Protein AF-0000000082576424 (afdb_homodimer)

Radius of gyration: 30.12 Å; Cα contacts (8 Å, |Δi|>4): 1681; chains: 2; bounding box: 62×88×66 Å

Nearest PDB structures (foldseek):
  1ozm-assembly1_A  TM=9.966E-01  e=3.136E-62  Zymomonas mobilis
  1efz-assembly1_A-2  TM=9.969E-01  e=8.098E-62  Zymomonas mobilis
  7apm-assembly1_A-2  TM=9.963E-01  e=1.582E-61  Zymomonas mobilis subsp. mobilis ZM4 = ATCC 31821
  4hqv-assembly1_A-2  TM=9.968E-01  e=1.673E-61  Zymomonas mobilis subsp. mobilis ZM4 = ATCC 31821
  6ygk-assembly1_A-2  TM=9.967E-01  e=3.268E-61  Zymomonas mobilis subsp. mobilis ZM4 = ATCC 31821

Structure (mmCIF, N/CA/C/O backbone):
data_AF-0000000082576424-model_v1
#
loop_
_entity.id
_entity.type
_entity.pdbx_description
1 polymer 'Queuine tRNA-ribosyltransferase'
#
loop_
_atom_site.group_PDB
_atom_site.id
_atom_site.type_symbol
_atom_site.label_atom_id
_atom_site.label_alt_id
_atom_site.label_comp_id
_atom_site.label_asym_id
_atom_site.label_entity_id
_atom_site.label_seq_id
_atom_site.pdbx_PDB_ins_code
_atom_site.Cartn_x
_atom_site.Cartn_y
_atom_site.Cartn_z
_atom_site.occupancy
_atom_site.B_iso_or_equiv
_atom_site.auth_seq_id
_atom_site.auth_comp_id
_atom_site.auth_asym_id
_atom_site.auth_atom_id
_atom_site.pdbx_PDB_model_num
ATOM 1 N N . MET A 1 1 ? -6.367 -14.148 -32.062 1 85.19 1 MET A N 1
ATOM 2 C CA . MET A 1 1 ? -5.406 -14.914 -31.281 1 85.19 1 MET A CA 1
ATOM 3 C C . MET A 1 1 ? -5.867 -16.359 -31.109 1 85.19 1 MET A C 1
ATOM 5 O O . MET A 1 1 ? -7.066 -16.625 -31.047 1 85.19 1 MET A O 1
ATOM 9 N N . PRO A 1 2 ? -4.887 -17.25 -31.188 1 92.94 2 PRO A N 1
ATOM 10 C CA . PRO A 1 2 ? -5.285 -18.656 -30.984 1 92.94 2 PRO A CA 1
ATOM 11 C C . PRO A 1 2 ? -5.879 -18.906 -29.609 1 92.94 2 PRO A C 1
ATOM 13 O O . PRO A 1 2 ? -5.707 -18.078 -28.703 1 92.94 2 PRO A O 1
ATOM 16 N N . ARG A 1 3 ? -6.562 -20 -29.516 1 97.06 3 ARG A N 1
ATOM 17 C CA . ARG A 1 3 ? -7.047 -20.438 -28.219 1 97.06 3 ARG A CA 1
ATOM 18 C C . ARG A 1 3 ? -5.891 -20.594 -27.234 1 97.06 3 ARG A C 1
ATOM 20 O O . ARG A 1 3 ? -5.938 -20.047 -26.125 1 97.06 3 ARG A O 1
ATOM 27 N N . PHE A 1 4 ? -4.91 -21.328 -27.672 1 98.12 4 PHE A N 1
ATOM 28 C CA . PHE A 1 4 ? -3.721 -21.625 -26.891 1 98.12 4 PHE A CA 1
ATOM 29 C C . PHE A 1 4 ? -2.625 -22.219 -27.766 1 98.12 4 PHE A C 1
ATOM 31 O O . PHE A 1 4 ? -2.801 -23.297 -28.328 1 98.12 4 PHE A O 1
ATOM 38 N N . GLU A 1 5 ? -1.524 -21.516 -27.859 1 98.5 5 GLU A N 1
ATOM 39 C CA . GLU A 1 5 ? -0.424 -21.969 -28.703 1 98.5 5 GLU A CA 1
ATOM 40 C C . GLU A 1 5 ? 0.926 -21.688 -28.047 1 98.5 5 GLU A C 1
ATOM 42 O O . GLU A 1 5 ? 1.225 -20.547 -27.688 1 98.5 5 GLU A O 1
ATOM 47 N N . PHE A 1 6 ? 1.691 -22.719 -27.875 1 98.69 6 PHE A N 1
ATOM 48 C CA . PHE A 1 6 ? 3.049 -22.578 -27.359 1 98.69 6 PHE A CA 1
ATOM 49 C C . PHE A 1 6 ? 4.07 -22.703 -28.484 1 98.69 6 PHE A C 1
ATOM 51 O O . PHE A 1 6 ? 4.117 -23.719 -29.172 1 98.69 6 PHE A O 1
ATOM 58 N N . THR A 1 7 ? 4.836 -21.641 -28.688 1 98.75 7 THR A N 1
ATOM 59 C CA . THR A 1 7 ? 5.891 -21.625 -29.688 1 98.75 7 THR A CA 1
ATOM 60 C C . THR A 1 7 ? 7.27 -21.594 -29.031 1 98.75 7 THR A C 1
ATOM 62 O O . THR A 1 7 ? 7.539 -20.734 -28.188 1 98.75 7 THR A O 1
ATOM 65 N N . ILE A 1 8 ? 8.086 -22.562 -29.391 1 98.75 8 ILE A N 1
ATOM 66 C CA . ILE A 1 8 ? 9.469 -22.578 -28.922 1 98.75 8 ILE A CA 1
ATOM 67 C C . ILE A 1 8 ? 10.359 -21.875 -29.953 1 98.75 8 ILE A C 1
ATOM 69 O O . ILE A 1 8 ? 10.484 -22.328 -31.094 1 98.75 8 ILE A O 1
ATOM 73 N N . HIS A 1 9 ? 10.969 -20.781 -29.594 1 98.81 9 HIS A N 1
ATOM 74 C CA . HIS A 1 9 ? 11.766 -19.969 -30.484 1 98.81 9 HIS A CA 1
ATOM 75 C C . HIS A 1 9 ? 13.219 -20.406 -30.5 1 98.81 9 HIS A C 1
ATOM 77 O O . HIS A 1 9 ? 13.906 -20.266 -31.516 1 98.81 9 HIS A O 1
ATOM 83 N N . ALA A 1 10 ? 13.711 -20.859 -29.375 1 98.75 10 ALA A N 1
ATOM 84 C CA . ALA A 1 10 ? 15.094 -21.297 -29.219 1 98.75 10 ALA A CA 1
ATOM 85 C C . ALA A 1 10 ? 15.25 -22.219 -28.016 1 98.75 10 ALA A C 1
ATOM 87 O O . ALA A 1 10 ? 14.383 -22.25 -27.125 1 98.75 10 ALA A O 1
ATOM 88 N N . THR A 1 11 ? 16.25 -23 -28.062 1 98.62 11 THR A N 1
ATOM 89 C CA . THR A 1 11 ? 16.641 -23.812 -26.922 1 98.62 11 THR A CA 1
ATOM 90 C C . THR A 1 11 ? 18.125 -23.641 -26.609 1 98.62 11 THR A C 1
ATOM 92 O O . THR A 1 11 ? 18.906 -23.266 -27.484 1 98.62 11 THR A O 1
ATOM 95 N N . ASP A 1 12 ? 18.484 -23.812 -25.484 1 98.69 12 ASP A N 1
ATOM 96 C CA . ASP A 1 12 ? 19.844 -23.938 -24.984 1 98.69 12 ASP A CA 1
ATOM 97 C C . ASP A 1 12 ? 19.938 -25.047 -23.938 1 98.69 12 ASP A C 1
ATOM 99 O O . ASP A 1 12 ? 19.641 -24.828 -22.766 1 98.69 12 ASP A O 1
ATOM 103 N N . GLY A 1 13 ? 20.453 -26.219 -24.391 1 97.94 13 GLY A N 1
ATOM 104 C CA . GLY A 1 13 ? 20.25 -27.406 -23.578 1 97.94 13 GLY A CA 1
ATOM 105 C C . GLY A 1 13 ? 18.781 -27.781 -23.422 1 97.94 13 GLY A C 1
ATOM 106 O O . GLY A 1 13 ? 18.062 -27.891 -24.422 1 97.94 13 GLY A O 1
ATOM 107 N N . LYS A 1 14 ? 18.328 -27.953 -22.156 1 98.44 14 LYS A N 1
ATOM 108 C CA . LYS A 1 14 ? 16.938 -28.312 -21.891 1 98.44 14 LYS A CA 1
ATOM 109 C C . LYS A 1 14 ? 16.062 -27.062 -21.766 1 98.44 14 LYS A C 1
ATOM 111 O O . LYS A 1 14 ? 14.836 -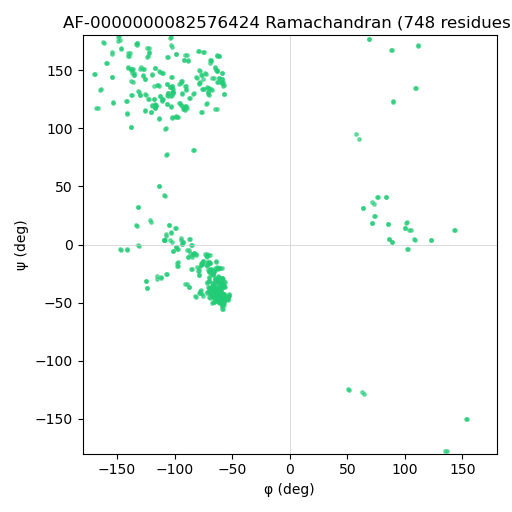27.172 -21.781 1 98.44 14 LYS A O 1
ATOM 116 N N . ALA A 1 15 ? 16.688 -25.906 -21.688 1 98.81 15 ALA A N 1
ATOM 117 C CA . ALA A 1 15 ? 15.945 -24.656 -21.5 1 98.81 15 ALA A CA 1
ATOM 118 C C . ALA A 1 15 ? 15.289 -24.203 -22.797 1 98.81 15 ALA A C 1
ATOM 120 O O . ALA A 1 15 ? 15.844 -24.391 -23.875 1 98.81 15 ALA A O 1
ATOM 121 N N . ARG A 1 16 ? 14.156 -23.609 -22.688 1 98.88 16 ARG A N 1
ATOM 122 C CA . ARG A 1 16 ? 13.383 -23.234 -23.875 1 98.88 16 ARG A CA 1
ATOM 123 C C . ARG A 1 16 ? 12.953 -21.766 -23.797 1 98.88 16 ARG A C 1
ATOM 125 O O . ARG A 1 16 ? 12.453 -21.312 -22.766 1 98.88 16 ARG A O 1
ATOM 132 N N . LEU A 1 17 ? 13.242 -21.016 -24.859 1 98.88 17 LEU A N 1
ATOM 133 C CA . LEU A 1 17 ? 12.68 -19.688 -25.109 1 98.88 17 LEU A CA 1
ATOM 134 C C . LEU A 1 17 ? 11.383 -19.797 -25.906 1 98.88 17 LEU A C 1
ATOM 136 O O . LEU A 1 17 ? 11.375 -20.359 -27 1 98.88 17 LEU A O 1
ATOM 140 N N . GLY A 1 18 ? 10.297 -19.344 -25.297 1 98.81 18 GLY A N 1
ATOM 141 C CA . GLY A 1 18 ? 9.047 -19.531 -26.016 1 98.81 18 GLY A CA 1
ATOM 142 C C . GLY A 1 18 ? 8.023 -18.453 -25.75 1 98.81 18 GLY A C 1
ATOM 143 O O . GLY A 1 18 ? 8.328 -17.469 -25.078 1 98.81 18 GLY A O 1
ATOM 144 N N . THR A 1 19 ? 6.898 -18.562 -26.391 1 98.81 19 THR A N 1
ATOM 145 C CA . THR A 1 19 ? 5.738 -17.703 -26.203 1 98.81 19 THR A CA 1
ATOM 146 C C . THR A 1 19 ? 4.453 -18.516 -26.172 1 98.81 19 THR A C 1
ATOM 148 O O . THR A 1 19 ? 4.258 -19.406 -27.016 1 98.81 19 THR A O 1
ATOM 151 N N . ILE A 1 20 ? 3.67 -18.281 -25.141 1 98.81 20 ILE A N 1
ATOM 152 C CA . ILE A 1 20 ? 2.301 -18.797 -25.141 1 98.81 20 ILE A CA 1
ATOM 153 C C . ILE A 1 20 ? 1.352 -17.719 -25.672 1 98.81 20 ILE A C 1
ATOM 155 O O . ILE A 1 20 ? 1.292 -16.609 -25.125 1 98.81 20 ILE A O 1
ATOM 159 N N . ALA A 1 21 ? 0.655 -18 -26.734 1 98.62 21 ALA A N 1
ATOM 160 C CA . ALA A 1 21 ? -0.315 -17.062 -27.312 1 98.62 21 ALA A CA 1
ATOM 161 C C . ALA A 1 21 ? -1.741 -17.469 -26.953 1 98.62 21 ALA A C 1
ATOM 163 O O . ALA A 1 21 ? -2.117 -18.641 -27.109 1 98.62 21 ALA A O 1
ATOM 164 N N . MET A 1 22 ? -2.502 -16.547 -26.422 1 97.5 22 MET A N 1
ATOM 165 C CA . MET A 1 22 ? -3.91 -16.75 -26.094 1 97.5 22 MET A CA 1
ATOM 166 C C . MET A 1 22 ? -4.703 -15.453 -26.281 1 97.5 22 MET A C 1
ATOM 168 O O . MET A 1 22 ? -4.121 -14.391 -26.484 1 97.5 22 MET A O 1
ATOM 172 N N . PRO A 1 23 ? -6.016 -15.406 -26.266 1 95.25 23 PRO A N 1
ATOM 173 C CA . PRO A 1 23 ? -6.855 -14.242 -26.547 1 95.25 23 PRO A CA 1
ATOM 174 C C . PRO A 1 23 ? -6.535 -13.047 -25.656 1 95.25 23 PRO A C 1
ATOM 176 O O . PRO A 1 23 ? -6.645 -11.898 -26.094 1 95.25 23 PRO A O 1
ATOM 179 N N . ARG A 1 24 ? -6.129 -13.148 -24.453 1 95.25 24 ARG A N 1
ATOM 180 C CA . ARG A 1 24 ? -5.887 -12.031 -23.547 1 95.25 24 ARG A CA 1
ATOM 181 C C . ARG A 1 24 ? -4.422 -11.609 -23.578 1 95.25 24 ARG A C 1
ATOM 183 O O . ARG A 1 24 ? -3.996 -10.766 -22.797 1 95.25 24 ARG A O 1
ATOM 190 N N . GLY A 1 25 ? -3.68 -12.227 -24.469 1 97.12 25 GLY A N 1
ATOM 191 C CA . GLY A 1 25 ? -2.318 -11.758 -24.672 1 97.12 25 GLY A CA 1
ATOM 192 C C . GLY A 1 25 ? -1.305 -12.883 -24.75 1 97.12 25 GLY A C 1
ATOM 193 O O . GLY A 1 25 ? -1.672 -14.062 -24.734 1 97.12 25 GLY A O 1
ATOM 194 N N . GLU A 1 26 ? -0.111 -12.453 -24.875 1 98.5 26 GLU A N 1
ATOM 195 C CA . GLU A 1 26 ? 1.009 -13.383 -24.969 1 98.5 26 GLU A CA 1
ATOM 196 C C . GLU A 1 26 ? 1.763 -13.484 -23.641 1 98.5 26 GLU A C 1
ATOM 198 O O . GLU A 1 26 ? 1.88 -12.492 -22.922 1 98.5 26 GLU A O 1
ATOM 203 N N . ILE A 1 27 ? 2.234 -14.641 -23.312 1 98.81 27 ILE A N 1
ATOM 204 C CA . ILE A 1 27 ? 3.08 -14.922 -22.156 1 98.81 27 ILE A CA 1
ATOM 205 C C . ILE A 1 27 ? 4.469 -15.344 -22.625 1 98.81 27 ILE A C 1
ATOM 207 O O . ILE A 1 27 ? 4.629 -16.406 -23.234 1 98.81 27 ILE A O 1
ATOM 211 N N . ARG A 1 28 ? 5.461 -14.492 -22.453 1 98.81 28 ARG A N 1
ATOM 212 C CA . ARG A 1 28 ? 6.844 -14.852 -22.75 1 98.81 28 ARG A CA 1
ATOM 213 C C . ARG A 1 28 ? 7.379 -15.867 -21.75 1 98.81 28 ARG A C 1
ATOM 215 O O . ARG A 1 28 ? 7.203 -15.695 -20.531 1 98.81 28 ARG A O 1
ATOM 222 N N . THR A 1 29 ? 8.047 -16.906 -22.094 1 98.88 29 THR A N 1
ATOM 223 C CA . THR A 1 29 ? 8.617 -17.906 -21.203 1 98.88 29 THR A CA 1
ATOM 224 C C . THR A 1 29 ? 10.133 -17.984 -21.359 1 98.88 29 THR A C 1
ATOM 226 O O . THR A 1 29 ? 10.648 -17.812 -22.469 1 98.88 29 THR A O 1
ATOM 229 N N . PRO A 1 30 ? 10.812 -18.234 -20.328 1 98.88 30 PRO A N 1
ATOM 230 C CA . PRO A 1 30 ? 10.375 -18.484 -18.953 1 98.88 30 PRO A CA 1
ATOM 231 C C . PRO A 1 30 ? 9.602 -17.312 -18.359 1 98.88 30 PRO A C 1
ATOM 233 O O . PRO A 1 30 ? 9.938 -16.156 -18.625 1 98.88 30 PRO A O 1
ATOM 236 N N . ALA A 1 31 ? 8.539 -17.656 -17.609 1 98.88 31 ALA A N 1
ATOM 237 C CA . ALA A 1 31 ? 7.652 -16.656 -17.031 1 98.88 31 ALA A CA 1
ATOM 238 C C . ALA A 1 31 ? 7.52 -16.844 -15.516 1 98.88 31 ALA A C 1
ATOM 240 O O . ALA A 1 31 ? 7.5 -17.984 -15.031 1 98.88 31 ALA A O 1
ATOM 241 N N . PHE A 1 32 ? 7.457 -15.766 -14.828 1 98.81 32 PHE A N 1
ATOM 242 C CA . PHE A 1 32 ? 7.129 -15.758 -13.406 1 98.81 32 PHE A CA 1
ATOM 243 C C . PHE A 1 32 ? 5.777 -15.102 -13.164 1 98.81 32 PHE A C 1
ATOM 245 O O . PHE A 1 32 ? 5.543 -13.969 -13.602 1 98.81 32 PHE A O 1
ATOM 252 N N . MET A 1 33 ? 4.961 -15.789 -12.484 1 98.56 33 MET A N 1
ATOM 253 C CA . MET A 1 33 ? 3.615 -15.289 -12.211 1 98.56 33 MET A CA 1
ATOM 254 C C . MET A 1 33 ? 3.516 -14.75 -10.789 1 98.56 33 MET A C 1
ATOM 256 O O . MET A 1 33 ? 3.494 -15.516 -9.828 1 98.56 33 MET A O 1
ATOM 260 N N . PRO A 1 34 ? 3.396 -13.375 -10.688 1 98.38 34 PRO A N 1
ATOM 261 C CA . PRO A 1 34 ? 3.051 -12.867 -9.359 1 98.38 34 PRO A CA 1
ATOM 262 C C . PRO A 1 34 ? 1.728 -13.422 -8.844 1 98.38 34 PRO A C 1
ATOM 264 O O . PRO A 1 34 ? 0.769 -13.562 -9.609 1 98.38 34 PRO A O 1
ATOM 267 N N . VAL A 1 35 ? 1.723 -13.742 -7.629 1 96.31 35 VAL A N 1
ATOM 268 C CA . VAL A 1 35 ? 0.561 -14.422 -7.066 1 96.31 35 VAL A CA 1
ATOM 269 C C . VAL A 1 35 ? -0.427 -13.391 -6.523 1 96.31 35 VAL A C 1
ATOM 271 O O . VAL A 1 35 ? -0.075 -12.57 -5.664 1 96.31 35 VAL A O 1
ATOM 274 N N . GLY A 1 36 ? -1.561 -13.398 -7.055 1 94.12 36 GLY A N 1
ATOM 275 C CA . GLY A 1 36 ? -2.707 -12.633 -6.59 1 94.12 36 GLY A CA 1
ATOM 276 C C . GLY A 1 36 ? -3.766 -13.492 -5.922 1 94.12 36 GLY A C 1
ATOM 277 O O . GLY A 1 36 ? -4.855 -13.672 -6.469 1 94.12 36 GLY A O 1
ATOM 278 N N . THR A 1 37 ? -3.504 -13.852 -4.734 1 92.25 37 THR A N 1
ATOM 279 C CA . THR A 1 37 ? -4.297 -14.828 -3.996 1 92.25 37 THR A CA 1
ATOM 280 C C . THR A 1 37 ? -5.754 -14.375 -3.902 1 92.25 37 THR A C 1
ATOM 282 O O . THR A 1 37 ? -6.664 -15.125 -4.266 1 92.25 37 THR A O 1
ATOM 285 N N . ALA A 1 38 ? -5.977 -13.195 -3.498 1 96.12 38 ALA A N 1
ATOM 286 C CA . ALA A 1 38 ? -7.316 -12.664 -3.246 1 96.12 38 ALA A CA 1
ATOM 287 C C . ALA A 1 38 ? -7.66 -11.555 -4.234 1 96.12 38 ALA A C 1
ATOM 289 O O . ALA A 1 38 ? -8.062 -10.461 -3.836 1 96.12 38 ALA A O 1
ATOM 290 N N . ALA A 1 39 ? -7.449 -11.867 -5.512 1 97.88 39 ALA A N 1
ATOM 291 C CA . ALA A 1 39 ? -7.777 -10.945 -6.594 1 97.88 39 ALA A CA 1
ATOM 292 C C . ALA A 1 39 ? -6.938 -9.672 -6.504 1 97.88 39 ALA A C 1
ATOM 294 O O . ALA A 1 39 ? -7.43 -8.578 -6.789 1 97.88 39 ALA A O 1
ATOM 295 N N . THR A 1 40 ? -5.75 -9.797 -6.008 1 98.31 40 THR A N 1
ATOM 296 C CA . THR A 1 40 ? -4.793 -8.695 -5.969 1 98.31 40 THR A CA 1
ATOM 297 C C . THR A 1 40 ? -3.385 -9.211 -5.688 1 98.31 40 THR A C 1
ATOM 299 O O . THR A 1 40 ? -3.199 -10.109 -4.867 1 98.31 40 THR A O 1
ATOM 302 N N . VAL A 1 41 ? -2.418 -8.727 -6.473 1 98.44 41 VAL A N 1
ATOM 303 C CA . VAL A 1 41 ? -1.028 -8.867 -6.047 1 98.44 41 VAL A CA 1
ATOM 304 C C . VAL A 1 41 ? -0.748 -7.914 -4.883 1 98.44 41 VAL A C 1
ATOM 306 O O . VAL A 1 41 ? -0.933 -6.703 -5.008 1 98.44 41 VAL A O 1
ATOM 309 N N . LYS A 1 42 ? -0.336 -8.438 -3.795 1 98 42 LYS A N 1
ATOM 310 C CA . LYS A 1 42 ? -0.302 -7.695 -2.539 1 98 42 LYS A CA 1
ATOM 311 C C . LYS A 1 42 ? 0.537 -6.43 -2.672 1 98 42 LYS A C 1
ATOM 313 O O . LYS A 1 42 ? 1.646 -6.465 -3.209 1 98 42 LYS A O 1
ATOM 318 N N . ALA A 1 43 ? -0.034 -5.312 -2.264 1 98.06 43 ALA A N 1
ATOM 319 C CA . ALA A 1 43 ? 0.629 -4.027 -2.076 1 98.06 43 ALA A CA 1
ATOM 320 C C . ALA A 1 43 ? 0.993 -3.395 -3.416 1 98.06 43 ALA A C 1
ATOM 322 O O . ALA A 1 43 ? 1.882 -2.543 -3.486 1 98.06 43 ALA A O 1
ATOM 323 N N . MET A 1 44 ? 0.362 -3.855 -4.48 1 98.25 44 MET A N 1
ATOM 324 C CA . MET A 1 44 ? 0.642 -3.289 -5.797 1 98.25 44 MET A CA 1
ATOM 325 C C . MET A 1 44 ? -0.65 -3.033 -6.566 1 98.25 44 MET A C 1
ATOM 327 O O . MET A 1 44 ? -1.616 -3.789 -6.434 1 98.25 44 MET A O 1
ATOM 331 N N . LYS A 1 45 ? -0.644 -2.01 -7.34 1 97.69 45 LYS A N 1
ATOM 332 C CA . LYS A 1 45 ? -1.674 -1.832 -8.359 1 97.69 45 LYS A CA 1
ATOM 333 C C . LYS A 1 45 ? -1.394 -2.701 -9.586 1 97.69 45 LYS A C 1
ATOM 335 O O . LYS A 1 45 ? -0.235 -2.922 -9.938 1 97.69 45 LYS A O 1
ATOM 340 N N . PRO A 1 46 ? -2.43 -3.133 -10.281 1 97.88 46 PRO A N 1
ATOM 341 C CA . PRO A 1 46 ? -2.227 -3.971 -11.461 1 97.88 46 PRO A CA 1
ATOM 342 C C . PRO A 1 46 ? -1.338 -3.307 -12.508 1 97.88 46 PRO A C 1
ATOM 344 O O . PRO A 1 46 ? -0.516 -3.977 -13.141 1 97.88 46 PRO A O 1
ATOM 347 N N . ALA A 1 47 ? -1.446 -2.008 -12.664 1 97.19 47 ALA A N 1
ATOM 348 C CA . ALA A 1 47 ? -0.636 -1.29 -13.641 1 97.19 47 ALA A CA 1
ATOM 349 C C . ALA A 1 47 ? 0.85 -1.399 -13.312 1 97.19 47 ALA A C 1
ATOM 351 O O . ALA A 1 47 ? 1.689 -1.464 -14.211 1 97.19 47 ALA A O 1
ATOM 352 N N . ASP A 1 48 ? 1.188 -1.36 -12.039 1 97.75 48 ASP A N 1
ATOM 353 C CA . ASP A 1 48 ? 2.578 -1.485 -11.609 1 97.75 48 ASP A CA 1
ATOM 354 C C . ASP A 1 48 ? 3.1 -2.9 -11.844 1 97.75 48 ASP A C 1
ATOM 356 O O . ASP A 1 48 ? 4.27 -3.086 -12.195 1 97.75 48 ASP A O 1
ATOM 360 N N . VAL A 1 49 ? 2.23 -3.879 -11.633 1 98.56 49 VAL A N 1
ATOM 361 C CA . VAL A 1 49 ? 2.592 -5.27 -11.898 1 98.56 49 VAL A CA 1
ATOM 362 C C . VAL A 1 49 ? 2.918 -5.449 -13.375 1 98.56 49 VAL A C 1
ATOM 364 O O . VAL A 1 49 ? 3.938 -6.051 -13.727 1 98.56 49 VAL A O 1
ATOM 367 N N . ARG A 1 50 ? 2.111 -4.871 -14.203 1 98.38 50 ARG A N 1
ATOM 368 C CA . ARG A 1 50 ? 2.33 -4.949 -15.648 1 98.38 50 ARG A CA 1
ATOM 369 C C . ARG A 1 50 ? 3.607 -4.223 -16.047 1 98.38 50 ARG A C 1
ATOM 371 O O . ARG A 1 50 ? 4.387 -4.727 -16.859 1 98.38 50 ARG A O 1
ATOM 378 N N . ALA A 1 51 ? 3.812 -3.094 -15.461 1 98.06 51 ALA A N 1
ATOM 379 C CA . ALA A 1 51 ? 4.992 -2.287 -15.773 1 98.06 51 ALA A CA 1
ATOM 380 C C . ALA A 1 51 ? 6.273 -3.031 -15.414 1 98.06 51 ALA A C 1
ATOM 382 O O . ALA A 1 51 ? 7.297 -2.873 -16.078 1 98.06 51 ALA A O 1
ATOM 383 N N . ALA A 1 52 ? 6.18 -3.859 -14.398 1 98.44 52 ALA A N 1
ATOM 384 C CA . ALA A 1 52 ? 7.348 -4.621 -13.977 1 98.44 52 ALA A CA 1
ATOM 385 C C . ALA A 1 52 ? 7.699 -5.703 -14.992 1 98.44 52 ALA A C 1
ATOM 387 O O . ALA A 1 52 ? 8.812 -6.234 -14.984 1 98.44 52 ALA A O 1
ATOM 388 N N . GLY A 1 53 ? 6.695 -6.09 -15.805 1 98.31 53 GLY A N 1
ATOM 389 C CA . GLY A 1 53 ? 7.016 -7.023 -16.875 1 98.31 53 GLY A CA 1
ATOM 390 C C . GLY A 1 53 ? 6.199 -8.305 -16.812 1 98.31 53 GLY A C 1
ATOM 391 O O . GLY A 1 53 ? 6.367 -9.195 -17.641 1 98.31 53 GLY A O 1
ATOM 392 N N . ALA A 1 54 ? 5.266 -8.398 -15.875 1 98.56 54 ALA A N 1
ATOM 393 C CA . ALA A 1 54 ? 4.484 -9.625 -15.742 1 98.56 54 ALA A CA 1
ATOM 394 C C . ALA A 1 54 ? 3.508 -9.781 -16.906 1 98.56 54 ALA A C 1
ATOM 396 O O . ALA A 1 54 ? 2.797 -8.844 -17.266 1 98.56 54 ALA A O 1
ATOM 397 N N . ASP A 1 55 ? 3.469 -10.93 -17.531 1 98.62 55 ASP A N 1
ATOM 398 C CA . ASP A 1 55 ? 2.551 -11.219 -18.625 1 98.62 55 ASP A CA 1
ATOM 399 C C . ASP A 1 55 ? 1.317 -11.969 -18.125 1 98.62 55 ASP A C 1
ATOM 401 O O . ASP A 1 55 ? 0.306 -12.047 -18.828 1 98.62 55 ASP A O 1
ATOM 405 N N . ILE A 1 56 ? 1.379 -12.508 -16.922 1 98.69 56 ILE A N 1
ATOM 406 C CA . ILE A 1 56 ? 0.36 -13.375 -16.328 1 98.69 56 ILE A CA 1
ATOM 407 C C . ILE A 1 56 ? 0.436 -13.289 -14.805 1 98.69 56 ILE A C 1
ATOM 409 O O . ILE A 1 56 ? 1.507 -13.055 -14.242 1 98.69 56 ILE A O 1
ATOM 413 N N . ILE A 1 57 ? -0.715 -13.359 -14.133 1 98.5 57 ILE A N 1
ATOM 414 C CA . ILE A 1 57 ? -0.737 -13.453 -12.68 1 98.5 57 ILE A CA 1
ATOM 415 C C . ILE A 1 57 ? -1.488 -14.711 -12.25 1 98.5 57 ILE A C 1
ATOM 417 O O . ILE A 1 57 ? -2.115 -15.375 -13.078 1 98.5 57 ILE A O 1
ATOM 421 N N . LEU A 1 58 ? -1.303 -15.031 -11.008 1 98.38 58 LEU A N 1
ATOM 422 C CA . LEU A 1 58 ? -1.954 -16.234 -10.492 1 98.38 58 LEU A CA 1
ATOM 423 C C . LEU A 1 58 ? -3.049 -15.867 -9.492 1 98.38 58 LEU A C 1
ATOM 425 O O . LEU A 1 58 ? -2.844 -15.023 -8.625 1 98.38 58 LEU A O 1
ATOM 429 N N . GLY A 1 59 ? -4.277 -16.328 -9.703 1 97.5 59 GLY A N 1
ATOM 430 C CA . GLY A 1 59 ? -5.34 -16.281 -8.711 1 97.5 59 GLY A CA 1
ATOM 431 C C . GLY A 1 59 ? -5.52 -17.594 -7.965 1 97.5 59 GLY A C 1
ATOM 432 O O . GLY A 1 59 ? -5.016 -18.641 -8.398 1 97.5 59 GLY A O 1
ATOM 433 N N . ASN A 1 60 ? -6.199 -17.531 -6.879 1 96.88 60 ASN A N 1
ATOM 434 C CA . ASN A 1 60 ? -6.336 -18.734 -6.062 1 96.88 60 ASN A CA 1
ATOM 435 C C . ASN A 1 60 ? -7.801 -19.141 -5.906 1 96.88 60 ASN A C 1
ATOM 437 O O . ASN A 1 60 ? -8.586 -18.422 -5.297 1 96.88 60 ASN A O 1
ATOM 441 N N . THR A 1 61 ? -8.109 -20.297 -6.348 1 97.12 61 THR A N 1
ATOM 442 C CA . THR A 1 61 ? -9.477 -20.812 -6.363 1 97.12 61 THR A CA 1
ATOM 443 C C . THR A 1 61 ? -10.023 -20.938 -4.945 1 97.12 61 THR A C 1
ATOM 445 O O . THR A 1 61 ? -11.125 -20.469 -4.652 1 97.12 61 THR A O 1
ATOM 448 N N . TYR A 1 62 ? -9.25 -21.5 -4.074 1 95.69 62 TYR A N 1
ATOM 449 C CA . TYR A 1 62 ? -9.68 -21.75 -2.705 1 95.69 62 TYR A CA 1
ATOM 450 C C . TYR A 1 62 ? -10.055 -20.453 -2.002 1 95.69 62 TYR A C 1
ATOM 452 O O . TYR A 1 62 ? -11.133 -20.344 -1.408 1 95.69 62 TYR A O 1
ATOM 460 N N . HIS A 1 63 ? -9.242 -19.5 -2.094 1 96 63 HIS A N 1
ATOM 461 C CA . HIS A 1 63 ? -9.477 -18.219 -1.416 1 96 63 HIS A CA 1
ATOM 462 C C . HIS A 1 63 ? -10.648 -17.484 -2.039 1 96 63 HIS A C 1
ATOM 464 O O . HIS A 1 63 ? -11.5 -16.953 -1.322 1 96 63 HIS A O 1
ATOM 470 N N . LEU A 1 64 ? -10.727 -17.469 -3.316 1 97.5 64 LEU A N 1
ATOM 471 C CA . LEU A 1 64 ? -11.703 -16.641 -4.02 1 97.5 64 LEU A CA 1
ATOM 472 C C . LEU A 1 64 ? -13.078 -17.297 -3.992 1 97.5 64 LEU A C 1
ATOM 474 O O . LEU A 1 64 ? -14.102 -16.625 -4.105 1 97.5 64 LEU A O 1
ATOM 478 N N . MET A 1 65 ? -13.062 -18.641 -3.863 1 96.81 65 MET A N 1
ATOM 479 C CA . MET A 1 65 ? -14.367 -19.312 -3.75 1 96.81 65 MET A CA 1
ATOM 480 C C . MET A 1 65 ? -15.016 -19 -2.406 1 96.81 65 MET A C 1
ATOM 482 O O . MET A 1 65 ? -16.25 -19.016 -2.289 1 96.81 65 MET A O 1
ATOM 486 N N . LEU A 1 66 ? -14.203 -18.75 -1.425 1 95.75 66 LEU A N 1
ATOM 487 C CA . LEU A 1 66 ? -14.703 -18.5 -0.078 1 95.75 66 LEU A CA 1
ATOM 488 C C . LEU A 1 66 ? -15.031 -17.016 0.109 1 95.75 66 LEU A C 1
ATOM 490 O O . LEU A 1 66 ? -16.047 -16.688 0.729 1 95.75 66 LEU A O 1
ATOM 494 N N . ARG A 1 67 ? -14.203 -16.188 -0.508 1 95.88 67 ARG A N 1
ATOM 495 C CA . ARG A 1 67 ? -14.359 -14.742 -0.419 1 95.88 67 ARG A CA 1
ATOM 496 C C . ARG A 1 67 ? -13.766 -14.047 -1.642 1 95.88 67 ARG A C 1
ATOM 498 O O . ARG A 1 67 ? -12.562 -14.141 -1.892 1 95.88 67 ARG A O 1
ATOM 505 N N . PRO A 1 68 ? -14.57 -13.328 -2.297 1 97 68 PRO A N 1
ATOM 506 C CA . PRO A 1 68 ? -15.953 -12.938 -2.035 1 97 68 PRO A CA 1
ATOM 507 C C . PRO A 1 68 ? -16.969 -13.969 -2.523 1 97 68 PRO A C 1
ATOM 509 O O . PRO A 1 68 ? -18.172 -13.805 -2.322 1 97 68 PRO A O 1
ATOM 512 N N . GLY A 1 69 ? -16.5 -15.086 -3.131 1 97.5 69 GLY A N 1
ATOM 513 C CA . GLY A 1 69 ? -17.328 -16.078 -3.793 1 97.5 69 GLY A CA 1
ATOM 514 C C . GLY A 1 69 ? -17.188 -16.078 -5.301 1 97.5 69 GLY A C 1
ATOM 515 O O . GLY A 1 69 ? -17.266 -15.016 -5.934 1 97.5 69 GLY A O 1
ATOM 516 N N . ALA A 1 70 ? -17.062 -17.297 -5.844 1 97.75 70 ALA A N 1
ATOM 517 C CA . ALA A 1 70 ? -16.812 -17.406 -7.277 1 97.75 70 ALA A CA 1
ATOM 518 C C . ALA A 1 70 ? -17.984 -16.891 -8.094 1 97.75 70 ALA A C 1
ATOM 520 O O . ALA A 1 70 ? -17.797 -16.234 -9.117 1 97.75 70 ALA A O 1
ATOM 521 N N . GLU A 1 71 ? -19.172 -17.172 -7.664 1 98.5 71 GLU A N 1
ATOM 522 C CA . GLU A 1 71 ? -20.375 -16.719 -8.359 1 98.5 71 GLU A CA 1
ATOM 523 C C . GLU A 1 71 ? -20.453 -15.195 -8.359 1 98.5 71 GLU A C 1
ATOM 525 O O . GLU A 1 71 ? -20.812 -14.594 -9.375 1 98.5 71 GLU A O 1
ATOM 530 N N . ARG A 1 72 ? -20.125 -14.633 -7.246 1 98 72 ARG A N 1
ATOM 531 C CA . ARG A 1 72 ? -20.141 -13.172 -7.148 1 98 72 ARG A CA 1
ATOM 532 C C . ARG A 1 72 ? -19.094 -12.562 -8.078 1 98 72 ARG A C 1
ATOM 534 O O . ARG A 1 72 ? -19.359 -11.586 -8.773 1 98 72 ARG A O 1
ATOM 541 N N . VAL A 1 73 ? -17.906 -13.109 -8.078 1 98.44 73 VAL A N 1
ATOM 542 C CA . VAL A 1 73 ? -16.844 -12.617 -8.953 1 98.44 73 VAL A CA 1
ATOM 543 C C . VAL A 1 73 ? -17.312 -12.68 -10.406 1 98.44 73 VAL A C 1
ATOM 545 O O . VAL A 1 73 ? -17.078 -11.75 -11.188 1 98.44 73 VAL A O 1
ATOM 548 N N . ALA A 1 74 ? -17.953 -13.781 -10.734 1 98.44 74 ALA A N 1
ATOM 549 C CA . ALA A 1 74 ? -18.469 -13.953 -12.094 1 98.44 74 ALA A CA 1
ATOM 550 C C . ALA A 1 74 ? -19.438 -12.828 -12.453 1 98.44 74 ALA A C 1
ATOM 552 O O . ALA A 1 74 ? -19.359 -12.258 -13.539 1 98.44 74 ALA A O 1
ATOM 553 N N . ARG A 1 75 ? -20.312 -12.469 -11.531 1 98.06 75 ARG A N 1
ATOM 554 C CA . ARG A 1 75 ? -21.297 -11.414 -11.758 1 98.06 75 ARG A CA 1
ATOM 555 C C . ARG A 1 75 ? -20.625 -10.055 -11.867 1 98.06 75 ARG A C 1
ATOM 557 O O . ARG A 1 75 ? -21.172 -9.125 -12.469 1 98.06 75 ARG A O 1
ATOM 564 N N . LEU A 1 76 ? -19.453 -9.961 -11.344 1 97.88 76 LEU A N 1
ATOM 565 C CA . LEU A 1 76 ? -18.734 -8.68 -11.297 1 97.88 76 LEU A CA 1
ATOM 566 C C . LEU A 1 76 ? -17.719 -8.578 -12.422 1 97.88 76 LEU A C 1
ATOM 568 O O . LEU A 1 76 ? -16.781 -7.789 -12.344 1 97.88 76 LEU A O 1
ATOM 572 N N . GLY A 1 77 ? -17.797 -9.438 -13.414 1 96.44 77 GLY A N 1
ATOM 573 C CA . GLY A 1 77 ? -16.953 -9.328 -14.594 1 96.44 77 GLY A CA 1
ATOM 574 C C . GLY A 1 77 ? -15.773 -10.281 -14.586 1 96.44 77 GLY A C 1
ATOM 575 O O . GLY A 1 77 ? -14.805 -10.086 -15.32 1 96.44 77 GLY A O 1
ATOM 576 N N . GLY A 1 78 ? -15.875 -11.375 -13.711 1 97.62 78 GLY A N 1
ATOM 577 C CA . GLY A 1 78 ? -14.711 -12.25 -13.586 1 97.62 78 GLY A CA 1
ATOM 578 C C . GLY A 1 78 ? -13.539 -11.578 -12.898 1 97.62 78 GLY A C 1
ATOM 579 O O . GLY A 1 78 ? -13.594 -10.391 -12.57 1 97.62 78 GLY A O 1
ATOM 580 N N . LEU A 1 79 ? -12.523 -12.32 -12.711 1 97.81 79 LEU A N 1
ATOM 581 C CA . LEU A 1 79 ? -11.344 -11.773 -12.039 1 97.81 79 LEU A CA 1
ATOM 582 C C . LEU A 1 79 ? -10.766 -10.602 -12.828 1 97.81 79 LEU A C 1
ATOM 584 O O . LEU A 1 79 ? -10.305 -9.625 -12.234 1 97.81 79 LEU A O 1
ATOM 588 N N . HIS A 1 80 ? -10.797 -10.734 -14.18 1 97.56 80 HIS A N 1
ATOM 589 C CA . HIS A 1 80 ? -10.25 -9.695 -15.047 1 97.56 80 HIS A CA 1
ATOM 590 C C . HIS A 1 80 ? -10.93 -8.352 -14.797 1 97.56 80 HIS A C 1
ATOM 592 O O . HIS A 1 80 ? -10.266 -7.371 -14.445 1 97.56 80 HIS A O 1
ATOM 598 N N . GLY A 1 81 ? -12.234 -8.344 -14.914 1 96.88 81 GLY A N 1
ATOM 599 C CA . GLY A 1 81 ? -12.977 -7.117 -14.664 1 96.88 81 GLY A CA 1
ATOM 600 C C . GLY A 1 81 ? -12.906 -6.664 -13.219 1 96.88 81 GLY A C 1
ATOM 601 O O . GLY A 1 81 ? -12.742 -5.473 -12.945 1 96.88 81 GLY A O 1
ATOM 602 N N . PHE A 1 82 ? -12.922 -7.57 -12.312 1 97.56 82 PHE A N 1
ATOM 603 C CA . PHE A 1 82 ? -12.969 -7.312 -10.875 1 97.56 82 PHE A CA 1
ATOM 604 C C . PHE A 1 82 ? -11.688 -6.625 -10.406 1 97.56 82 PHE A C 1
ATOM 606 O O . PHE A 1 82 ? -11.742 -5.562 -9.789 1 97.56 82 PHE A O 1
ATOM 613 N N . MET A 1 83 ? -10.555 -7.133 -10.766 1 97.25 83 MET A N 1
ATOM 614 C CA . MET A 1 83 ? -9.305 -6.629 -10.211 1 97.25 83 MET A CA 1
ATOM 615 C C . MET A 1 83 ? -8.609 -5.695 -11.195 1 97.25 83 MET A C 1
ATOM 617 O O . MET A 1 83 ? -7.566 -5.117 -10.883 1 97.25 83 MET A O 1
ATOM 621 N N . GLY A 1 84 ? -9.156 -5.566 -12.414 1 96.19 84 GLY A N 1
ATOM 622 C CA . GLY A 1 84 ? -8.594 -4.637 -13.375 1 96.19 84 GLY A CA 1
ATOM 623 C C . GLY A 1 84 ? -7.312 -5.141 -14.016 1 96.19 84 GLY A C 1
ATOM 624 O O . GLY A 1 84 ? -6.34 -4.391 -14.148 1 96.19 84 GLY A O 1
ATOM 625 N N . TRP A 1 85 ? -7.234 -6.391 -14.352 1 97.31 85 TRP A N 1
ATOM 626 C CA . TRP A 1 85 ? -6.141 -7.043 -15.062 1 97.31 85 TRP A CA 1
ATOM 627 C C . TRP A 1 85 ? -6.613 -7.59 -16.406 1 97.31 85 TRP A C 1
ATOM 629 O O . TRP A 1 85 ? -7.426 -8.516 -16.453 1 97.31 85 TRP A O 1
ATOM 639 N N . ASP A 1 86 ? -6.051 -7.168 -17.469 1 95.69 86 ASP A N 1
ATOM 640 C CA . ASP A 1 86 ? -6.594 -7.504 -18.781 1 95.69 86 ASP A CA 1
ATOM 641 C C . ASP A 1 86 ? -5.762 -8.594 -19.453 1 95.69 86 ASP A C 1
ATOM 643 O O . ASP A 1 86 ? -6.082 -9.023 -20.562 1 95.69 86 ASP A O 1
ATOM 647 N N . ARG A 1 87 ? -4.805 -9.094 -18.797 1 97.94 87 ARG A N 1
ATOM 648 C CA . ARG A 1 87 ? -3.932 -10.125 -19.344 1 97.94 87 ARG A CA 1
ATOM 649 C C . ARG A 1 87 ? -4.266 -11.492 -18.766 1 97.94 87 ARG A C 1
ATOM 651 O O . ARG A 1 87 ? -5.156 -11.609 -17.922 1 97.94 87 ARG A O 1
ATOM 658 N N . PRO A 1 88 ? -3.604 -12.508 -19.188 1 98.62 88 PRO A N 1
ATOM 659 C CA . PRO A 1 88 ? -3.951 -13.867 -18.75 1 98.62 88 PRO A CA 1
ATOM 660 C C . PRO A 1 88 ? -3.82 -14.055 -17.25 1 98.62 88 PRO A C 1
ATOM 662 O O . PRO A 1 88 ? -2.922 -13.484 -16.625 1 98.62 88 PRO A O 1
ATOM 665 N N . ILE A 1 89 ? -4.73 -14.82 -16.719 1 98.56 89 ILE A N 1
ATOM 666 C CA . ILE A 1 89 ? -4.723 -15.242 -15.328 1 98.56 89 ILE A CA 1
ATOM 667 C C . ILE A 1 89 ? -4.711 -16.766 -15.25 1 98.56 89 ILE A C 1
ATOM 669 O O . ILE A 1 89 ? -5.484 -17.438 -15.93 1 98.56 89 ILE A O 1
ATOM 673 N N . LEU A 1 90 ? -3.746 -17.312 -14.547 1 98.75 90 LEU A N 1
ATOM 674 C CA . LEU A 1 90 ? -3.801 -18.719 -14.141 1 98.75 90 LEU A CA 1
ATOM 675 C C . LEU A 1 90 ? -4.406 -18.844 -12.75 1 98.75 90 LEU A C 1
ATOM 677 O O . LEU A 1 90 ? -4.066 -18.094 -11.844 1 98.75 90 LEU A O 1
ATOM 681 N N . THR A 1 91 ? -5.367 -19.703 -12.594 1 98.19 91 THR A N 1
ATOM 682 C CA . THR A 1 91 ? -5.895 -19.969 -11.258 1 98.19 91 THR A CA 1
ATOM 683 C C . THR A 1 91 ? -5.422 -21.328 -10.742 1 98.19 91 THR A C 1
ATOM 685 O O . THR A 1 91 ? -5.512 -22.328 -11.453 1 98.19 91 THR A O 1
ATOM 688 N N . ASP A 1 92 ? -4.875 -21.25 -9.57 1 95.62 92 ASP A N 1
ATOM 689 C CA . ASP A 1 92 ? -4.57 -22.5 -8.883 1 95.62 92 ASP A CA 1
ATOM 690 C C . ASP A 1 92 ? -5.848 -23.25 -8.523 1 95.62 92 ASP A C 1
ATOM 692 O O . ASP A 1 92 ? -6.855 -22.641 -8.156 1 95.62 92 ASP A O 1
ATOM 696 N N . SER A 1 93 ? -5.855 -24.5 -8.594 1 93.38 93 SER A N 1
ATOM 697 C CA . SER A 1 93 ? -7.047 -25.312 -8.406 1 93.38 93 SER A CA 1
ATOM 698 C C . SER A 1 93 ? -7.535 -25.266 -6.961 1 93.38 93 SER A C 1
ATOM 700 O O . SER A 1 93 ? -8.695 -25.562 -6.68 1 93.38 93 SER A O 1
ATOM 702 N N . GLY A 1 94 ? -6.656 -25 -6.09 1 88.06 94 GLY A N 1
ATOM 703 C CA . GLY A 1 94 ? -7.023 -24.953 -4.68 1 88.06 94 GLY A CA 1
ATOM 704 C C . GLY A 1 94 ? -6.602 -26.188 -3.914 1 88.06 94 GLY A C 1
ATOM 705 O O . GLY A 1 94 ? -6.688 -26.219 -2.684 1 88.06 94 GLY A O 1
ATOM 706 N N . GLY A 1 95 ? -6.074 -27.109 -4.582 1 84.44 95 GLY A N 1
ATOM 707 C CA . GLY A 1 95 ? -5.727 -28.375 -3.939 1 84.44 95 GLY A CA 1
ATOM 708 C C . GLY A 1 95 ? -4.754 -28.203 -2.785 1 84.44 95 GLY A C 1
ATOM 709 O O . GLY A 1 95 ? -5.008 -28.688 -1.677 1 84.44 95 GLY A O 1
ATOM 710 N N . TYR A 1 96 ? -3.707 -27.578 -3.008 1 81.94 96 TYR A N 1
ATOM 711 C CA . TYR A 1 96 ? -2.707 -27.344 -1.973 1 81.94 96 TYR A CA 1
ATOM 712 C C . TYR A 1 96 ? -3.303 -26.578 -0.801 1 81.94 96 TYR A C 1
ATOM 714 O O . TYR A 1 96 ? -3.062 -26.922 0.36 1 81.94 96 TYR A O 1
ATOM 722 N N . GLN A 1 97 ? -4.059 -25.578 -1.083 1 83.94 97 GLN A N 1
ATOM 723 C CA . GLN A 1 97 ? -4.586 -24.719 -0.03 1 83.94 97 GLN A CA 1
ATOM 724 C C . GLN A 1 97 ? -5.594 -25.453 0.839 1 83.94 97 GLN A C 1
ATOM 726 O O . GLN A 1 97 ? -5.566 -25.344 2.066 1 83.94 97 GLN A O 1
ATOM 731 N N . VAL A 1 98 ? -6.473 -26.188 0.175 1 84.5 98 VAL A N 1
ATOM 732 C CA . VAL A 1 98 ? -7.48 -26.906 0.937 1 84.5 98 VAL A CA 1
ATOM 733 C C . VAL A 1 98 ? -6.805 -27.906 1.872 1 84.5 98 VAL A C 1
ATOM 735 O O . VAL A 1 98 ? -7.23 -28.078 3.018 1 84.5 98 VAL A O 1
ATOM 738 N N . MET A 1 99 ? -5.754 -28.453 1.416 1 79.75 99 MET A N 1
ATOM 739 C CA . MET A 1 99 ? -5.09 -29.516 2.168 1 79.75 99 MET A CA 1
ATOM 740 C C . MET A 1 99 ? -4.145 -28.922 3.213 1 79.75 99 MET A C 1
ATOM 742 O O . MET A 1 99 ? -3.854 -29.578 4.223 1 79.75 99 MET A O 1
ATOM 746 N N . SER A 1 100 ? -3.75 -27.688 3.004 1 80.31 100 SER A N 1
ATOM 747 C CA . SER A 1 100 ? -2.734 -27.109 3.883 1 80.31 100 SER A CA 1
ATOM 748 C C . SER A 1 100 ? -3.342 -26.094 4.832 1 80.31 100 SER A C 1
ATOM 750 O O . SER A 1 100 ? -2.795 -25.828 5.906 1 80.31 100 SER A O 1
ATOM 752 N N . LEU A 1 101 ? -4.434 -25.5 4.457 1 79.75 101 LEU A N 1
ATOM 753 C CA . LEU A 1 101 ? -4.91 -24.344 5.211 1 79.75 101 LEU A CA 1
ATOM 754 C C . LEU A 1 101 ? -6.25 -24.641 5.875 1 79.75 101 LEU A C 1
ATOM 756 O O . LEU A 1 101 ? -6.613 -24 6.863 1 79.75 101 LEU A O 1
ATOM 760 N N . ALA A 1 102 ? -7 -25.484 5.262 1 81.81 102 ALA A N 1
ATOM 761 C CA . ALA A 1 102 ? -8.344 -25.734 5.773 1 81.81 102 ALA A CA 1
ATOM 762 C C . ALA A 1 102 ? -8.297 -26.609 7.031 1 81.81 102 ALA A C 1
ATOM 764 O O . ALA A 1 102 ? -7.434 -27.484 7.16 1 81.81 102 ALA A O 1
ATOM 765 N N . ASP A 1 103 ? -9.203 -26.25 7.914 1 83.81 103 ASP A N 1
ATOM 766 C CA . ASP A 1 103 ? -9.375 -27.094 9.094 1 83.81 103 ASP A CA 1
ATOM 767 C C . ASP A 1 103 ? -10.148 -28.359 8.75 1 83.81 103 ASP A C 1
ATOM 769 O O . ASP A 1 103 ? -11.117 -28.328 7.988 1 83.81 103 ASP A O 1
ATOM 773 N N . LEU A 1 104 ? -9.703 -29.375 9.18 1 85.38 104 LEU A N 1
ATOM 774 C CA . LEU A 1 104 ? -10.414 -30.641 9.047 1 85.38 104 LEU A CA 1
ATOM 775 C C . LEU A 1 104 ? -10.641 -30.984 7.574 1 85.38 104 LEU A C 1
ATOM 777 O O . LEU A 1 104 ? -11.586 -30.469 6.957 1 85.38 104 LEU A O 1
ATOM 781 N N . THR A 1 105 ? -9.836 -31.625 7.023 1 91.81 105 THR A N 1
ATOM 782 C CA . THR A 1 105 ? -9.961 -32.031 5.625 1 91.81 105 THR A CA 1
ATOM 783 C C . THR A 1 105 ? -10.086 -33.531 5.504 1 91.81 105 THR A C 1
ATOM 785 O O . THR A 1 105 ? -9.484 -34.281 6.289 1 91.81 105 THR A O 1
ATOM 788 N N . THR A 1 106 ? -10.969 -33.906 4.66 1 92.94 106 THR A N 1
ATOM 789 C CA . THR A 1 106 ? -11.125 -35.312 4.32 1 92.94 106 THR A CA 1
ATOM 790 C C . THR A 1 106 ? -11.031 -35.531 2.811 1 92.94 106 THR A C 1
ATOM 792 O O . THR A 1 106 ? -11.766 -34.906 2.045 1 92.94 106 THR A O 1
ATOM 795 N N . ARG A 1 107 ? -10.195 -36.469 2.439 1 93.38 107 ARG A N 1
ATOM 796 C CA . ARG A 1 107 ? -9.977 -36.781 1.028 1 93.38 107 ARG A CA 1
ATOM 797 C C . ARG A 1 107 ? -10.727 -38.062 0.627 1 93.38 107 ARG A C 1
ATOM 799 O O . ARG A 1 107 ? -10.773 -39.031 1.392 1 93.38 107 ARG A O 1
ATOM 806 N N . SER A 1 108 ? -11.352 -38 -0.522 1 94.44 108 SER A N 1
ATOM 807 C CA . SER A 1 108 ? -12.031 -39.125 -1.114 1 94.44 108 SER A CA 1
ATOM 808 C C . SER A 1 108 ? -11.992 -39.062 -2.639 1 94.44 108 SER A C 1
ATOM 810 O O . SER A 1 108 ? -11.406 -38.156 -3.213 1 94.44 108 SER A O 1
ATOM 812 N N . GLU A 1 109 ? -12.5 -40.094 -3.258 1 96.75 109 GLU A N 1
ATOM 813 C CA . GLU A 1 109 ? -12.586 -40.094 -4.715 1 96.75 109 GLU A CA 1
ATOM 814 C C . GLU A 1 109 ? -13.406 -38.906 -5.219 1 96.75 109 GLU A C 1
ATOM 816 O O . GLU A 1 109 ? -13.133 -38.375 -6.297 1 96.75 109 GLU A O 1
ATOM 821 N N . GLU A 1 110 ? -14.359 -38.469 -4.391 1 96.69 110 GLU A N 1
ATOM 822 C CA . GLU A 1 110 ? -15.234 -37.375 -4.773 1 96.69 110 GLU A CA 1
ATOM 823 C C . GLU A 1 110 ? -14.469 -36.031 -4.797 1 96.69 110 GLU A C 1
ATOM 825 O O . GLU A 1 110 ? -14.75 -35.156 -5.617 1 96.69 110 GLU A O 1
ATOM 830 N N . GLY A 1 111 ? -13.625 -35.875 -3.951 1 96.62 111 GLY A N 1
ATOM 831 C CA . GLY A 1 111 ? -12.875 -34.656 -3.793 1 96.62 111 GLY A CA 1
ATOM 832 C C . GLY A 1 111 ? -12.383 -34.438 -2.377 1 96.62 111 GLY A C 1
ATOM 833 O O . GLY A 1 111 ? -11.992 -35.375 -1.693 1 96.62 111 GLY A O 1
ATOM 834 N N . VAL A 1 112 ? -12.242 -33.219 -1.973 1 96.62 112 VAL A N 1
ATOM 835 C CA . VAL A 1 112 ? -11.758 -32.875 -0.638 1 96.62 112 VAL A CA 1
ATOM 836 C C . VAL A 1 112 ? -12.844 -32.125 0.127 1 96.62 112 VAL A C 1
ATOM 838 O O . VAL A 1 112 ? -13.297 -31.062 -0.308 1 96.62 112 VAL A O 1
ATOM 841 N N . ALA A 1 113 ? -13.273 -32.688 1.211 1 96.5 113 ALA A N 1
ATOM 842 C CA . ALA A 1 113 ? -14.172 -32 2.139 1 96.5 113 ALA A CA 1
ATOM 843 C C . ALA A 1 113 ? -13.391 -31.234 3.197 1 96.5 113 ALA A C 1
ATOM 845 O O . ALA A 1 113 ? -12.367 -31.719 3.699 1 96.5 113 ALA A O 1
ATOM 846 N N . PHE A 1 114 ? -13.875 -29.984 3.455 1 96.12 114 PHE A N 1
ATOM 847 C CA . PHE A 1 114 ? -13.117 -29.172 4.406 1 96.12 114 PHE A CA 1
ATOM 848 C C . PHE A 1 114 ? -14.016 -28.141 5.074 1 96.12 114 PHE A C 1
ATOM 850 O O . PHE A 1 114 ? -15.148 -27.922 4.637 1 96.12 114 PHE A O 1
ATOM 857 N N . LYS A 1 115 ? -13.516 -27.609 6.137 1 95.31 115 LYS A N 1
ATOM 858 C CA . LYS A 1 115 ? -14.148 -26.469 6.805 1 95.31 115 LYS A CA 1
ATOM 859 C C . LYS A 1 115 ? -13.43 -25.172 6.469 1 95.31 115 LYS A C 1
ATOM 861 O O . LYS A 1 115 ? -12.203 -25.094 6.531 1 95.31 115 LYS A O 1
ATOM 866 N N . SER A 1 116 ? -14.281 -24.188 6.078 1 93.25 116 SER A N 1
ATOM 867 C CA . SER A 1 116 ? -13.727 -22.875 5.734 1 93.25 116 SER A CA 1
ATOM 868 C C . SER A 1 116 ? -12.938 -22.297 6.902 1 93.25 116 SER A C 1
ATOM 870 O O . SER A 1 116 ? -13.398 -22.312 8.039 1 93.25 116 SER A O 1
ATOM 872 N N . HIS A 1 117 ? -11.82 -21.734 6.664 1 90.06 117 HIS A N 1
ATOM 873 C CA . HIS A 1 117 ? -11.016 -21.094 7.691 1 90.06 117 HIS A CA 1
ATOM 874 C C . HIS A 1 117 ? -11.586 -19.734 8.078 1 90.06 117 HIS A C 1
ATOM 876 O O . HIS A 1 117 ? -11.195 -19.156 9.094 1 90.06 117 HIS A O 1
ATOM 882 N N . LEU A 1 118 ? -12.461 -19.156 7.27 1 90.81 118 LEU A N 1
ATOM 883 C CA . LEU A 1 118 ? -13.023 -17.828 7.473 1 90.81 118 LEU A CA 1
ATOM 884 C C . LEU A 1 118 ? -14.18 -17.875 8.469 1 90.81 118 LEU A C 1
ATOM 886 O O . LEU A 1 118 ? -14.273 -17.016 9.352 1 90.81 118 LEU A O 1
ATOM 890 N N . ASP A 1 119 ? -15.102 -18.922 8.281 1 92 119 ASP A N 1
ATOM 891 C CA . ASP A 1 119 ? -16.328 -18.875 9.07 1 92 119 ASP A CA 1
ATOM 892 C C . ASP A 1 119 ? -16.734 -20.266 9.539 1 92 119 ASP A C 1
ATOM 894 O O . ASP A 1 119 ? -17.797 -20.438 10.117 1 92 119 ASP A O 1
ATOM 898 N N . GLY A 1 120 ? -15.992 -21.297 9.086 1 92.19 120 GLY A N 1
ATOM 899 C CA . GLY A 1 120 ? -16.25 -22.656 9.562 1 92.19 120 GLY A CA 1
ATOM 900 C C . GLY A 1 120 ? -17.266 -23.391 8.742 1 92.19 120 GLY A C 1
ATOM 901 O O . GLY A 1 120 ? -17.547 -24.562 9 1 92.19 120 GLY A O 1
ATOM 902 N N . SER A 1 121 ? -17.734 -22.797 7.742 1 94.81 121 SER A N 1
ATOM 903 C CA . SER A 1 121 ? -18.703 -23.484 6.883 1 94.81 121 SER A CA 1
ATOM 904 C C . SER A 1 121 ? -18.062 -24.688 6.191 1 94.81 121 SER A C 1
ATOM 906 O O . SER A 1 121 ? -16.859 -24.688 5.926 1 94.81 121 SER A O 1
ATOM 908 N N . ARG A 1 122 ? -18.859 -25.672 5.859 1 95.69 122 ARG A N 1
ATOM 909 C CA . ARG A 1 122 ? -18.359 -26.906 5.238 1 95.69 122 ARG A CA 1
ATOM 910 C C . ARG A 1 122 ? -18.5 -26.844 3.719 1 95.69 122 ARG A C 1
ATOM 912 O O . ARG A 1 122 ? -19.5 -26.344 3.197 1 95.69 122 ARG A O 1
ATOM 919 N N . HIS A 1 123 ? -17.438 -27.328 3.082 1 95.88 123 HIS A N 1
ATOM 920 C CA . HIS A 1 123 ? -17.391 -27.312 1.623 1 95.88 123 HIS A CA 1
ATOM 921 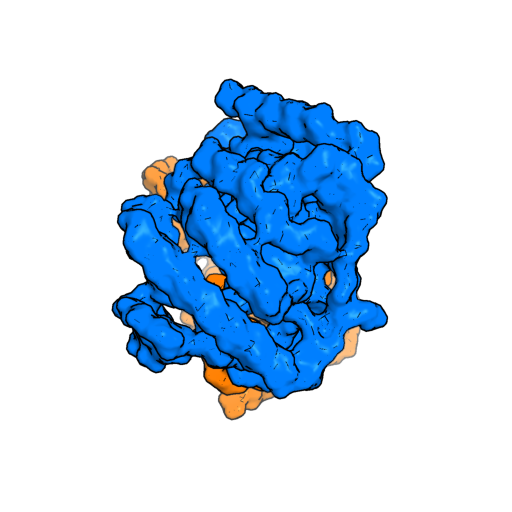C C . HIS A 1 123 ? -16.859 -28.625 1.069 1 95.88 123 HIS A C 1
ATOM 923 O O . HIS A 1 123 ? -16.172 -29.359 1.776 1 95.88 123 HIS A O 1
ATOM 929 N N . MET A 1 124 ? -17.281 -28.969 -0.078 1 95.5 124 MET A N 1
ATOM 930 C CA . MET A 1 124 ? -16.734 -30.047 -0.884 1 95.5 124 MET A CA 1
ATOM 931 C C . MET A 1 124 ? -16.141 -29.516 -2.184 1 95.5 124 MET A C 1
ATOM 933 O O . MET A 1 124 ? -16.844 -28.906 -2.986 1 95.5 124 MET A O 1
ATOM 937 N N . LEU A 1 125 ? -14.922 -29.734 -2.332 1 96.94 125 LEU A N 1
ATOM 938 C CA . LEU A 1 125 ? -14.258 -29.344 -3.574 1 96.94 125 LEU A CA 1
ATOM 939 C C . LEU A 1 125 ? -13.922 -30.578 -4.414 1 96.94 125 LEU A C 1
ATOM 941 O O . LEU A 1 125 ? -12.922 -31.25 -4.16 1 96.94 125 LEU A O 1
ATOM 945 N N . SER A 1 126 ? -14.734 -30.828 -5.379 1 97.62 126 SER A N 1
ATOM 946 C CA . SER A 1 126 ? -14.492 -31.891 -6.352 1 97.62 126 SER A CA 1
ATOM 947 C C . SER A 1 126 ? -13.727 -31.359 -7.562 1 97.62 126 SER A C 1
ATOM 949 O O . SER A 1 126 ? -13.594 -30.156 -7.742 1 97.62 126 SER A O 1
ATOM 951 N N . PRO A 1 127 ? -13.164 -32.281 -8.328 1 98.25 127 PRO A N 1
ATOM 952 C CA . PRO A 1 127 ? -12.531 -31.844 -9.57 1 98.25 127 PRO A CA 1
ATOM 953 C C . PRO A 1 127 ? -13.469 -31 -10.43 1 98.25 127 PRO A C 1
ATOM 955 O O . PRO A 1 127 ? -13.062 -29.953 -10.938 1 98.25 127 PRO A O 1
ATOM 958 N N . GLU A 1 128 ? -14.758 -31.406 -10.57 1 98.56 128 GLU A N 1
ATOM 959 C CA . GLU A 1 128 ? -15.742 -30.672 -11.367 1 98.56 128 GLU A CA 1
ATOM 960 C C . GLU A 1 128 ? -16 -29.281 -10.781 1 98.56 128 GLU A C 1
ATOM 962 O O . GLU A 1 128 ? -16.047 -28.297 -11.516 1 98.56 128 GLU A O 1
ATOM 967 N N . ARG A 1 129 ? -16.125 -29.25 -9.438 1 98.12 129 ARG A N 1
ATOM 968 C CA . ARG A 1 129 ? -16.406 -27.969 -8.789 1 98.12 129 ARG A CA 1
ATOM 969 C C . ARG A 1 129 ? -15.211 -27.031 -8.914 1 98.12 129 ARG A C 1
ATOM 971 O O . ARG A 1 129 ? -15.375 -25.828 -9.133 1 98.12 129 ARG A O 1
ATOM 978 N N . SER A 1 130 ? -14.031 -27.562 -8.68 1 98.38 130 SER A N 1
ATOM 979 C CA . SER A 1 130 ? -12.82 -26.766 -8.844 1 98.38 130 SER A CA 1
ATOM 980 C C . SER A 1 130 ? -12.766 -26.141 -10.234 1 98.38 130 SER A C 1
ATOM 982 O O . SER A 1 130 ? -12.492 -24.938 -10.359 1 98.38 130 SER A O 1
ATOM 984 N N . ILE A 1 131 ? -13.07 -26.922 -11.297 1 98.75 131 ILE A N 1
ATOM 985 C CA . ILE A 1 131 ? -13.055 -26.438 -12.672 1 98.75 131 ILE A CA 1
ATOM 986 C C . ILE A 1 131 ? -14.148 -25.391 -12.867 1 98.75 131 ILE A C 1
ATOM 988 O O . ILE A 1 131 ? -13.922 -24.359 -13.508 1 98.75 131 ILE A O 1
ATOM 992 N N . GLU A 1 132 ? -15.273 -25.656 -12.289 1 98.69 132 GLU A N 1
ATOM 993 C CA . GLU A 1 132 ? -16.375 -24.703 -12.383 1 98.69 132 GLU A CA 1
ATOM 994 C C . GLU A 1 132 ? -16.016 -23.359 -11.766 1 98.69 132 GLU A C 1
ATOM 996 O O . GLU A 1 132 ? -16.281 -22.312 -12.352 1 98.69 132 GLU A O 1
ATOM 1001 N N . ILE A 1 133 ? -15.438 -23.391 -10.586 1 98.5 133 ILE A N 1
ATOM 1002 C CA . ILE A 1 133 ? -15.047 -22.172 -9.898 1 98.5 133 ILE A CA 1
ATOM 1003 C C . ILE A 1 133 ? -14.031 -21.406 -10.742 1 98.5 133 ILE A C 1
ATOM 1005 O O . ILE A 1 133 ? -14.148 -20.188 -10.914 1 98.5 133 ILE A O 1
ATOM 1009 N N . GLN A 1 134 ? -13.078 -22.094 -11.258 1 98.75 134 GLN A N 1
ATOM 1010 C CA . GLN A 1 134 ? -12.07 -21.453 -12.094 1 98.75 134 GLN A CA 1
ATOM 1011 C C . GLN A 1 134 ? -12.695 -20.828 -13.328 1 98.75 134 GLN A C 1
ATOM 1013 O O . GLN A 1 134 ? -12.281 -19.75 -13.766 1 98.75 134 GLN A O 1
ATOM 1018 N N . ARG A 1 135 ? -13.688 -21.484 -13.914 1 98.62 135 ARG A N 1
ATOM 1019 C CA . ARG A 1 135 ? -14.438 -20.906 -15.031 1 98.62 135 ARG A CA 1
ATOM 1020 C C . ARG A 1 135 ? -15.164 -19.641 -14.609 1 98.62 135 ARG A C 1
ATOM 1022 O O . ARG A 1 135 ? -15.109 -18.625 -15.312 1 98.62 135 ARG A O 1
ATOM 1029 N N .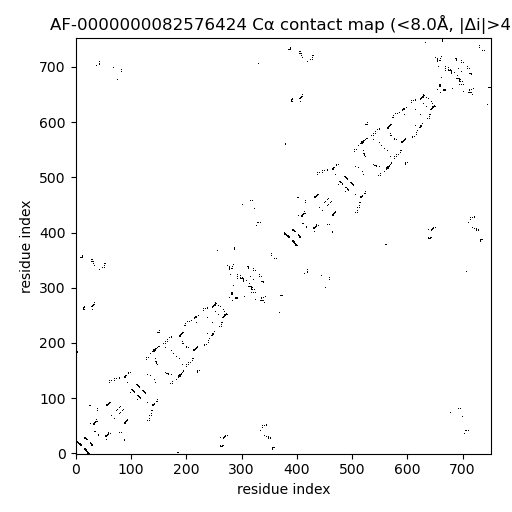 LEU A 1 136 ? -15.805 -19.703 -13.422 1 98.56 136 LEU A N 1
ATOM 1030 C CA . LEU A 1 136 ? -16.531 -18.562 -12.906 1 98.56 136 LEU A CA 1
ATOM 1031 C C . LEU A 1 136 ? -15.594 -17.391 -12.656 1 98.56 136 LEU A C 1
ATOM 1033 O O . LEU A 1 136 ? -15.969 -16.234 -12.867 1 98.56 136 LEU A O 1
ATOM 1037 N N . LEU A 1 137 ? -14.375 -17.656 -12.297 1 98.44 137 LEU A N 1
ATOM 1038 C CA . LEU A 1 137 ? -13.375 -16.625 -12.039 1 98.44 137 LEU A CA 1
ATOM 1039 C C . LEU A 1 137 ? -12.828 -16.062 -13.352 1 98.44 137 LEU A C 1
ATOM 1041 O O . LEU A 1 137 ? -12.203 -15 -13.359 1 98.44 137 LEU A O 1
ATOM 1045 N N . GLY A 1 138 ? -13.031 -16.766 -14.43 1 97.75 138 GLY A N 1
ATOM 1046 C CA . GLY A 1 138 ? -12.562 -16.312 -15.734 1 97.75 138 GLY A CA 1
ATOM 1047 C C . GLY A 1 138 ? -11.109 -16.656 -16 1 97.75 138 GLY A C 1
ATOM 1048 O O . GLY A 1 138 ? -10.383 -15.867 -16.609 1 97.75 138 GLY A O 1
ATOM 1049 N N . SER A 1 139 ? -10.719 -17.844 -15.609 1 98 139 SER A N 1
ATOM 1050 C CA . SER A 1 139 ? -9.328 -18.266 -15.727 1 98 139 SER A CA 1
ATOM 1051 C C . SER A 1 139 ? -8.922 -18.438 -17.188 1 98 139 SER A C 1
ATOM 1053 O O . SER A 1 139 ? -9.664 -19.031 -17.969 1 98 139 SER A O 1
ATOM 1055 N N . SER A 1 140 ? -7.75 -17.891 -17.531 1 98.62 140 SER A N 1
ATOM 1056 C CA . SER A 1 140 ? -7.168 -18.141 -18.859 1 98.62 140 SER A CA 1
ATOM 1057 C C . SER A 1 140 ? -6.527 -19.531 -18.906 1 98.62 140 SER A C 1
ATOM 1059 O O . SER A 1 140 ? -6.574 -20.203 -19.938 1 98.62 140 SER A O 1
ATOM 1061 N N . ILE A 1 141 ? -5.887 -19.891 -17.844 1 98.81 141 ILE A N 1
ATOM 1062 C CA . ILE A 1 141 ? -5.312 -21.219 -17.672 1 98.81 141 ILE A CA 1
ATOM 1063 C C . ILE A 1 141 ? -5.836 -21.844 -16.375 1 98.81 141 ILE A C 1
ATOM 1065 O O . ILE A 1 141 ? -5.586 -21.344 -15.289 1 98.81 141 ILE A O 1
ATOM 1069 N N . THR A 1 142 ? -6.551 -22.891 -16.547 1 98.62 142 THR A N 1
ATOM 1070 C CA . THR A 1 142 ? -7.137 -23.641 -15.43 1 98.62 142 THR A CA 1
ATOM 1071 C C . THR A 1 142 ? -6.23 -24.797 -15.023 1 98.62 142 THR A C 1
ATOM 1073 O O . THR A 1 142 ? -5.66 -25.469 -15.883 1 98.62 142 THR A O 1
ATOM 1076 N N . MET A 1 143 ? -6.125 -25.016 -13.812 1 98.69 143 MET A N 1
ATOM 1077 C CA . MET A 1 143 ? -5.336 -26.125 -13.312 1 98.69 143 MET A CA 1
ATOM 1078 C C . MET A 1 143 ? -6.238 -27.297 -12.914 1 98.69 143 MET A C 1
ATOM 1080 O O . MET A 1 143 ? -7.254 -27.094 -12.25 1 98.69 143 MET A O 1
ATOM 1084 N N . ALA A 1 144 ? -5.891 -28.438 -13.312 1 98.56 144 ALA A N 1
ATOM 1085 C CA . ALA A 1 144 ? -6.605 -29.641 -12.859 1 98.56 144 ALA A CA 1
ATOM 1086 C C . ALA A 1 144 ? -6.465 -29.828 -11.352 1 98.56 144 ALA A C 1
ATOM 1088 O O . ALA A 1 144 ? -5.469 -29.406 -10.758 1 98.56 144 ALA A O 1
ATOM 1089 N N . PHE A 1 145 ? -7.492 -30.422 -10.789 1 98 145 PHE A N 1
ATOM 1090 C CA . PHE A 1 145 ? -7.496 -30.688 -9.359 1 98 145 PHE A CA 1
ATOM 1091 C C . PHE A 1 145 ? -6.582 -31.859 -9.023 1 98 145 PHE A C 1
ATOM 1093 O O . PHE A 1 145 ? -6.539 -32.844 -9.758 1 98 145 PHE A O 1
ATOM 1100 N N . ASP A 1 146 ? -5.75 -31.734 -8.008 1 96.44 146 ASP A N 1
ATOM 1101 C CA . ASP A 1 146 ? -4.805 -32.781 -7.648 1 96.44 146 ASP A CA 1
ATOM 1102 C C . ASP A 1 146 ? -4.711 -32.938 -6.133 1 96.44 146 ASP A C 1
ATOM 1104 O O . ASP A 1 146 ? -5.184 -32.094 -5.383 1 96.44 146 ASP A O 1
ATOM 1108 N N . GLU A 1 147 ? -4.199 -34.031 -5.734 1 93.5 147 GLU A N 1
ATOM 1109 C CA . GLU A 1 147 ? -3.879 -34.312 -4.34 1 93.5 147 GLU A CA 1
ATOM 1110 C C . GLU A 1 147 ? -2.375 -34.281 -4.094 1 93.5 147 GLU A C 1
ATOM 1112 O O . GLU A 1 147 ? -1.611 -35 -4.734 1 93.5 147 GLU A O 1
ATOM 1117 N N . LEU A 1 148 ? -2.062 -33.406 -3.213 1 88.88 148 LEU A N 1
ATOM 1118 C CA . LEU A 1 148 ? -0.657 -33.25 -2.852 1 88.88 148 LEU A CA 1
ATOM 1119 C C . LEU A 1 148 ? -0.377 -33.906 -1.496 1 88.88 148 LEU A C 1
ATOM 1121 O O . LEU A 1 148 ? -1.172 -33.75 -0.563 1 88.88 148 LEU A O 1
ATOM 1125 N N . VAL A 1 149 ? 0.715 -34.625 -1.443 1 89.25 149 VAL A N 1
ATOM 1126 C CA . VAL A 1 149 ? 1.166 -35.188 -0.182 1 89.25 149 VAL A CA 1
ATOM 1127 C C . VAL A 1 149 ? 2.619 -34.812 0.075 1 89.25 149 VAL A C 1
ATOM 1129 O O . VAL A 1 149 ? 3.383 -34.594 -0.866 1 89.25 149 VAL A O 1
ATOM 1132 N N . PRO A 1 150 ? 2.998 -34.719 1.316 1 88.19 150 PRO A N 1
ATOM 1133 C CA . PRO A 1 150 ? 4.395 -34.406 1.623 1 88.19 150 PRO A CA 1
ATOM 1134 C C . PRO A 1 150 ? 5.375 -35.406 1.056 1 88.19 150 PRO A C 1
ATOM 1136 O O . PRO A 1 150 ? 5.055 -36.594 0.975 1 88.19 150 PRO A O 1
ATOM 1139 N N . THR A 1 151 ? 6.523 -34.938 0.705 1 89.31 151 THR A N 1
ATOM 1140 C CA . THR A 1 151 ? 7.562 -35.812 0.185 1 89.31 151 THR A CA 1
ATOM 1141 C C . THR A 1 151 ? 8.016 -36.812 1.254 1 89.31 151 THR A C 1
ATOM 1143 O O . THR A 1 151 ? 8.68 -37.781 0.946 1 89.31 151 THR A O 1
ATOM 1146 N N . THR A 1 152 ? 7.621 -36.5 2.498 1 90.12 152 THR A N 1
ATOM 1147 C CA . THR A 1 152 ? 8.008 -37.375 3.617 1 90.12 152 THR A CA 1
ATOM 1148 C C . THR A 1 152 ? 7.035 -38.531 3.775 1 90.12 152 THR A C 1
ATOM 1150 O O . THR A 1 152 ? 7.273 -39.438 4.574 1 90.12 152 THR A O 1
ATOM 1153 N N . SER A 1 153 ? 5.961 -38.5 3.086 1 92.19 153 SER A N 1
ATOM 1154 C CA . SER A 1 153 ? 5.004 -39.625 3.15 1 92.19 153 SER A CA 1
ATOM 1155 C C . SER A 1 153 ? 5.617 -40.906 2.637 1 92.19 153 SER A C 1
ATOM 1157 O O . SER A 1 153 ? 6.641 -40.906 1.949 1 92.19 153 SER A O 1
ATOM 1159 N N . THR A 1 154 ? 4.98 -42.031 2.977 1 95.88 154 THR A N 1
ATOM 1160 C CA . THR A 1 154 ? 5.43 -43.312 2.457 1 95.88 154 THR A CA 1
ATOM 1161 C C . THR A 1 154 ? 5.156 -43.438 0.959 1 95.88 154 THR A C 1
ATOM 1163 O O . THR A 1 154 ? 4.297 -42.719 0.429 1 95.88 154 THR A O 1
ATOM 1166 N N . ARG A 1 155 ? 5.902 -44.281 0.303 1 96.31 155 ARG A N 1
ATOM 1167 C CA . ARG A 1 155 ? 5.723 -44.469 -1.134 1 96.31 155 ARG A CA 1
ATOM 1168 C C . ARG A 1 155 ? 4.297 -44.906 -1.456 1 96.31 155 ARG A C 1
ATOM 1170 O O . ARG A 1 155 ? 3.746 -44.531 -2.49 1 96.31 155 ARG A O 1
ATOM 1177 N N . GLU A 1 156 ? 3.715 -45.719 -0.589 1 97.19 156 GLU A N 1
ATOM 1178 C CA . GLU A 1 156 ? 2.344 -46.188 -0.791 1 97.19 156 GLU A CA 1
ATOM 1179 C C . GLU A 1 156 ? 1.359 -45.031 -0.783 1 97.19 156 GLU A C 1
ATOM 1181 O O . GLU A 1 156 ? 0.46 -44.969 -1.623 1 97.19 156 GLU A O 1
ATOM 1186 N N . VAL A 1 157 ? 1.569 -44.188 0.142 1 96.25 157 VAL A N 1
ATOM 1187 C CA . VAL A 1 157 ? 0.719 -43 0.247 1 96.25 157 VAL A CA 1
ATOM 1188 C C . VAL A 1 157 ? 0.917 -42.094 -0.978 1 96.25 157 VAL A C 1
ATOM 1190 O O . VAL A 1 157 ? -0.053 -41.594 -1.551 1 96.25 157 VAL A O 1
ATOM 1193 N N . GLN A 1 158 ? 2.129 -41.938 -1.411 1 96.38 158 GLN A N 1
ATOM 1194 C CA . GLN A 1 158 ? 2.447 -41.125 -2.59 1 96.38 158 GLN A CA 1
ATOM 1195 C C . GLN A 1 158 ? 1.812 -41.719 -3.844 1 96.38 158 GLN A C 1
ATOM 1197 O O . GLN A 1 158 ? 1.234 -41 -4.656 1 96.38 158 GLN A O 1
ATOM 1202 N N . ALA A 1 159 ? 1.925 -43 -3.949 1 97.81 159 ALA A N 1
ATOM 1203 C CA . ALA A 1 159 ? 1.369 -43.688 -5.109 1 97.81 159 ALA A CA 1
ATOM 1204 C C . ALA A 1 159 ? -0.15 -43.562 -5.156 1 97.81 159 ALA A C 1
ATOM 1206 O O . ALA A 1 159 ? -0.723 -43.281 -6.215 1 97.81 159 ALA A O 1
ATOM 1207 N N . ALA A 1 160 ? -0.774 -43.75 -4.027 1 97.56 160 ALA A N 1
ATOM 1208 C CA . ALA A 1 160 ? -2.23 -43.656 -3.959 1 97.56 160 ALA A CA 1
ATOM 1209 C C . ALA A 1 160 ? -2.693 -42.219 -4.309 1 97.56 160 ALA A C 1
ATOM 1211 O O . ALA A 1 160 ? -3.676 -42.062 -5.031 1 97.56 160 ALA A O 1
ATOM 1212 N N . ALA A 1 161 ? -2.053 -41.281 -3.732 1 95.75 161 ALA A N 1
ATOM 1213 C CA . ALA A 1 161 ? -2.385 -39.906 -4.008 1 95.75 161 ALA A CA 1
ATOM 1214 C C . ALA A 1 161 ? -2.154 -39.562 -5.48 1 95.75 161 ALA A C 1
ATOM 1216 O O . ALA A 1 161 ? -2.959 -38.844 -6.094 1 95.75 161 ALA A O 1
ATOM 1217 N N . MET A 1 162 ? -1.04 -40 -5.98 1 97.56 162 MET A N 1
ATOM 1218 C CA . MET A 1 162 ? -0.728 -39.812 -7.391 1 97.56 162 MET A CA 1
ATOM 1219 C C . MET A 1 162 ? -1.796 -40.406 -8.289 1 97.56 162 MET A C 1
ATOM 1221 O O . MET A 1 162 ? -2.289 -39.781 -9.211 1 97.56 162 MET A O 1
ATOM 1225 N N . GLU A 1 163 ? -2.172 -41.625 -8.055 1 98.19 163 GLU A N 1
ATOM 1226 C CA . GLU A 1 163 ? -3.178 -42.312 -8.859 1 98.19 163 GLU A CA 1
ATOM 1227 C C . GLU A 1 163 ? -4.523 -41.594 -8.797 1 98.19 163 GLU A C 1
ATOM 1229 O O . GLU A 1 163 ? -5.199 -41.438 -9.812 1 98.19 163 GLU A O 1
ATOM 1234 N N . ARG A 1 164 ? -4.883 -41.219 -7.617 1 97.62 164 ARG A N 1
ATOM 1235 C CA . ARG A 1 164 ? -6.117 -40.438 -7.465 1 97.62 164 ARG A CA 1
ATOM 1236 C C . ARG A 1 164 ? -6.055 -39.125 -8.242 1 97.62 164 ARG A C 1
ATOM 1238 O O . ARG A 1 164 ? -7.023 -38.75 -8.891 1 97.62 164 ARG A O 1
ATOM 1245 N N . SER A 1 165 ? -4.93 -38.469 -8.141 1 97.75 165 SER A N 1
ATOM 1246 C CA . SER A 1 165 ? -4.734 -37.219 -8.883 1 97.75 165 SER A CA 1
ATOM 1247 C C . SER A 1 165 ? -4.934 -37.438 -10.383 1 97.75 165 SER A C 1
ATOM 1249 O O . SER A 1 165 ? -5.453 -36.562 -11.078 1 97.75 165 SER A O 1
ATOM 1251 N N . MET A 1 166 ? -4.516 -38.625 -10.891 1 98.5 166 MET A N 1
ATOM 1252 C CA . MET A 1 166 ? -4.676 -38.906 -12.32 1 98.5 166 MET A CA 1
ATOM 1253 C C . MET A 1 166 ? -6.141 -39.094 -12.672 1 98.5 166 MET A C 1
ATOM 1255 O O . MET A 1 166 ? -6.602 -38.656 -13.719 1 98.5 166 MET A O 1
ATOM 1259 N N . ARG A 1 167 ? -6.859 -39.781 -11.781 1 98.62 167 ARG A N 1
ATOM 1260 C CA . ARG A 1 167 ? -8.297 -39.938 -12 1 98.62 167 ARG A CA 1
ATOM 1261 C C . ARG A 1 167 ? -9 -38.562 -11.922 1 98.62 167 ARG A C 1
ATOM 1263 O O . ARG A 1 167 ? -9.883 -38.281 -12.727 1 98.62 167 ARG A O 1
ATOM 1270 N N . TRP A 1 168 ? -8.602 -37.781 -10.984 1 98.56 168 TRP A N 1
ATOM 1271 C CA . TRP A 1 168 ? -9.156 -36.438 -10.844 1 98.56 168 TRP A CA 1
ATOM 1272 C C . TRP A 1 168 ? -8.797 -35.562 -12.047 1 98.56 168 TRP A C 1
ATOM 1274 O O . TRP A 1 168 ? -9.586 -34.688 -12.453 1 98.56 168 TRP A O 1
ATOM 1284 N N . ALA A 1 169 ? -7.621 -35.75 -12.609 1 98.69 169 ALA A N 1
ATOM 1285 C CA . ALA A 1 169 ? -7.195 -35 -13.781 1 98.69 169 ALA A CA 1
ATOM 1286 C C . ALA A 1 169 ? -8.133 -35.281 -14.961 1 98.69 169 ALA A C 1
ATOM 1288 O O . ALA A 1 169 ? -8.5 -34.344 -15.688 1 98.69 169 ALA A O 1
ATOM 1289 N N . LYS A 1 170 ? -8.438 -36.531 -15.164 1 98.75 170 LYS A N 1
ATOM 1290 C CA . LYS A 1 170 ? -9.359 -36.875 -16.234 1 98.75 170 LYS A CA 1
ATOM 1291 C C . LYS A 1 170 ? -10.727 -36.219 -16.016 1 98.75 170 LYS A C 1
ATOM 1293 O O . LYS A 1 170 ? -11.305 -35.656 -16.953 1 98.75 170 LYS A O 1
ATOM 1298 N N . ARG A 1 171 ? -11.227 -36.281 -14.789 1 98.75 171 ARG A N 1
ATOM 1299 C CA . ARG A 1 171 ? -12.484 -35.625 -14.43 1 98.75 171 ARG A CA 1
ATOM 1300 C C . ARG A 1 171 ? -12.414 -34.125 -14.656 1 98.75 171 ARG A C 1
ATOM 1302 O O . ARG A 1 171 ? -13.375 -33.531 -15.141 1 98.75 171 ARG A O 1
ATOM 1309 N N . SER A 1 172 ? -11.336 -33.531 -14.266 1 98.81 172 SER A N 1
ATOM 1310 C CA . SER A 1 172 ? -11.125 -32.094 -14.477 1 98.81 172 SER A CA 1
ATOM 1311 C C . SER A 1 172 ? -11.141 -31.75 -15.961 1 98.81 172 SER A C 1
ATOM 1313 O O . SER A 1 172 ? -11.797 -30.781 -16.359 1 98.81 172 SER A O 1
ATOM 1315 N N . ARG A 1 173 ? -10.398 -32.5 -16.734 1 98.69 173 ARG A N 1
ATOM 1316 C CA . ARG A 1 173 ? -10.336 -32.281 -18.172 1 98.69 173 ARG A CA 1
ATOM 1317 C C . ARG A 1 173 ? -11.719 -32.375 -18.812 1 98.69 173 ARG A C 1
ATOM 1319 O O . ARG A 1 173 ? -12.102 -31.516 -19.609 1 98.69 173 ARG A O 1
ATOM 1326 N N . ASP A 1 174 ? -12.461 -33.406 -18.469 1 98.75 174 ASP A N 1
ATOM 1327 C CA . ASP A 1 174 ? -13.812 -33.594 -19 1 98.75 174 ASP A CA 1
ATOM 1328 C C . ASP A 1 174 ? -14.711 -32.406 -18.625 1 98.75 174 ASP A C 1
ATOM 1330 O O . ASP A 1 174 ? -15.453 -31.906 -19.453 1 98.75 174 ASP A O 1
ATOM 1334 N N . ALA A 1 175 ? -14.625 -32 -17.375 1 98.75 175 ALA A N 1
ATOM 1335 C CA . ALA A 1 175 ? -15.414 -30.859 -16.906 1 98.75 175 ALA A CA 1
ATOM 1336 C C . ALA A 1 175 ? -15.047 -29.594 -17.656 1 98.75 175 ALA A C 1
ATOM 1338 O O . ALA A 1 175 ? -15.914 -28.781 -18 1 98.75 175 ALA A O 1
ATOM 1339 N N . PHE A 1 176 ? -13.82 -29.375 -17.922 1 98.69 176 PHE A N 1
ATOM 1340 C CA . PHE A 1 176 ? -13.328 -28.188 -18.609 1 98.69 176 PHE A CA 1
ATOM 1341 C C . PHE A 1 176 ? -13.906 -28.109 -20.031 1 98.69 176 PHE A C 1
ATOM 1343 O O . PHE A 1 176 ? -14.453 -27.078 -20.422 1 98.69 176 PHE A O 1
ATOM 1350 N N . PHE A 1 177 ? -13.844 -29.172 -20.734 1 98.31 177 PHE A N 1
ATOM 1351 C CA . PHE A 1 177 ? -14.266 -29.156 -22.141 1 98.31 177 PHE A CA 1
ATOM 1352 C C . PHE A 1 177 ? -15.781 -29.25 -22.25 1 98.31 177 PHE A C 1
ATOM 1354 O O . PHE A 1 177 ? -16.359 -28.953 -23.297 1 98.31 177 PHE A O 1
ATOM 1361 N N . ALA A 1 178 ? -16.422 -29.734 -21.156 1 98.31 178 ALA A N 1
ATOM 1362 C CA . ALA A 1 178 ? -17.891 -29.703 -21.141 1 98.31 178 ALA A CA 1
ATOM 1363 C C . ALA A 1 178 ? -18.406 -28.266 -21.172 1 98.31 178 ALA A C 1
ATOM 1365 O O . ALA A 1 178 ? -19.516 -28.016 -21.672 1 98.31 178 ALA A O 1
ATOM 1366 N N . ALA A 1 179 ? -17.688 -27.406 -20.609 1 97.25 179 ALA A N 1
ATOM 1367 C CA . ALA A 1 179 ? -18.016 -25.984 -20.719 1 97.25 179 ALA A CA 1
ATOM 1368 C C . ALA A 1 179 ? -17.469 -25.391 -22.016 1 97.25 179 ALA A C 1
ATOM 1370 O O . ALA A 1 179 ? -16.5 -24.641 -22 1 97.25 179 ALA A O 1
ATOM 1371 N N . GLU A 1 180 ? -18.109 -25.547 -23.078 1 96.5 180 GLU A N 1
ATOM 1372 C CA . GLU A 1 180 ? -17.625 -25.328 -24.438 1 96.5 180 GLU A CA 1
ATOM 1373 C C . GLU A 1 180 ? -17.219 -23.875 -24.656 1 96.5 180 GLU A C 1
ATOM 1375 O O . GLU A 1 180 ? -16.172 -23.594 -25.25 1 96.5 180 GLU A O 1
ATOM 1380 N N . ASP A 1 181 ? -17.984 -23.016 -24.156 1 96.31 181 ASP A N 1
ATOM 1381 C CA . ASP A 1 181 ? -17.719 -21.594 -24.375 1 96.31 181 ASP A CA 1
ATOM 1382 C C . ASP A 1 181 ? -16.391 -21.188 -23.734 1 96.31 181 ASP A C 1
ATOM 1384 O O . ASP A 1 181 ? -15.578 -20.516 -24.359 1 96.31 181 ASP A O 1
ATOM 1388 N N . HIS A 1 182 ? -16.172 -21.578 -22.5 1 96.88 182 HIS A N 1
ATOM 1389 C CA . HIS A 1 182 ? -14.938 -21.266 -21.781 1 96.88 182 HIS A CA 1
ATOM 1390 C C . HIS A 1 182 ? -13.742 -21.984 -22.406 1 96.88 182 HIS A C 1
ATOM 1392 O O . HIS A 1 182 ? -12.68 -21.391 -22.578 1 96.88 182 HIS A O 1
ATOM 1398 N N . ALA A 1 183 ? -13.93 -23.234 -22.703 1 97.56 183 ALA A N 1
ATOM 1399 C CA . ALA A 1 183 ? -12.852 -24.062 -23.219 1 97.56 183 ALA A CA 1
ATOM 1400 C C . ALA A 1 183 ? -12.391 -23.594 -24.594 1 97.56 183 ALA A C 1
ATOM 1402 O O . ALA A 1 183 ? -11.25 -23.828 -24.984 1 97.56 183 ALA A O 1
ATOM 1403 N N . ALA A 1 184 ? -13.234 -22.906 -25.297 1 97.38 184 ALA A N 1
ATOM 1404 C CA . ALA A 1 184 ? -12.93 -22.453 -26.641 1 97.38 184 ALA A CA 1
ATOM 1405 C C . ALA A 1 184 ? -11.875 -21.359 -26.641 1 97.38 184 ALA A C 1
ATOM 1407 O O . ALA A 1 184 ? -11.227 -21.094 -27.656 1 97.38 184 ALA A O 1
ATOM 1408 N N . HIS A 1 185 ? -11.648 -20.766 -25.469 1 97.25 185 HIS A N 1
ATOM 1409 C CA . HIS A 1 185 ? -10.773 -19.594 -25.438 1 97.25 185 HIS A CA 1
ATOM 1410 C C . HIS A 1 185 ? -9.719 -19.719 -24.344 1 97.25 185 HIS A C 1
ATOM 1412 O O . HIS A 1 185 ? -8.914 -18.797 -24.156 1 97.25 185 HIS A O 1
ATOM 1418 N N . ASN A 1 186 ? -9.734 -20.766 -23.609 1 98.44 186 ASN A N 1
ATOM 1419 C CA . ASN A 1 186 ? -8.859 -20.922 -22.453 1 98.44 186 ASN A CA 1
ATOM 1420 C C . ASN A 1 186 ? -8.18 -22.297 -22.438 1 98.44 186 ASN A C 1
ATOM 1422 O O . ASN A 1 186 ? -8.422 -23.125 -23.328 1 98.44 186 ASN A O 1
ATOM 1426 N N . ALA A 1 187 ? -7.266 -22.469 -21.5 1 98.81 187 ALA A N 1
ATOM 1427 C CA . ALA A 1 187 ? -6.453 -23.688 -21.484 1 98.81 187 ALA A CA 1
ATOM 1428 C C . ALA A 1 187 ? -6.59 -24.406 -20.141 1 98.81 187 ALA A C 1
ATOM 1430 O O . ALA A 1 187 ? -7.055 -23.812 -19.156 1 98.81 187 ALA A O 1
ATOM 1431 N N . ILE A 1 188 ? -6.238 -25.641 -20.094 1 98.88 188 ILE A N 1
ATOM 1432 C CA . ILE A 1 188 ? -6.207 -26.438 -18.875 1 98.88 188 ILE A CA 1
ATOM 1433 C C . ILE A 1 188 ? -4.871 -27.172 -18.781 1 98.88 188 ILE A C 1
ATOM 1435 O O . ILE A 1 188 ? -4.379 -27.719 -19.766 1 98.88 188 ILE A O 1
ATOM 1439 N N . PHE A 1 189 ? -4.25 -27.109 -17.656 1 98.88 189 PHE A N 1
ATOM 1440 C CA . PHE A 1 189 ? -2.99 -27.797 -17.391 1 98.88 189 PHE A CA 1
ATOM 1441 C C . PHE A 1 189 ? -3.207 -28.984 -16.484 1 98.88 189 PHE A C 1
ATOM 1443 O O . PHE A 1 189 ? -4.02 -28.938 -15.555 1 98.88 189 PHE A O 1
ATOM 1450 N N . GLY A 1 190 ? -2.545 -30.078 -16.797 1 98.69 190 GLY A N 1
ATOM 1451 C CA . GLY A 1 190 ? -2.447 -31.188 -15.883 1 98.69 190 GLY A CA 1
ATOM 1452 C C . GLY A 1 190 ? -1.27 -31.094 -14.938 1 98.69 190 GLY A C 1
ATOM 1453 O O . GLY A 1 190 ? -0.297 -30.391 -15.219 1 98.69 190 GLY A O 1
ATOM 1454 N N . ILE A 1 191 ? -1.305 -31.781 -13.812 1 98.38 191 ILE A N 1
ATOM 1455 C CA . ILE A 1 191 ? -0.266 -31.656 -12.797 1 98.38 191 ILE A CA 1
ATOM 1456 C C . ILE A 1 191 ? 0.383 -33.031 -12.555 1 98.38 191 ILE A C 1
ATOM 1458 O O . ILE A 1 191 ? -0.266 -33.938 -12.062 1 98.38 191 ILE A O 1
ATOM 1462 N N . GLN A 1 192 ? 1.622 -33.094 -12.906 1 98.5 192 GLN A N 1
ATOM 1463 C CA . GLN A 1 192 ? 2.412 -34.281 -12.625 1 98.5 192 GLN A CA 1
ATOM 1464 C C . GLN A 1 192 ? 2.711 -34.406 -11.141 1 98.5 192 GLN A C 1
ATOM 1466 O O . GLN A 1 192 ? 3.158 -33.469 -10.508 1 98.5 192 GLN A O 1
ATOM 1471 N N . GLN A 1 193 ? 2.428 -35.594 -10.586 1 97.12 193 GLN A N 1
ATOM 1472 C CA . GLN A 1 193 ? 2.705 -35.875 -9.188 1 97.12 193 GLN A CA 1
ATOM 1473 C C . GLN A 1 193 ? 3.602 -37.125 -9.062 1 97.12 193 GLN A C 1
ATOM 1475 O O . GLN A 1 193 ? 3.873 -37.812 -10.055 1 97.12 193 GLN A O 1
ATOM 1480 N N . GLY A 1 194 ? 4.078 -37.312 -7.855 1 96.12 194 GLY A N 1
ATOM 1481 C CA . GLY A 1 194 ? 4.918 -38.469 -7.648 1 96.12 194 GLY A CA 1
ATOM 1482 C C . GLY A 1 194 ? 6.066 -38.219 -6.688 1 96.12 194 GLY A C 1
ATOM 1483 O O . GLY A 1 194 ? 7.02 -39 -6.637 1 96.12 194 GLY A O 1
ATOM 1484 N N . ALA A 1 195 ? 6.008 -37.094 -5.969 1 94.94 195 ALA A N 1
ATOM 1485 C CA . ALA A 1 195 ? 7.027 -36.719 -4.992 1 94.94 195 ALA A CA 1
ATOM 1486 C C . ALA A 1 195 ? 8.43 -36.812 -5.594 1 94.94 195 ALA A C 1
ATOM 1488 O O . ALA A 1 195 ? 8.688 -36.25 -6.66 1 94.94 195 ALA A O 1
ATOM 1489 N N . LEU A 1 196 ? 9.336 -37.562 -4.988 1 96.5 196 LEU A N 1
ATOM 1490 C CA . LEU A 1 196 ? 10.719 -37.594 -5.453 1 96.5 196 LEU A CA 1
ATOM 1491 C C . LEU A 1 196 ? 10.977 -38.875 -6.238 1 96.5 196 LEU A C 1
ATOM 1493 O O . LEU A 1 196 ? 12.117 -39.156 -6.637 1 96.5 196 LEU A O 1
ATOM 1497 N N . ASP A 1 197 ? 9.922 -39.656 -6.559 1 96.75 197 ASP A N 1
ATOM 1498 C CA . ASP A 1 197 ? 10.055 -40.969 -7.164 1 96.75 197 ASP A CA 1
ATOM 1499 C C . ASP A 1 197 ? 9.93 -40.906 -8.68 1 96.75 197 ASP A C 1
ATOM 1501 O O . ASP A 1 197 ? 8.859 -40.562 -9.211 1 96.75 197 ASP A O 1
ATOM 1505 N N . GLU A 1 198 ? 10.93 -41.344 -9.391 1 98.12 198 GLU A N 1
ATOM 1506 C CA . GLU A 1 198 ? 10.953 -41.25 -10.844 1 98.12 198 GLU A CA 1
ATOM 1507 C C . GLU A 1 198 ? 9.875 -42.125 -11.477 1 98.12 198 GLU A C 1
ATOM 1509 O O . GLU A 1 198 ? 9.266 -41.75 -12.477 1 98.12 198 GLU A O 1
ATOM 1514 N N . GLY A 1 199 ? 9.734 -43.281 -10.93 1 98.44 199 GLY A N 1
ATOM 1515 C CA . GLY A 1 199 ? 8.719 -44.188 -11.453 1 98.44 199 GLY A CA 1
ATOM 1516 C C . GLY A 1 199 ? 7.309 -43.656 -11.305 1 98.44 199 GLY A C 1
ATOM 1517 O O . GLY A 1 199 ? 6.516 -43.719 -12.242 1 98.44 199 GLY A O 1
ATOM 1518 N N . LEU A 1 200 ? 6.98 -43.156 -10.109 1 98.25 200 LEU A N 1
ATOM 1519 C CA . LEU A 1 200 ? 5.668 -42.562 -9.883 1 98.25 200 LEU A CA 1
ATOM 1520 C C . LEU A 1 200 ? 5.453 -41.375 -10.797 1 98.25 200 LEU A C 1
ATOM 1522 O O . LEU A 1 200 ? 4.359 -41.188 -11.328 1 98.25 200 LEU A O 1
ATOM 1526 N N . ARG A 1 201 ? 6.477 -40.594 -10.969 1 98.44 201 ARG A N 1
ATOM 1527 C CA . ARG A 1 201 ? 6.391 -39.438 -11.859 1 98.44 201 ARG A CA 1
ATOM 1528 C C . ARG A 1 201 ? 6.133 -39.844 -13.297 1 98.44 201 ARG A C 1
ATOM 1530 O O . ARG A 1 201 ? 5.348 -39.219 -14.008 1 98.44 201 ARG A O 1
ATOM 1537 N N . LYS A 1 202 ? 6.824 -40.906 -13.695 1 98.75 202 LYS A N 1
ATOM 1538 C CA . LYS A 1 202 ? 6.621 -41.438 -15.039 1 98.75 202 LYS A CA 1
ATOM 1539 C C . LYS A 1 202 ? 5.191 -41.938 -15.227 1 98.75 202 LYS A C 1
ATOM 1541 O O . LYS A 1 202 ? 4.559 -41.656 -16.25 1 98.75 202 LYS A O 1
ATOM 1546 N N . ALA A 1 203 ? 4.727 -42.656 -14.25 1 98.69 203 ALA A N 1
ATOM 1547 C CA . ALA A 1 203 ? 3.352 -43.125 -14.305 1 98.69 203 ALA A CA 1
ATOM 1548 C C . ALA A 1 203 ? 2.361 -41.969 -14.375 1 98.69 203 ALA A C 1
ATOM 1550 O O . ALA A 1 203 ? 1.386 -42.031 -15.133 1 98.69 203 ALA A O 1
ATOM 1551 N N . SER A 1 204 ? 2.59 -41 -13.547 1 98.69 204 SER A N 1
ATOM 1552 C CA . SER A 1 204 ? 1.771 -39.812 -13.562 1 98.69 204 SER A CA 1
ATOM 1553 C C . SER A 1 204 ? 1.798 -39.125 -14.938 1 98.69 204 SER A C 1
ATOM 1555 O O . SER A 1 204 ? 0.749 -38.781 -15.484 1 98.69 204 SER A O 1
ATOM 1557 N N . ALA A 1 205 ? 2.982 -38.938 -15.5 1 98.81 205 ALA A N 1
ATOM 1558 C CA . ALA A 1 205 ? 3.152 -38.281 -16.797 1 98.81 205 ALA A CA 1
ATOM 1559 C C . ALA A 1 205 ? 2.414 -39.062 -17.891 1 98.81 205 ALA A C 1
ATOM 1561 O O . ALA A 1 205 ? 1.708 -38.469 -18.719 1 98.81 205 ALA A O 1
ATOM 1562 N N . ASP A 1 206 ? 2.623 -40.375 -17.891 1 98.81 206 ASP A N 1
ATOM 1563 C CA . ASP A 1 206 ? 1.973 -41.219 -18.906 1 98.81 206 ASP A CA 1
ATOM 1564 C C . ASP A 1 206 ? 0.455 -41.062 -18.844 1 98.81 206 ASP A C 1
ATOM 1566 O O . ASP A 1 206 ? -0.201 -40.938 -19.875 1 98.81 206 ASP A O 1
ATOM 1570 N N . ALA A 1 207 ? -0.065 -41.094 -17.672 1 98.75 207 ALA A N 1
ATOM 1571 C CA . ALA A 1 207 ? -1.506 -40.938 -17.484 1 98.75 207 ALA A CA 1
ATOM 1572 C C . ALA A 1 207 ? -1.978 -39.594 -17.984 1 98.75 207 ALA A C 1
ATOM 1574 O O . ALA A 1 207 ? -3.01 -39.5 -18.656 1 98.75 207 ALA A O 1
ATOM 1575 N N . LEU A 1 208 ? -1.294 -38.531 -17.641 1 98.88 208 LEU A N 1
ATOM 1576 C CA . LEU A 1 208 ? -1.652 -37.188 -18.062 1 98.88 208 LEU A CA 1
ATOM 1577 C C . LEU A 1 208 ? -1.604 -37.062 -19.578 1 98.88 208 LEU A C 1
ATOM 1579 O O . LEU A 1 208 ? -2.463 -36.406 -20.172 1 98.88 208 LEU A O 1
ATOM 1583 N N . LEU A 1 209 ? -0.548 -37.625 -20.172 1 98.75 209 LEU A N 1
ATOM 1584 C CA . LEU A 1 209 ? -0.395 -37.562 -21.609 1 98.75 209 LEU A CA 1
ATOM 1585 C C . LEU A 1 209 ? -1.537 -38.281 -22.312 1 98.75 209 LEU A C 1
ATOM 1587 O O . LEU A 1 209 ? -2.002 -37.844 -23.375 1 98.75 209 LEU A O 1
ATOM 1591 N N . ASP A 1 210 ? -1.919 -39.406 -21.75 1 98.56 210 ASP A N 1
ATOM 1592 C CA . ASP A 1 210 ? -3.051 -40.156 -22.281 1 98.56 210 ASP A CA 1
ATOM 1593 C C . ASP A 1 210 ? -4.332 -39.312 -22.234 1 98.56 210 ASP A C 1
ATOM 1595 O O . ASP A 1 210 ? -5.133 -39.344 -23.172 1 98.56 210 ASP A O 1
ATOM 1599 N N . VAL A 1 211 ? -4.582 -38.625 -21.125 1 98.31 211 VAL A N 1
ATOM 1600 C CA . VAL A 1 211 ? -5.754 -37.75 -20.969 1 98.31 211 VAL A CA 1
ATOM 1601 C C . VAL A 1 211 ? -5.668 -36.594 -21.938 1 98.31 211 VAL A C 1
ATOM 1603 O O . VAL A 1 211 ? -6.648 -36.25 -22.609 1 98.31 211 VAL A O 1
ATOM 1606 N N . GLY A 1 212 ? -4.48 -35.969 -22.016 1 98.31 212 GLY A N 1
ATOM 1607 C CA . GLY A 1 212 ? -4.258 -34.844 -22.906 1 98.31 212 GLY A CA 1
ATOM 1608 C C . GLY A 1 212 ? -4.566 -33.5 -22.266 1 98.31 212 GLY A C 1
ATOM 1609 O O . GLY A 1 212 ? -5.688 -33.281 -21.812 1 98.31 212 GLY A O 1
ATOM 1610 N N . PHE A 1 213 ? -3.609 -32.625 -22.234 1 98.75 213 PHE A N 1
ATOM 1611 C CA . PHE A 1 213 ? -3.74 -31.281 -21.672 1 98.75 213 PHE A CA 1
ATOM 1612 C C . PHE A 1 213 ? -3.031 -30.25 -22.562 1 98.75 213 PHE A C 1
ATOM 1614 O O . PHE A 1 213 ? -2.283 -30.625 -23.469 1 98.75 213 PHE A O 1
ATOM 1621 N N . ASP A 1 214 ? -3.344 -28.938 -22.328 1 98.69 214 ASP A N 1
ATOM 1622 C CA . ASP A 1 214 ? -2.725 -27.844 -23.094 1 98.69 214 ASP A CA 1
ATOM 1623 C C . ASP A 1 214 ? -1.316 -27.547 -22.578 1 98.69 214 ASP A C 1
ATOM 1625 O O . ASP A 1 214 ? -0.499 -26.969 -23.297 1 98.69 214 ASP A O 1
ATOM 1629 N N . GLY A 1 215 ? -1.031 -27.891 -21.391 1 98.81 215 GLY A N 1
ATOM 1630 C CA . GLY A 1 215 ? 0.241 -27.766 -20.703 1 98.81 215 GLY A CA 1
ATOM 1631 C C . GLY A 1 215 ? 0.341 -28.641 -19.469 1 98.81 215 GLY A C 1
ATOM 1632 O O . GLY A 1 215 ? -0.631 -29.297 -19.094 1 98.81 215 GLY A O 1
ATOM 1633 N N . TYR A 1 216 ? 1.477 -28.656 -18.906 1 98.88 216 TYR A N 1
ATOM 1634 C CA . TYR A 1 216 ? 1.697 -29.562 -17.797 1 98.88 216 TYR A CA 1
ATOM 1635 C C . TYR A 1 216 ? 2.477 -28.875 -16.672 1 98.88 216 TYR A C 1
ATOM 1637 O O . TYR A 1 216 ? 3.41 -28.125 -16.938 1 98.88 216 TYR A O 1
ATOM 1645 N N . ALA A 1 217 ? 2.064 -29.188 -15.469 1 98.44 217 ALA A N 1
ATOM 1646 C CA . ALA A 1 217 ? 2.758 -28.672 -14.289 1 98.44 217 ALA A CA 1
ATOM 1647 C C . ALA A 1 217 ? 3.486 -29.781 -13.547 1 98.44 217 ALA A C 1
ATOM 1649 O O . ALA A 1 217 ? 3.102 -30.953 -13.648 1 98.44 217 ALA A O 1
ATOM 1650 N N . VAL A 1 218 ? 4.586 -29.422 -12.953 1 97.81 218 VAL A N 1
ATOM 1651 C CA . VAL A 1 218 ? 5.289 -30.266 -12.008 1 97.81 218 VAL A CA 1
ATOM 1652 C C . VAL A 1 218 ? 4.949 -29.844 -10.578 1 97.81 218 VAL A C 1
ATOM 1654 O O . VAL A 1 218 ? 5.402 -28.797 -10.117 1 97.81 218 VAL A O 1
ATOM 1657 N N . GLY A 1 219 ? 4.199 -30.703 -9.906 1 94.94 219 GLY A N 1
ATOM 1658 C CA . GLY A 1 219 ? 3.717 -30.344 -8.594 1 94.94 219 GLY A CA 1
ATOM 1659 C C . GLY A 1 219 ? 4.438 -31.047 -7.465 1 94.94 219 GLY A C 1
ATOM 1660 O O . GLY A 1 219 ? 5.16 -32.031 -7.703 1 94.94 219 GLY A O 1
ATOM 1661 N N . GLY A 1 220 ? 4.316 -30.484 -6.289 1 90.69 220 GLY A N 1
ATOM 1662 C CA . GLY A 1 220 ? 4.695 -31.188 -5.07 1 90.69 220 GLY A CA 1
ATOM 1663 C C . GLY A 1 220 ? 6.172 -31.062 -4.746 1 90.69 220 GLY A C 1
ATOM 1664 O O . GLY A 1 220 ? 6.738 -31.938 -4.078 1 90.69 220 GLY A O 1
ATOM 1665 N N . LEU A 1 221 ? 6.883 -30.078 -5.332 1 87.94 221 LEU A N 1
ATOM 1666 C CA . LEU A 1 221 ? 8.312 -29.938 -5.062 1 87.94 221 LEU A CA 1
ATOM 1667 C C . LEU A 1 221 ? 8.594 -28.703 -4.219 1 87.94 221 LEU A C 1
ATOM 1669 O O . LEU A 1 221 ? 9.75 -28.328 -4.016 1 87.94 221 LEU A O 1
ATOM 1673 N N . ALA A 1 222 ? 7.801 -27.938 -3.738 1 76.31 222 ALA A N 1
ATOM 1674 C CA . ALA A 1 222 ? 7.984 -26.797 -2.836 1 76.31 222 ALA A CA 1
ATOM 1675 C C . ALA A 1 222 ? 7.465 -27.125 -1.438 1 76.31 222 ALA A C 1
ATOM 1677 O O . ALA A 1 222 ? 6.859 -26.281 -0.783 1 76.31 222 ALA A O 1
ATOM 1678 N N . VAL A 1 223 ? 7.781 -28.422 -0.952 1 71.44 223 VAL A N 1
ATOM 1679 C CA . VAL A 1 223 ? 7.199 -28.875 0.31 1 71.44 223 VAL A CA 1
ATOM 1680 C C . VAL A 1 223 ? 8.312 -29.203 1.303 1 71.44 223 VAL A C 1
ATOM 1682 O O . VAL A 1 223 ? 8.086 -29.938 2.27 1 71.44 223 VAL A O 1
ATOM 1685 N N . GLY A 1 224 ? 9.516 -28.656 1.034 1 78.44 224 GLY A N 1
ATOM 1686 C CA . GLY A 1 224 ? 10.539 -28.781 2.062 1 78.44 224 GLY A CA 1
ATOM 1687 C C . GLY A 1 224 ? 11.648 -29.75 1.691 1 78.44 224 GLY A C 1
ATOM 1688 O O . GLY A 1 224 ? 12.539 -30.016 2.498 1 78.44 224 GLY A O 1
ATOM 1689 N N . GLU A 1 225 ? 11.719 -30.344 0.566 1 85.94 225 GLU A N 1
ATOM 1690 C CA . GLU A 1 225 ? 12.688 -31.344 0.161 1 85.94 225 GLU A CA 1
ATOM 1691 C C . GLU A 1 225 ? 14.062 -30.734 -0.058 1 85.94 225 GLU A C 1
ATOM 1693 O O . GLU A 1 225 ? 15.07 -31.438 -0.074 1 85.94 225 GLU A O 1
ATOM 1698 N N . GLY A 1 226 ? 14.148 -29.469 -0.233 1 90.69 226 GLY A N 1
ATOM 1699 C CA . GLY A 1 226 ? 15.414 -28.812 -0.499 1 90.69 226 GLY A CA 1
ATOM 1700 C C . GLY A 1 226 ? 15.758 -28.75 -1.976 1 90.69 226 GLY A C 1
ATOM 1701 O O . GLY A 1 226 ? 15.156 -29.453 -2.787 1 90.69 226 GLY A O 1
ATOM 1702 N N . GLN A 1 227 ? 16.703 -28 -2.32 1 94.75 227 GLN A N 1
ATOM 1703 C CA . GLN A 1 227 ? 17.031 -27.672 -3.703 1 94.75 227 GLN A CA 1
ATOM 1704 C C . GLN A 1 227 ? 17.609 -28.891 -4.426 1 94.75 227 GLN A C 1
ATOM 1706 O O . GLN A 1 227 ? 17.234 -29.172 -5.566 1 94.75 227 GLN A O 1
ATOM 1711 N N . GLU A 1 228 ? 18.516 -29.578 -3.775 1 96.06 228 GLU A N 1
ATOM 1712 C CA . GLU A 1 228 ? 19.156 -30.719 -4.398 1 96.06 228 GLU A CA 1
ATOM 1713 C C . GLU A 1 228 ? 18.141 -31.781 -4.801 1 96.06 228 GLU A C 1
ATOM 1715 O O . GLU A 1 228 ? 18.172 -32.312 -5.918 1 96.06 228 GLU A O 1
ATOM 1720 N N . ALA A 1 229 ? 17.281 -32.094 -3.885 1 95.94 229 ALA A N 1
ATOM 1721 C CA . ALA A 1 229 ? 16.234 -33.062 -4.168 1 95.94 229 ALA A CA 1
ATOM 1722 C C . ALA A 1 229 ? 15.312 -32.594 -5.277 1 95.94 229 ALA A C 1
ATOM 1724 O O . ALA A 1 229 ? 14.914 -33.344 -6.152 1 95.94 229 ALA A O 1
ATOM 1725 N N . MET A 1 230 ? 14.953 -31.344 -5.242 1 96.88 230 MET A N 1
ATOM 1726 C CA . MET A 1 230 ? 14.102 -30.75 -6.27 1 96.88 230 MET A CA 1
ATOM 1727 C C . MET A 1 230 ? 14.75 -30.859 -7.645 1 96.88 230 MET A C 1
ATOM 1729 O O . MET A 1 230 ? 14.117 -31.312 -8.602 1 96.88 230 MET A O 1
ATOM 1733 N N . PHE A 1 231 ? 16.031 -30.516 -7.723 1 97.81 231 PHE A N 1
ATOM 1734 C CA . PHE A 1 231 ? 16.75 -30.562 -8.992 1 97.81 231 PHE A CA 1
ATOM 1735 C C . PHE A 1 231 ? 16.875 -32 -9.477 1 97.81 231 PHE A C 1
ATOM 1737 O O . PHE A 1 231 ? 16.797 -32.281 -10.68 1 97.81 231 PHE A O 1
ATOM 1744 N N . GLY A 1 232 ? 17.109 -32.875 -8.516 1 97.94 232 GLY A N 1
ATOM 1745 C CA . GLY A 1 232 ? 17.125 -34.281 -8.883 1 97.94 232 GLY A CA 1
ATOM 1746 C C . GLY A 1 232 ? 15.875 -34.719 -9.625 1 97.94 232 GLY A C 1
ATOM 1747 O O . GLY A 1 232 ? 15.953 -35.406 -10.633 1 97.94 232 GLY A O 1
ATOM 1748 N N . VAL A 1 233 ? 14.734 -34.312 -9.148 1 97.94 233 VAL A N 1
ATOM 1749 C CA . VAL A 1 233 ? 13.461 -34.656 -9.773 1 97.94 233 VAL A CA 1
ATOM 1750 C C . VAL A 1 233 ? 13.344 -33.938 -11.117 1 97.94 233 VAL A C 1
ATOM 1752 O O . VAL A 1 233 ? 12.891 -34.531 -12.102 1 97.94 233 VAL A O 1
ATOM 1755 N N . LEU A 1 234 ? 13.781 -32.656 -11.195 1 98.44 234 LEU A N 1
ATOM 1756 C CA . LEU A 1 234 ? 13.633 -31.859 -12.406 1 98.44 234 LEU A CA 1
ATOM 1757 C C . LEU A 1 234 ? 14.555 -32.375 -13.508 1 98.44 234 LEU A C 1
ATOM 1759 O O . LEU A 1 234 ? 14.375 -32.031 -14.68 1 98.44 234 LEU A O 1
ATOM 1763 N N . ASP A 1 235 ? 15.492 -33.188 -13.133 1 98.38 235 ASP A N 1
ATOM 1764 C CA . ASP A 1 235 ? 16.406 -33.75 -14.125 1 98.38 235 ASP A CA 1
ATOM 1765 C C . ASP A 1 235 ? 15.672 -34.75 -15.023 1 98.38 235 ASP A C 1
ATOM 1767 O O . ASP A 1 235 ? 16.109 -35 -16.156 1 98.38 235 ASP A O 1
ATOM 1771 N N . PHE A 1 236 ? 14.562 -35.312 -14.516 1 98.25 236 PHE A N 1
ATOM 1772 C CA . PHE A 1 236 ? 13.906 -36.312 -15.352 1 98.25 236 PHE A CA 1
ATOM 1773 C C . PHE A 1 236 ? 12.445 -35.938 -15.578 1 98.25 236 PHE A C 1
ATOM 1775 O O . PHE A 1 236 ? 11.883 -36.25 -16.641 1 98.25 236 PHE A O 1
ATOM 1782 N N . ALA A 1 237 ? 11.766 -35.281 -14.664 1 98.44 237 ALA A N 1
ATOM 1783 C CA . ALA A 1 237 ? 10.32 -35.094 -14.688 1 98.44 237 ALA A CA 1
ATOM 1784 C C . ALA A 1 237 ? 9.883 -34.281 -15.906 1 98.44 237 ALA A C 1
ATOM 1786 O O . ALA A 1 237 ? 8.969 -34.688 -16.625 1 98.44 237 ALA A O 1
ATOM 1787 N N . PRO A 1 238 ? 10.547 -33.156 -16.188 1 98.44 238 PRO A N 1
ATOM 1788 C CA . PRO A 1 238 ? 10.133 -32.406 -17.375 1 98.44 238 PRO A CA 1
ATOM 1789 C C . PRO A 1 238 ? 10.25 -33.188 -18.656 1 98.44 238 PRO A C 1
ATOM 1791 O O . PRO A 1 238 ? 9.406 -33.062 -19.547 1 98.44 238 PRO A O 1
ATOM 1794 N N . GLY A 1 239 ? 11.203 -34.031 -18.75 1 98.12 239 GLY A N 1
ATOM 1795 C CA . GLY A 1 239 ? 11.438 -34.844 -19.922 1 98.12 239 GLY A CA 1
ATOM 1796 C C . GLY A 1 239 ? 10.398 -35.938 -20.109 1 98.12 239 GLY A C 1
ATOM 1797 O O . GLY A 1 239 ? 10.289 -36.5 -21.203 1 98.12 239 GLY A O 1
ATOM 1798 N N . GLN A 1 240 ? 9.656 -36.188 -19.094 1 98.69 240 GLN A N 1
ATOM 1799 C CA . GLN A 1 240 ? 8.617 -37.219 -19.156 1 98.69 240 GLN A CA 1
ATOM 1800 C C . GLN A 1 240 ? 7.316 -36.656 -19.703 1 98.69 240 GLN A C 1
ATOM 1802 O O . GLN A 1 240 ? 6.375 -37.406 -19.984 1 98.69 240 GLN A O 1
ATOM 1807 N N . LEU A 1 241 ? 7.25 -35.344 -19.891 1 98.69 241 LEU A N 1
ATOM 1808 C CA . LEU A 1 241 ? 6.043 -34.656 -20.344 1 98.69 241 LEU A CA 1
ATOM 1809 C C . LEU A 1 241 ? 6.145 -34.281 -21.812 1 98.69 241 LEU A C 1
ATOM 1811 O O . LEU A 1 241 ? 7.199 -34.438 -22.438 1 98.69 241 LEU A O 1
ATOM 1815 N N . ASP A 1 242 ? 5.098 -33.812 -22.422 1 98.12 242 ASP A N 1
ATOM 1816 C CA . ASP A 1 242 ? 5.027 -33.438 -23.844 1 98.12 242 ASP A CA 1
ATOM 1817 C C . ASP A 1 242 ? 5.945 -32.25 -24.141 1 98.12 242 ASP A C 1
ATOM 1819 O O . ASP A 1 242 ? 5.738 -31.156 -23.641 1 98.12 242 ASP A O 1
ATOM 1823 N N . ALA A 1 243 ? 6.941 -32.406 -24.953 1 97 243 ALA A N 1
ATOM 1824 C CA . ALA A 1 243 ? 7.957 -31.406 -25.266 1 97 243 ALA A CA 1
ATOM 1825 C C . ALA A 1 243 ? 7.348 -30.203 -25.984 1 97 243 ALA A C 1
ATOM 1827 O O . ALA A 1 243 ? 7.926 -29.109 -25.984 1 97 243 ALA A O 1
ATOM 1828 N N . ALA A 1 244 ? 6.199 -30.391 -26.562 1 97.94 244 ALA A N 1
ATOM 1829 C CA . ALA A 1 244 ? 5.574 -29.328 -27.359 1 97.94 244 ALA A CA 1
ATOM 1830 C C . ALA A 1 244 ? 4.695 -28.438 -26.484 1 97.94 244 ALA A C 1
ATOM 1832 O O . ALA A 1 244 ? 4.16 -27.438 -26.953 1 97.94 244 ALA A O 1
ATOM 1833 N N . LYS A 1 245 ? 4.574 -28.828 -25.219 1 98.69 245 LYS A N 1
ATOM 1834 C CA . LYS A 1 245 ? 3.689 -28.094 -24.312 1 98.69 245 LYS A CA 1
ATOM 1835 C C . LYS A 1 245 ? 4.484 -27.391 -23.219 1 98.69 245 LYS A C 1
ATOM 1837 O O . LYS A 1 245 ? 5.578 -27.812 -22.859 1 98.69 245 LYS A O 1
ATOM 1842 N N . PRO A 1 246 ? 3.963 -26.234 -22.75 1 98.81 246 PRO A N 1
ATOM 1843 C CA . PRO A 1 246 ? 4.664 -25.531 -21.672 1 98.81 246 PRO A CA 1
ATOM 1844 C C . PRO A 1 246 ? 4.699 -26.359 -20.375 1 98.81 246 PRO A C 1
ATOM 1846 O O . PRO A 1 246 ? 3.789 -27.141 -20.109 1 98.81 246 PRO A O 1
ATOM 1849 N N . ARG A 1 247 ? 5.762 -26.125 -19.641 1 98.88 247 ARG A N 1
ATOM 1850 C CA . ARG A 1 247 ? 6 -26.797 -18.375 1 98.88 247 ARG A CA 1
ATOM 1851 C C . ARG A 1 247 ? 6.039 -25.797 -17.219 1 98.88 247 ARG A C 1
ATOM 1853 O O . ARG A 1 247 ? 6.82 -24.844 -17.25 1 98.88 247 ARG A O 1
ATOM 1860 N N . TYR A 1 248 ? 5.223 -26.031 -16.234 1 98.69 248 TYR A N 1
ATOM 1861 C CA . TYR A 1 248 ? 5 -25.125 -15.117 1 98.69 248 TYR A CA 1
ATOM 1862 C C . TYR A 1 248 ? 5.438 -25.766 -13.797 1 98.69 248 TYR A C 1
ATOM 1864 O O . TYR A 1 248 ? 4.918 -26.812 -13.406 1 98.69 248 TYR A O 1
ATOM 1872 N N . LEU A 1 249 ? 6.438 -25.156 -13.125 1 98.44 249 LEU A N 1
ATOM 1873 C CA . LEU A 1 249 ? 6.867 -25.594 -11.805 1 98.44 249 LEU A CA 1
ATOM 1874 C C . LEU A 1 249 ? 6.121 -24.844 -10.703 1 98.44 249 LEU A C 1
ATOM 1876 O O . LEU A 1 249 ? 6.324 -23.641 -10.523 1 98.44 249 LEU A O 1
ATOM 1880 N N . MET A 1 250 ? 5.355 -25.547 -9.922 1 95.69 250 MET A N 1
ATOM 1881 C CA . MET A 1 250 ? 4.41 -24.906 -9.008 1 95.69 250 MET A CA 1
ATOM 1882 C C . MET A 1 250 ? 5.078 -24.562 -7.68 1 95.69 250 MET A C 1
ATOM 1884 O O . MET A 1 250 ? 5.699 -25.422 -7.055 1 95.69 250 MET A O 1
ATOM 1888 N N . GLY A 1 251 ? 4.984 -23.328 -7.277 1 93.5 251 GLY A N 1
ATOM 1889 C CA . GLY A 1 251 ? 5.258 -22.922 -5.91 1 93.5 251 GLY A CA 1
ATOM 1890 C C . GLY A 1 251 ? 6.727 -22.641 -5.652 1 93.5 251 GLY A C 1
ATOM 1891 O O . GLY A 1 251 ? 7.121 -22.344 -4.52 1 93.5 251 GLY A O 1
ATOM 1892 N N . VAL A 1 252 ? 7.543 -22.688 -6.598 1 92.12 252 VAL A N 1
ATOM 1893 C CA . VAL A 1 252 ? 8.977 -22.469 -6.434 1 92.12 252 VAL A CA 1
ATOM 1894 C C . VAL A 1 252 ? 9.336 -21.047 -6.895 1 92.12 252 VAL A C 1
ATOM 1896 O O . VAL A 1 252 ? 8.969 -20.641 -8 1 92.12 252 VAL A O 1
ATOM 1899 N N . GLY A 1 253 ? 10.102 -20.375 -5.965 1 93.5 253 GLY A N 1
ATOM 1900 C CA . GLY A 1 253 ? 10.273 -18.969 -6.324 1 93.5 253 GLY A CA 1
ATOM 1901 C C . GLY A 1 253 ? 11.617 -18.406 -5.91 1 93.5 253 GLY A C 1
ATOM 1902 O O . GLY A 1 253 ? 11.938 -17.266 -6.234 1 93.5 253 GLY A O 1
ATOM 1903 N N . LYS A 1 254 ? 12.477 -19.188 -5.191 1 96.38 254 LYS A N 1
ATOM 1904 C CA . LYS A 1 254 ? 13.812 -18.641 -4.941 1 96.38 254 LYS A CA 1
ATOM 1905 C C . LYS A 1 254 ? 14.562 -18.422 -6.25 1 96.38 254 LYS A C 1
ATOM 1907 O O . LYS A 1 254 ? 14.523 -19.281 -7.145 1 96.38 254 LYS A O 1
ATOM 1912 N N . PRO A 1 255 ? 15.289 -17.297 -6.32 1 97.75 255 PRO A N 1
ATOM 1913 C CA . PRO A 1 255 ? 15.914 -16.938 -7.598 1 97.75 255 PRO A CA 1
ATOM 1914 C C . PRO A 1 255 ? 16.859 -18.031 -8.109 1 97.75 255 PRO A C 1
ATOM 1916 O O . PRO A 1 255 ? 16.828 -18.359 -9.297 1 97.75 255 PRO A O 1
ATOM 1919 N N . ASP A 1 256 ? 17.641 -18.578 -7.23 1 96.69 256 ASP A N 1
ATOM 1920 C CA . ASP A 1 256 ? 18.578 -19.609 -7.668 1 96.69 256 ASP A CA 1
ATOM 1921 C C . ASP A 1 256 ? 17.859 -20.891 -8.039 1 96.69 256 ASP A C 1
ATOM 1923 O O . ASP A 1 256 ? 18.297 -21.625 -8.922 1 96.69 256 ASP A O 1
ATOM 1927 N N . ASP A 1 257 ? 16.75 -21.188 -7.391 1 97.69 257 ASP A N 1
ATOM 1928 C CA . ASP A 1 257 ? 15.898 -22.312 -7.777 1 97.69 257 ASP A CA 1
ATOM 1929 C C . ASP A 1 257 ? 15.336 -22.125 -9.188 1 97.69 257 ASP A C 1
ATOM 1931 O O . ASP A 1 257 ? 15.289 -23.062 -9.977 1 97.69 257 ASP A O 1
ATOM 1935 N N . ILE A 1 258 ? 14.906 -20.922 -9.445 1 98.56 258 ILE A N 1
ATOM 1936 C CA . ILE A 1 258 ? 14.328 -20.594 -10.742 1 98.56 258 ILE A CA 1
ATOM 1937 C C . ILE A 1 258 ? 15.367 -20.797 -11.836 1 98.56 258 ILE A C 1
ATOM 1939 O O . ILE A 1 258 ? 15.094 -21.438 -12.852 1 98.56 258 ILE A O 1
ATOM 1943 N N . VAL A 1 259 ? 16.562 -20.281 -11.625 1 98.75 259 VAL A N 1
ATOM 1944 C CA . VAL A 1 259 ? 17.625 -20.406 -12.625 1 98.75 259 VAL A CA 1
ATOM 1945 C C . VAL A 1 259 ? 17.906 -21.891 -12.898 1 98.75 259 VAL A C 1
ATOM 1947 O O . VAL A 1 259 ? 17.938 -22.312 -14.055 1 98.75 259 VAL A O 1
ATOM 1950 N N . GLY A 1 260 ? 18.078 -22.656 -11.836 1 98.5 260 GLY A N 1
ATOM 1951 C CA . GLY A 1 260 ? 18.344 -24.078 -11.992 1 98.5 260 GLY A CA 1
ATOM 1952 C C . GLY A 1 260 ? 17.203 -24.812 -12.672 1 98.5 260 GLY A C 1
ATOM 1953 O O . GLY A 1 260 ? 17.438 -25.734 -13.461 1 98.5 260 GLY A O 1
ATOM 1954 N N . ALA A 1 261 ? 15.992 -24.438 -12.328 1 98.75 261 ALA A N 1
ATOM 1955 C CA . ALA A 1 261 ? 14.828 -25.078 -12.914 1 98.75 261 ALA A CA 1
ATOM 1956 C C . ALA A 1 261 ? 14.711 -24.766 -14.406 1 98.75 261 ALA A C 1
ATOM 1958 O O . ALA A 1 261 ? 14.328 -25.625 -15.203 1 98.75 261 ALA A O 1
ATOM 1959 N N . VAL A 1 262 ? 15.023 -23.516 -14.773 1 98.94 262 VAL A N 1
ATOM 1960 C CA . VAL A 1 262 ? 15.016 -23.141 -16.188 1 98.94 262 VAL A CA 1
ATOM 1961 C C . VAL A 1 262 ? 16.031 -23.969 -16.953 1 98.94 262 VAL A C 1
ATOM 1963 O O . VAL A 1 262 ? 15.75 -24.484 -18.031 1 98.94 262 VAL A O 1
ATOM 1966 N N . GLU A 1 263 ? 17.219 -24.188 -16.344 1 98.81 263 GLU A N 1
ATOM 1967 C CA . GLU A 1 263 ? 18.25 -25.016 -16.969 1 98.81 263 GLU A CA 1
ATOM 1968 C C . GLU A 1 263 ? 17.734 -26.438 -17.203 1 98.81 263 GLU A C 1
ATOM 1970 O O . GLU A 1 263 ? 18.281 -27.156 -18.031 1 98.81 263 GLU A O 1
ATOM 1975 N N . ARG A 1 264 ? 16.719 -26.781 -16.5 1 98.69 264 ARG A N 1
ATOM 1976 C CA . ARG A 1 264 ? 16.219 -28.156 -16.562 1 98.69 264 ARG A CA 1
ATOM 1977 C C . ARG A 1 264 ? 14.906 -28.234 -17.328 1 98.69 264 ARG A C 1
ATOM 1979 O O . ARG A 1 264 ? 14.203 -29.234 -17.266 1 98.69 264 ARG A O 1
ATOM 1986 N N . GLY A 1 265 ? 14.492 -27.141 -17.969 1 98.69 265 GLY A N 1
ATOM 1987 C CA . GLY A 1 265 ? 13.445 -27.188 -18.969 1 98.69 265 GLY A CA 1
ATOM 1988 C C . GLY A 1 265 ? 12.109 -26.688 -18.484 1 98.69 265 GLY A C 1
ATOM 1989 O O . GLY A 1 265 ? 11.078 -26.891 -19.125 1 98.69 265 GLY A O 1
ATOM 1990 N N . ILE A 1 266 ? 12.07 -26.031 -17.328 1 98.88 266 ILE A N 1
ATOM 1991 C CA . ILE A 1 266 ? 10.836 -25.453 -16.812 1 98.88 266 ILE A CA 1
ATOM 1992 C C . ILE A 1 266 ? 10.57 -24.109 -17.5 1 98.88 266 ILE A C 1
ATOM 1994 O O . ILE A 1 266 ? 11.492 -23.312 -17.688 1 98.88 266 ILE A O 1
ATOM 1998 N N . ASP A 1 267 ? 9.266 -23.781 -17.781 1 98.88 267 ASP A N 1
ATOM 1999 C CA . ASP A 1 267 ? 8.906 -22.609 -18.562 1 98.88 267 ASP A CA 1
ATOM 2000 C C . ASP A 1 267 ? 8.195 -21.562 -17.688 1 98.88 267 ASP A C 1
ATOM 2002 O O . ASP A 1 267 ? 8.188 -20.375 -18.016 1 98.88 267 ASP A O 1
ATOM 2006 N N . MET A 1 268 ? 7.5 -21.984 -16.641 1 98.88 268 MET A N 1
ATOM 2007 C CA . MET A 1 268 ? 6.66 -21.094 -15.852 1 98.88 268 MET A CA 1
ATOM 2008 C C . MET A 1 268 ? 6.848 -21.328 -14.359 1 98.88 268 MET A C 1
ATOM 2010 O O . MET A 1 268 ? 7.062 -22.469 -13.93 1 98.88 268 MET A O 1
ATOM 2014 N N . PHE A 1 269 ? 6.719 -20.25 -13.594 1 98.62 269 PHE A N 1
ATOM 2015 C CA . PHE A 1 269 ? 6.883 -20.281 -12.148 1 98.62 269 PHE A CA 1
ATOM 2016 C C . PHE A 1 269 ? 5.852 -19.391 -11.461 1 98.62 269 PHE A C 1
ATOM 2018 O O . PHE A 1 269 ? 5.363 -18.438 -12.055 1 98.62 269 PHE A O 1
ATOM 2025 N N . ASP A 1 270 ? 5.512 -19.734 -10.273 1 97.25 270 ASP A N 1
ATOM 2026 C CA . ASP A 1 270 ? 4.793 -18.844 -9.359 1 97.25 270 ASP A CA 1
ATOM 2027 C C . ASP A 1 270 ? 5.363 -18.922 -7.945 1 97.25 270 ASP A C 1
ATOM 2029 O O . ASP A 1 270 ? 5.938 -19.953 -7.562 1 97.25 270 ASP A O 1
ATOM 2033 N N . CYS A 1 271 ? 5.207 -17.812 -7.312 1 97 271 CYS A N 1
ATOM 2034 C CA . CYS A 1 271 ? 5.539 -17.859 -5.895 1 97 271 CYS A CA 1
ATOM 2035 C C . CYS A 1 271 ? 5.086 -16.594 -5.184 1 97 271 CYS A C 1
ATOM 2037 O O . CYS A 1 271 ? 5.152 -15.5 -5.75 1 97 271 CYS A O 1
ATOM 2039 N N . VAL A 1 272 ? 4.699 -16.719 -3.949 1 96.56 272 VAL A N 1
ATOM 2040 C CA . VAL A 1 272 ? 4.312 -15.578 -3.129 1 96.56 272 VAL A CA 1
ATOM 2041 C C . VAL A 1 272 ? 5.562 -14.898 -2.566 1 96.56 272 VAL A C 1
ATOM 2043 O O . VAL A 1 272 ? 5.488 -13.789 -2.031 1 96.56 272 VAL A O 1
ATOM 2046 N N . LEU A 1 273 ? 6.656 -15.477 -2.729 1 97.31 273 LEU A N 1
ATOM 2047 C CA . LEU A 1 273 ? 7.895 -15.117 -2.045 1 97.31 273 LEU A CA 1
ATOM 2048 C C . LEU A 1 273 ? 8.242 -13.656 -2.289 1 97.31 273 LEU A C 1
ATOM 2050 O O . LEU A 1 273 ? 8.555 -12.922 -1.348 1 97.31 273 LEU A O 1
ATOM 2054 N N . PRO A 1 274 ? 8.18 -13.156 -3.549 1 98 274 PRO A N 1
ATOM 2055 C CA . PRO A 1 274 ? 8.578 -11.758 -3.766 1 98 274 PRO A CA 1
ATOM 2056 C C . PRO A 1 274 ? 7.727 -10.773 -2.973 1 98 274 PRO A C 1
ATOM 2058 O O . PRO A 1 274 ? 8.258 -9.812 -2.41 1 98 274 PRO A O 1
ATOM 2061 N N . THR A 1 275 ? 6.434 -10.984 -2.857 1 98.31 275 THR A N 1
ATOM 2062 C CA . THR A 1 275 ? 5.57 -10.062 -2.133 1 98.31 275 THR A CA 1
ATOM 2063 C C . THR A 1 275 ? 5.695 -10.273 -0.627 1 98.31 275 THR A C 1
ATOM 2065 O O . THR A 1 275 ? 5.75 -9.305 0.138 1 98.31 275 THR A O 1
ATOM 2068 N N . ARG A 1 276 ? 5.754 -11.547 -0.204 1 97.81 276 ARG A N 1
ATOM 2069 C CA . ARG A 1 276 ? 5.906 -11.844 1.216 1 97.81 276 ARG A CA 1
ATOM 2070 C C . ARG A 1 276 ? 7.207 -11.266 1.763 1 97.81 276 ARG A C 1
ATOM 2072 O O . ARG A 1 276 ? 7.203 -10.594 2.799 1 97.81 276 ARG A O 1
ATOM 2079 N N . SER A 1 277 ? 8.266 -11.516 1.062 1 98.31 277 SER A N 1
ATOM 2080 C CA . SER A 1 277 ? 9.57 -11.008 1.475 1 98.31 277 SER A CA 1
ATOM 2081 C C . SER A 1 277 ? 9.594 -9.484 1.476 1 98.31 277 SER A C 1
ATOM 2083 O O . SER A 1 277 ? 10.109 -8.859 2.406 1 98.31 277 SER A O 1
ATOM 2085 N N . GLY A 1 278 ? 9.047 -8.906 0.431 1 98.44 278 GLY A N 1
ATOM 2086 C CA . GLY A 1 278 ? 8.992 -7.453 0.374 1 98.44 278 GLY A CA 1
ATOM 2087 C C . GLY A 1 278 ? 8.281 -6.84 1.567 1 98.44 278 GLY A C 1
ATOM 2088 O O . GLY A 1 278 ? 8.805 -5.914 2.193 1 98.44 278 GLY A O 1
ATOM 2089 N N . ARG A 1 279 ? 7.18 -7.34 1.942 1 97.94 279 ARG A N 1
ATOM 2090 C CA . ARG A 1 279 ? 6.352 -6.801 3.016 1 97.94 279 ARG A CA 1
ATOM 2091 C C . ARG A 1 279 ? 7.023 -6.988 4.371 1 97.94 279 ARG A C 1
ATOM 2093 O O . ARG A 1 279 ? 6.637 -6.352 5.355 1 97.94 279 ARG A O 1
ATOM 2100 N N . THR A 1 280 ? 8.031 -7.879 4.383 1 97.06 280 THR A N 1
ATOM 2101 C CA . THR A 1 280 ? 8.703 -8.141 5.652 1 97.06 280 THR A CA 1
ATOM 2102 C C . THR A 1 280 ? 10.109 -7.555 5.652 1 97.06 280 THR A C 1
ATOM 2104 O O . THR A 1 280 ? 10.898 -7.82 6.562 1 97.06 280 THR A O 1
ATOM 2107 N N . GLY A 1 281 ? 10.477 -6.859 4.617 1 98.25 281 GLY A N 1
ATOM 2108 C CA . GLY A 1 281 ? 11.695 -6.066 4.645 1 98.25 281 GLY A CA 1
ATOM 2109 C C . GLY A 1 281 ? 12.867 -6.75 3.963 1 98.25 281 GLY A C 1
ATOM 2110 O O . GLY A 1 281 ? 14.016 -6.348 4.141 1 98.25 281 GLY A O 1
ATOM 2111 N N . GLN A 1 282 ? 12.609 -7.793 3.191 1 98.56 282 GLN A N 1
ATOM 2112 C CA . GLN A 1 282 ? 13.672 -8.453 2.443 1 98.56 282 GLN A CA 1
ATOM 2113 C C . GLN A 1 282 ? 13.594 -8.109 0.958 1 98.56 282 GLN A C 1
ATOM 2115 O O . GLN A 1 282 ? 12.531 -8.219 0.347 1 98.56 282 GLN A O 1
ATOM 2120 N N . ALA A 1 283 ? 14.695 -7.723 0.41 1 98.5 283 ALA A N 1
ATOM 2121 C CA . ALA A 1 283 ? 14.812 -7.418 -1.014 1 98.5 283 ALA A CA 1
ATOM 2122 C C . ALA A 1 283 ? 15.734 -8.414 -1.71 1 98.5 283 ALA A C 1
ATOM 2124 O O . ALA A 1 283 ? 16.766 -8.805 -1.161 1 98.5 283 ALA A O 1
ATOM 2125 N N . PHE A 1 284 ? 15.312 -8.836 -2.848 1 98.25 284 PHE A N 1
ATOM 2126 C CA . PHE A 1 284 ? 16.188 -9.656 -3.682 1 98.25 284 PHE A CA 1
ATOM 2127 C C . PHE A 1 284 ? 17.016 -8.781 -4.617 1 98.25 284 PHE A C 1
ATOM 2129 O O . PHE A 1 284 ? 16.484 -7.844 -5.223 1 98.25 284 PHE A O 1
ATOM 2136 N N . THR A 1 285 ? 18.281 -9.055 -4.691 1 97.69 285 THR A N 1
ATOM 2137 C CA . THR A 1 285 ? 19.188 -8.32 -5.555 1 97.69 285 THR A CA 1
ATOM 2138 C C . THR A 1 285 ? 20.078 -9.281 -6.336 1 97.69 285 THR A C 1
ATOM 2140 O O . THR A 1 285 ? 20.078 -10.492 -6.082 1 97.69 285 THR A O 1
ATOM 2143 N N . ARG A 1 286 ? 20.828 -8.781 -7.238 1 94.88 286 ARG A N 1
ATOM 2144 C CA . ARG A 1 286 ? 21.688 -9.602 -8.078 1 94.88 286 ARG A CA 1
ATOM 2145 C C . ARG A 1 286 ? 22.828 -10.211 -7.254 1 94.88 286 ARG A C 1
ATOM 2147 O O . ARG A 1 286 ? 23.406 -11.227 -7.645 1 94.88 286 ARG A O 1
ATOM 2154 N N . THR A 1 287 ? 23.141 -9.594 -6.102 1 96.06 287 THR A N 1
ATOM 2155 C CA . THR A 1 287 ? 24.219 -10.094 -5.258 1 96.06 287 THR A CA 1
ATOM 2156 C C . THR A 1 287 ? 23.672 -10.805 -4.031 1 96.06 287 THR A C 1
ATOM 2158 O O . THR A 1 287 ? 24.359 -10.969 -3.027 1 96.06 287 THR A O 1
ATOM 2161 N N . GLY A 1 288 ? 22.406 -11.141 -4.117 1 96.56 288 GLY A N 1
ATOM 2162 C CA . GLY A 1 288 ? 21.766 -11.867 -3.031 1 96.56 288 GLY A CA 1
ATOM 2163 C C . GLY A 1 288 ? 20.734 -11.047 -2.281 1 96.56 288 GLY A C 1
ATOM 2164 O O . GLY A 1 288 ? 20.594 -9.852 -2.533 1 96.56 288 GLY A O 1
ATOM 2165 N N . PRO A 1 289 ? 20.031 -11.734 -1.407 1 97 289 PRO A N 1
ATOM 2166 C CA . PRO A 1 289 ? 19 -11.031 -0.64 1 97 289 PRO A CA 1
ATOM 2167 C C . PRO A 1 289 ? 19.578 -10.117 0.435 1 97 289 PRO A C 1
ATOM 2169 O O . PRO A 1 289 ? 20.641 -10.414 0.996 1 97 289 PRO A O 1
ATOM 2172 N N . ILE A 1 290 ? 18.906 -9.055 0.681 1 97.12 290 ILE A N 1
ATOM 2173 C CA . ILE A 1 290 ? 19.297 -8.188 1.792 1 97.12 290 ILE A CA 1
ATOM 2174 C C . ILE A 1 290 ? 18.094 -7.945 2.697 1 97.12 290 ILE A C 1
ATOM 2176 O O . ILE A 1 290 ? 16.953 -7.922 2.23 1 97.12 290 ILE A O 1
ATOM 2180 N N . ASN A 1 291 ? 18.312 -7.836 3.938 1 98.38 291 ASN A N 1
ATOM 2181 C CA . ASN A 1 291 ? 17.328 -7.422 4.93 1 98.38 291 ASN A CA 1
ATOM 2182 C C . ASN A 1 291 ? 17.453 -5.941 5.262 1 98.38 291 ASN A C 1
ATOM 2184 O O . ASN A 1 291 ? 18.344 -5.543 6.012 1 98.38 291 ASN A O 1
ATOM 2188 N N . ILE A 1 292 ? 16.516 -5.176 4.855 1 98.62 292 ILE A N 1
ATOM 2189 C CA . ILE A 1 292 ? 16.625 -3.723 4.887 1 98.62 292 ILE A CA 1
ATOM 2190 C C . ILE A 1 292 ? 16.531 -3.227 6.328 1 98.62 292 ILE A C 1
ATOM 2192 O O . ILE A 1 292 ? 16.828 -2.068 6.613 1 98.62 292 ILE A O 1
ATOM 2196 N N . ARG A 1 293 ? 16.172 -4.102 7.219 1 98.19 293 ARG A N 1
ATOM 2197 C CA . ARG A 1 293 ? 16.062 -3.744 8.633 1 98.19 293 ARG A CA 1
ATOM 2198 C C . ARG A 1 293 ? 17.438 -3.648 9.281 1 98.19 293 ARG A C 1
ATOM 2200 O O . ARG A 1 293 ? 17.578 -3.107 10.383 1 98.19 293 ARG A O 1
ATOM 2207 N N . ASN A 1 294 ? 18.406 -4.211 8.594 1 98.25 294 ASN A N 1
ATOM 2208 C CA . ASN A 1 294 ? 19.766 -4.188 9.148 1 98.25 294 ASN A CA 1
ATOM 2209 C C . ASN A 1 294 ? 20.25 -2.76 9.375 1 98.25 294 ASN A C 1
ATOM 2211 O O . ASN A 1 294 ? 20.078 -1.895 8.516 1 98.25 294 ASN A O 1
ATOM 2215 N N . ALA A 1 295 ? 20.969 -2.516 10.438 1 97.88 295 ALA A N 1
ATOM 2216 C CA . ALA A 1 295 ? 21.391 -1.191 10.883 1 97.88 295 ALA A CA 1
ATOM 2217 C C . ALA A 1 295 ? 22.375 -0.565 9.891 1 97.88 295 ALA A C 1
ATOM 2219 O O . ALA A 1 295 ? 22.438 0.66 9.773 1 97.88 295 ALA A O 1
ATOM 2220 N N . ARG A 1 296 ? 23.047 -1.388 9.164 1 97.94 296 ARG A N 1
ATOM 2221 C CA . ARG A 1 296 ? 24.047 -0.888 8.227 1 97.94 296 ARG A CA 1
ATOM 2222 C C . ARG A 1 296 ? 23.406 -0.023 7.148 1 97.94 296 ARG A C 1
ATOM 2224 O O . ARG A 1 296 ? 24.078 0.767 6.488 1 97.94 296 ARG A O 1
ATOM 2231 N N . PHE A 1 297 ? 22.109 -0.18 6.977 1 98.62 297 PHE A N 1
ATOM 2232 C CA . PHE A 1 297 ? 21.438 0.534 5.895 1 98.62 297 PHE A CA 1
ATOM 2233 C C . PHE A 1 297 ? 20.859 1.857 6.395 1 98.62 297 PHE A C 1
ATOM 2235 O O . PHE A 1 297 ? 20.328 2.643 5.609 1 98.62 297 PHE A O 1
ATOM 2242 N N . ALA A 1 298 ? 21.016 2.186 7.605 1 98.38 298 ALA A N 1
ATOM 2243 C CA . ALA A 1 298 ? 20.359 3.318 8.258 1 98.38 298 ALA A CA 1
ATOM 2244 C C . ALA A 1 298 ? 20.766 4.637 7.594 1 98.38 298 ALA A C 1
ATOM 2246 O O . ALA A 1 298 ? 19.984 5.598 7.605 1 98.38 298 ALA A O 1
ATOM 2247 N N . GLU A 1 299 ? 21.922 4.742 6.988 1 98.44 299 GLU A N 1
ATOM 2248 C CA . GLU A 1 299 ? 22.344 5.98 6.348 1 98.44 299 GLU A CA 1
ATOM 2249 C C . GLU A 1 299 ? 22.906 5.715 4.953 1 98.44 299 GLU A C 1
ATOM 2251 O O . GLU A 1 299 ? 23.641 6.543 4.402 1 98.44 299 GLU A O 1
ATOM 2256 N N . ASP A 1 300 ? 22.609 4.508 4.422 1 98.5 300 ASP A N 1
ATOM 2257 C CA . ASP A 1 300 ? 23.078 4.125 3.09 1 98.5 300 ASP A CA 1
ATOM 2258 C C . ASP A 1 300 ? 22.25 4.809 2.004 1 98.5 300 ASP A C 1
ATOM 2260 O O . ASP A 1 300 ? 21.062 4.5 1.828 1 98.5 300 ASP A O 1
ATOM 2264 N N . GLN A 1 301 ? 22.812 5.652 1.256 1 98.19 301 GLN A N 1
ATOM 2265 C CA . GLN A 1 301 ? 22.062 6.484 0.314 1 98.19 301 GLN A CA 1
ATOM 2266 C C . GLN A 1 301 ? 22 5.832 -1.062 1 98.19 301 GLN A C 1
ATOM 2268 O O . GLN A 1 301 ? 21.438 6.402 -2 1 98.19 301 GLN A O 1
ATOM 2273 N N . GLY A 1 302 ? 22.547 4.656 -1.206 1 98.12 302 GLY A N 1
ATOM 2274 C CA . GLY A 1 302 ? 22.469 3.928 -2.463 1 98.12 302 GLY A CA 1
ATOM 2275 C C . GLY A 1 302 ? 21.141 3.229 -2.666 1 98.12 302 GLY A C 1
ATOM 2276 O O . GLY A 1 302 ? 20.328 3.123 -1.734 1 98.12 302 GLY A O 1
ATOM 2277 N N . PRO A 1 303 ? 20.891 2.787 -3.855 1 98.25 303 PRO A N 1
ATOM 2278 C CA . PRO A 1 303 ? 19.672 2.021 -4.148 1 98.25 303 PRO A CA 1
ATOM 2279 C C . PRO A 1 303 ? 19.75 0.586 -3.629 1 98.25 303 PRO A C 1
ATOM 2281 O O . PRO A 1 303 ? 20.812 0.125 -3.217 1 98.25 303 PRO A O 1
ATOM 2284 N N . LEU A 1 304 ? 18.641 -0.08 -3.574 1 98.31 304 LEU A N 1
ATOM 2285 C CA . LEU A 1 304 ? 18.625 -1.481 -3.172 1 98.31 304 LEU A CA 1
ATOM 2286 C C . LEU A 1 304 ? 19.594 -2.303 -4.012 1 98.31 304 LEU A C 1
ATOM 2288 O O . LEU A 1 304 ? 20.359 -3.113 -3.479 1 98.31 304 LEU A O 1
ATOM 2292 N N . ASP A 1 305 ? 19.516 -2.096 -5.285 1 96.81 305 ASP A N 1
ATOM 2293 C CA . ASP A 1 305 ? 20.359 -2.736 -6.277 1 96.81 305 ASP A CA 1
ATOM 2294 C C . ASP A 1 305 ? 20.734 -1.761 -7.391 1 96.81 305 ASP A C 1
ATOM 2296 O O . ASP A 1 305 ? 19.891 -1.392 -8.211 1 96.81 305 ASP A O 1
ATOM 2300 N N . PRO A 1 306 ? 22 -1.377 -7.5 1 94.81 306 PRO A N 1
ATOM 2301 C CA . PRO A 1 306 ? 22.438 -0.358 -8.461 1 94.81 306 PRO A CA 1
ATOM 2302 C C . PRO A 1 306 ? 22.188 -0.773 -9.914 1 94.81 306 PRO A C 1
ATOM 2304 O O . PRO A 1 306 ? 22.109 0.082 -10.797 1 94.81 306 PRO A O 1
ATOM 2307 N N . GLU A 1 307 ? 22.047 -2.002 -10.203 1 92.75 307 GLU A N 1
ATOM 2308 C CA . GLU A 1 307 ? 21.875 -2.48 -11.57 1 92.75 307 GLU A CA 1
ATOM 2309 C C . GLU A 1 307 ? 20.391 -2.73 -11.883 1 92.75 307 GLU A C 1
ATOM 2311 O O . GLU A 1 307 ? 20.047 -3.121 -13 1 92.75 307 GLU A O 1
ATOM 2316 N N . CYS A 1 308 ? 19.594 -2.525 -10.922 1 96.12 308 CYS A N 1
ATOM 2317 C CA . CYS A 1 308 ? 18.172 -2.781 -11.102 1 96.12 308 CYS A CA 1
ATOM 2318 C C . CYS A 1 308 ? 17.484 -1.59 -11.758 1 96.12 308 CYS A C 1
ATOM 2320 O O . CYS A 1 308 ? 17.594 -0.461 -11.281 1 96.12 308 CYS A O 1
ATOM 2322 N N . PRO A 1 309 ? 16.719 -1.777 -12.781 1 96.25 309 PRO A N 1
ATOM 2323 C CA . PRO A 1 309 ? 16.094 -0.674 -13.508 1 96.25 309 PRO A CA 1
ATOM 2324 C C . PRO A 1 309 ? 14.75 -0.266 -12.906 1 96.25 309 PRO A C 1
ATOM 2326 O O . PRO A 1 309 ? 14.047 0.577 -13.469 1 96.25 309 PRO A O 1
ATOM 2329 N N . CYS A 1 310 ? 14.328 -0.833 -11.805 1 98.06 310 CYS A N 1
ATOM 2330 C CA . CYS A 1 310 ? 12.992 -0.578 -11.289 1 98.06 310 CYS A CA 1
ATOM 2331 C C . CYS A 1 310 ? 12.859 0.855 -10.789 1 98.06 310 CYS A C 1
ATOM 2333 O O . CYS A 1 310 ? 13.859 1.496 -10.461 1 98.06 310 CYS A O 1
ATOM 2335 N N . PRO A 1 311 ? 11.617 1.366 -10.695 1 97.75 311 PRO A N 1
ATOM 2336 C CA . PRO A 1 311 ? 11.398 2.736 -10.227 1 97.75 311 PRO A CA 1
ATOM 2337 C C . PRO A 1 311 ? 11.852 2.949 -8.781 1 97.75 311 PRO A C 1
ATOM 2339 O O . PRO A 1 311 ? 12.234 4.059 -8.414 1 97.75 311 PRO A O 1
ATOM 2342 N N . VAL A 1 312 ? 11.805 1.926 -7.973 1 98.5 312 VAL A N 1
ATOM 2343 C CA . VAL A 1 312 ? 12.195 2.041 -6.57 1 98.5 312 VAL A CA 1
ATOM 2344 C C . VAL A 1 312 ? 13.688 2.32 -6.465 1 98.5 312 VAL A C 1
ATOM 2346 O O . VAL A 1 312 ? 14.102 3.271 -5.797 1 98.5 312 VAL A O 1
ATOM 2349 N N . CYS A 1 313 ? 14.453 1.544 -7.141 1 98.5 313 CYS A N 1
ATOM 2350 C CA . CYS A 1 313 ? 15.906 1.721 -7.121 1 98.5 313 CYS A CA 1
ATOM 2351 C C . CYS A 1 313 ? 16.297 3.047 -7.758 1 98.5 313 CYS A C 1
ATOM 2353 O O . CYS A 1 313 ? 17.312 3.645 -7.379 1 98.5 313 CYS A O 1
ATOM 2355 N N . ALA A 1 314 ? 15.516 3.516 -8.688 1 97.69 3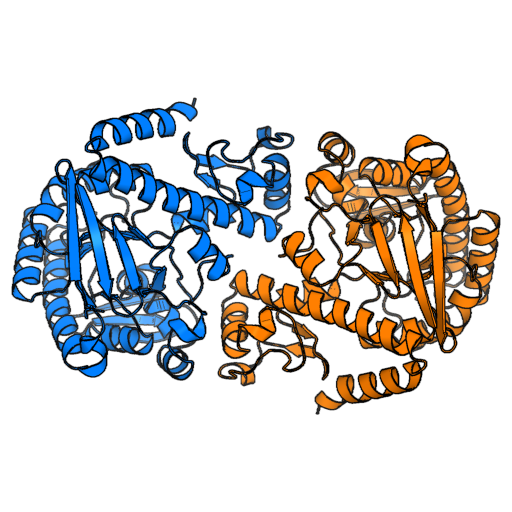14 ALA A N 1
ATOM 2356 C CA . ALA A 1 314 ? 15.805 4.777 -9.359 1 97.69 314 ALA A CA 1
ATOM 2357 C C . ALA A 1 314 ? 15.484 5.969 -8.461 1 97.69 314 ALA A C 1
ATOM 2359 O O . ALA A 1 314 ? 15.945 7.082 -8.711 1 97.69 314 ALA A O 1
ATOM 2360 N N . THR A 1 315 ? 14.766 5.762 -7.402 1 97.19 315 THR A N 1
ATOM 2361 C CA . THR A 1 315 ? 14.195 6.906 -6.699 1 97.19 315 THR A CA 1
ATOM 2362 C C . THR A 1 315 ? 14.625 6.918 -5.234 1 97.19 315 THR A C 1
ATOM 2364 O O . THR A 1 315 ? 14.922 7.973 -4.676 1 97.19 315 THR A O 1
ATOM 2367 N N . TRP A 1 316 ? 14.727 5.746 -4.598 1 98.12 316 TRP A N 1
ATOM 2368 C CA . TRP A 1 316 ? 14.805 5.73 -3.139 1 98.12 316 TRP A CA 1
ATOM 2369 C C . TRP A 1 316 ? 16.141 5.141 -2.674 1 98.12 316 TRP A C 1
ATOM 2371 O O . TRP A 1 316 ? 16.688 4.242 -3.318 1 98.12 316 TRP A O 1
ATOM 2381 N N . SER A 1 317 ? 16.547 5.574 -1.555 1 98.56 317 SER A N 1
ATOM 2382 C CA . SER A 1 317 ? 17.75 5.047 -0.924 1 98.56 317 SER A CA 1
ATOM 2383 C C . SER A 1 317 ? 17.422 3.891 0.014 1 98.56 317 SER A C 1
ATOM 2385 O O . SER A 1 317 ? 16.297 3.762 0.476 1 98.56 317 SER A O 1
ATOM 2387 N N . ARG A 1 318 ? 18.406 3.082 0.286 1 98.75 318 ARG A N 1
ATOM 2388 C CA . ARG A 1 318 ? 18.281 2.041 1.3 1 98.75 318 ARG A CA 1
ATOM 2389 C C . ARG A 1 318 ? 17.969 2.641 2.666 1 98.75 318 ARG A C 1
ATOM 2391 O O . ARG A 1 318 ? 17.219 2.055 3.449 1 98.75 318 ARG A O 1
ATOM 2398 N N . ALA A 1 319 ? 18.484 3.859 2.936 1 98.81 319 ALA A N 1
ATOM 2399 C CA . ALA A 1 319 ? 18.25 4.52 4.215 1 98.81 319 ALA A CA 1
ATOM 2400 C C . ALA A 1 319 ? 16.766 4.832 4.402 1 98.81 319 ALA A C 1
ATOM 2402 O O . ALA A 1 319 ? 16.203 4.598 5.477 1 98.81 319 ALA A O 1
ATOM 2403 N N . TYR A 1 320 ? 16.188 5.375 3.387 1 98.75 320 TYR A N 1
ATOM 2404 C CA . TYR A 1 320 ? 14.766 5.695 3.465 1 98.75 320 TYR A CA 1
ATOM 2405 C C . TYR A 1 320 ? 13.93 4.434 3.619 1 98.75 320 TYR A C 1
ATOM 2407 O O . TYR A 1 320 ? 13.023 4.375 4.457 1 98.75 320 TYR A O 1
ATOM 2415 N N . LEU A 1 321 ? 14.234 3.426 2.834 1 98.88 321 LEU A N 1
ATOM 2416 C CA . LEU A 1 321 ? 13.508 2.164 2.914 1 98.88 321 LEU A CA 1
ATOM 2417 C C . LEU A 1 321 ? 13.68 1.525 4.289 1 98.88 321 LEU A C 1
ATOM 2419 O O . LEU A 1 321 ? 12.719 0.982 4.848 1 98.88 321 LEU A O 1
ATOM 2423 N N . HIS A 1 322 ? 14.898 1.585 4.797 1 98.81 322 HIS A N 1
ATOM 2424 C CA . HIS A 1 322 ? 15.172 1.128 6.156 1 98.81 322 HIS A CA 1
ATOM 2425 C C . HIS A 1 322 ? 14.25 1.814 7.164 1 98.81 322 HIS A C 1
ATOM 2427 O O . HIS A 1 322 ? 13.641 1.151 8 1 98.81 322 HIS A O 1
ATOM 2433 N N . HIS A 1 323 ? 14.109 3.078 7.055 1 98.69 323 HIS A N 1
ATOM 2434 C CA . HIS A 1 323 ? 13.273 3.865 7.945 1 98.69 323 HIS A CA 1
ATOM 2435 C C . HIS A 1 323 ? 11.812 3.441 7.844 1 98.69 323 HIS A C 1
ATOM 2437 O O . HIS A 1 323 ? 11.156 3.191 8.859 1 98.69 323 HIS A O 1
ATOM 2443 N N . LEU A 1 324 ? 11.32 3.354 6.633 1 98.69 324 LEU A N 1
ATOM 2444 C CA . LEU A 1 324 ? 9.914 3.014 6.418 1 98.69 324 LEU A CA 1
ATOM 2445 C C . LEU A 1 324 ? 9.586 1.653 7.02 1 98.69 324 LEU A C 1
ATOM 2447 O O . LEU A 1 324 ? 8.578 1.507 7.719 1 98.69 324 LEU A O 1
ATOM 2451 N N . VAL A 1 325 ? 10.43 0.673 6.766 1 98.62 325 VAL A N 1
ATOM 2452 C CA . VAL A 1 325 ? 10.18 -0.694 7.211 1 98.62 325 VAL A CA 1
ATOM 2453 C C . VAL A 1 325 ? 10.281 -0.769 8.734 1 98.62 325 VAL A C 1
ATOM 2455 O O . VAL A 1 325 ? 9.438 -1.381 9.391 1 98.62 325 VAL A O 1
ATOM 2458 N N . ARG A 1 326 ? 11.25 -0.092 9.266 1 97.62 326 ARG A N 1
ATOM 2459 C CA . ARG A 1 326 ? 11.422 -0.095 10.719 1 97.62 326 ARG A CA 1
ATOM 2460 C C . ARG A 1 326 ? 10.266 0.618 11.406 1 97.62 326 ARG A C 1
ATOM 2462 O O . ARG A 1 326 ? 9.875 0.249 12.516 1 97.62 326 ARG A O 1
ATOM 2469 N N . ALA A 1 327 ? 9.742 1.601 10.758 1 97.12 327 ALA A N 1
ATOM 2470 C CA . ALA A 1 327 ? 8.648 2.383 11.32 1 97.12 327 ALA A CA 1
ATOM 2471 C C . ALA A 1 327 ? 7.301 1.698 11.086 1 97.12 327 ALA A C 1
ATOM 2473 O O . ALA A 1 327 ? 6.266 2.172 11.562 1 97.12 327 ALA A O 1
ATOM 2474 N N . GLY A 1 328 ? 7.305 0.618 10.297 1 97.19 328 GLY A N 1
ATOM 2475 C CA . GLY A 1 328 ? 6.074 -0.101 10.023 1 97.19 328 GLY A CA 1
ATOM 2476 C C . GLY A 1 328 ? 5.152 0.636 9.062 1 97.19 328 GLY A C 1
ATOM 2477 O O . GLY A 1 328 ? 3.934 0.466 9.117 1 97.19 328 GLY A O 1
ATOM 2478 N N . GLU A 1 329 ? 5.707 1.478 8.266 1 97.94 329 GLU A N 1
ATOM 2479 C CA . GLU A 1 329 ? 4.914 2.26 7.324 1 97.94 329 GLU A CA 1
ATOM 2480 C C . GLU A 1 329 ? 4.539 1.432 6.098 1 97.94 329 GLU A C 1
ATOM 2482 O O . GLU A 1 329 ? 5.383 0.739 5.527 1 97.94 329 GLU A O 1
ATOM 2487 N N . ILE A 1 330 ? 3.309 1.534 5.602 1 98.31 330 ILE A N 1
ATOM 2488 C CA . ILE A 1 330 ? 2.756 0.785 4.477 1 98.31 330 ILE A CA 1
ATOM 2489 C C . ILE A 1 330 ? 3.6 1.031 3.229 1 98.31 330 ILE A C 1
ATOM 2491 O O . ILE A 1 330 ? 3.803 0.123 2.42 1 98.31 330 ILE A O 1
ATOM 2495 N N . LEU A 1 331 ? 4.078 2.238 3.084 1 98.62 331 LEU A N 1
ATOM 2496 C CA . LEU A 1 331 ? 4.863 2.58 1.905 1 98.62 331 LEU A CA 1
ATOM 2497 C C . LEU A 1 331 ? 6.102 1.692 1.801 1 98.62 331 LEU A C 1
ATOM 2499 O O . LEU A 1 331 ? 6.523 1.341 0.698 1 98.62 331 LEU A O 1
ATOM 2503 N N . GLY A 1 332 ? 6.672 1.301 2.953 1 98.62 332 GLY A N 1
ATOM 2504 C CA . GLY A 1 332 ? 7.793 0.375 2.922 1 98.62 332 GLY A CA 1
ATOM 2505 C C . GLY A 1 332 ? 7.453 -0.949 2.264 1 98.62 332 GLY A C 1
ATOM 2506 O O . GLY A 1 332 ? 8.195 -1.43 1.404 1 98.62 332 GLY A O 1
ATOM 2507 N N . ALA A 1 333 ? 6.324 -1.502 2.617 1 98.62 333 ALA A N 1
ATOM 2508 C CA . ALA A 1 333 ? 5.855 -2.756 2.033 1 98.62 333 ALA A CA 1
ATOM 2509 C C . ALA A 1 333 ? 5.59 -2.6 0.539 1 98.62 333 ALA A C 1
ATOM 2511 O O . ALA A 1 333 ? 5.926 -3.484 -0.253 1 98.62 333 ALA A O 1
ATOM 2512 N N . MET A 1 334 ? 5 -1.473 0.159 1 98.75 334 MET A N 1
ATOM 2513 C CA . MET A 1 334 ? 4.699 -1.187 -1.24 1 98.75 334 MET A CA 1
ATOM 2514 C C . MET A 1 334 ? 5.969 -1.172 -2.08 1 98.75 334 MET A C 1
ATOM 2516 O O . MET A 1 334 ? 6.066 -1.888 -3.078 1 98.75 334 MET A O 1
ATOM 2520 N N . LEU A 1 335 ? 6.938 -0.422 -1.601 1 98.81 335 LEU A N 1
ATOM 2521 C CA . LEU A 1 335 ? 8.148 -0.188 -2.381 1 98.81 335 LEU A CA 1
ATOM 2522 C C . LEU A 1 335 ? 9.008 -1.447 -2.443 1 98.81 335 LEU A C 1
ATOM 2524 O O . LEU A 1 335 ? 9.508 -1.808 -3.51 1 98.81 335 LEU A O 1
ATOM 2528 N N . MET A 1 336 ? 9.086 -2.115 -1.31 1 98.81 336 MET A N 1
ATOM 2529 C CA . MET A 1 336 ? 9.883 -3.334 -1.255 1 98.81 336 MET A CA 1
ATOM 2530 C C . MET A 1 336 ? 9.281 -4.422 -2.135 1 98.81 336 MET A C 1
ATOM 2532 O O . MET A 1 336 ? 10 -5.141 -2.826 1 98.81 336 MET A O 1
ATOM 2536 N N . THR A 1 337 ? 8.016 -4.523 -2.143 1 98.75 337 THR A N 1
ATOM 2537 C CA . THR A 1 337 ? 7.305 -5.492 -2.973 1 98.75 337 THR A CA 1
ATOM 2538 C C . THR A 1 337 ? 7.492 -5.176 -4.453 1 98.75 337 THR A C 1
ATOM 2540 O O . THR A 1 337 ? 7.77 -6.07 -5.254 1 98.75 337 THR A O 1
ATOM 2543 N N . GLU A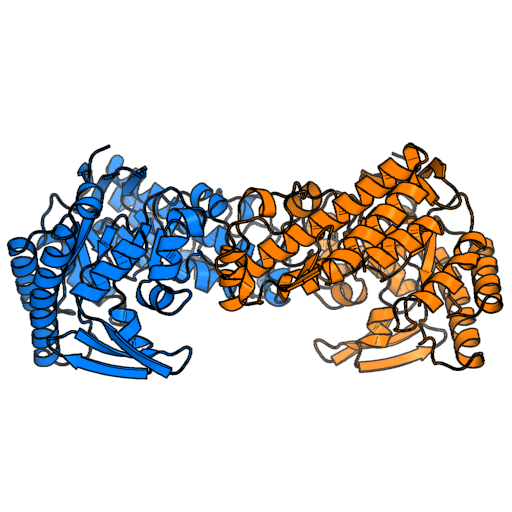 1 338 ? 7.355 -3.92 -4.789 1 98.81 338 GLU A N 1
ATOM 2544 C CA . GLU A 1 338 ? 7.527 -3.486 -6.172 1 98.81 338 GLU A CA 1
ATOM 2545 C C . GLU A 1 338 ? 8.922 -3.83 -6.688 1 98.81 338 GLU A C 1
ATOM 2547 O O . GLU A 1 338 ? 9.07 -4.371 -7.785 1 98.81 338 GLU A O 1
ATOM 2552 N N . HIS A 1 339 ? 9.938 -3.551 -5.867 1 98.88 339 HIS A N 1
ATOM 2553 C CA . HIS A 1 339 ? 11.305 -3.906 -6.227 1 98.88 339 HIS A CA 1
ATOM 2554 C C . HIS A 1 339 ? 11.438 -5.402 -6.48 1 98.88 339 HIS A C 1
ATOM 2556 O O . HIS A 1 339 ? 12.016 -5.82 -7.488 1 98.88 339 HIS A O 1
ATOM 2562 N N . ASN A 1 340 ? 10.883 -6.152 -5.609 1 98.88 340 ASN A N 1
ATOM 2563 C CA . ASN A 1 340 ? 11.031 -7.602 -5.715 1 98.88 340 ASN A CA 1
ATOM 2564 C C . ASN A 1 340 ? 10.352 -8.148 -6.969 1 98.88 340 ASN A C 1
ATOM 2566 O O . ASN A 1 340 ? 10.898 -9.016 -7.648 1 98.88 340 ASN A O 1
ATOM 2570 N N . ILE A 1 341 ? 9.156 -7.684 -7.262 1 98.81 341 ILE A N 1
ATOM 2571 C CA . ILE A 1 341 ? 8.461 -8.148 -8.461 1 98.81 341 ILE A CA 1
ATOM 2572 C C . ILE A 1 341 ? 9.266 -7.762 -9.703 1 98.81 341 ILE A C 1
ATOM 2574 O O . ILE A 1 341 ? 9.422 -8.57 -10.617 1 98.81 341 ILE A O 1
ATOM 2578 N N . TRP A 1 342 ? 9.852 -6.543 -9.727 1 98.81 342 TRP A N 1
ATOM 2579 C CA . TRP A 1 342 ? 10.719 -6.121 -10.828 1 98.81 342 TRP A CA 1
ATOM 2580 C C . TRP A 1 342 ? 11.922 -7.051 -10.961 1 98.81 342 TRP A C 1
ATOM 2582 O O . TRP A 1 342 ? 12.273 -7.473 -12.062 1 98.81 342 TRP A O 1
ATOM 2592 N N . PHE A 1 343 ? 12.523 -7.363 -9.836 1 98.62 343 PHE A N 1
ATOM 2593 C CA . PHE A 1 343 ? 13.703 -8.227 -9.852 1 98.62 343 PHE A CA 1
ATOM 2594 C C . PHE A 1 343 ? 13.383 -9.562 -10.523 1 98.62 343 PHE A C 1
ATOM 2596 O O . PHE A 1 343 ? 14.133 -10.016 -11.383 1 98.62 343 PHE A O 1
ATOM 2603 N N . TYR A 1 344 ? 12.281 -10.156 -10.141 1 98.75 344 TYR A N 1
ATOM 2604 C CA . TYR A 1 344 ? 11.906 -11.461 -10.68 1 98.75 344 TYR A CA 1
ATOM 2605 C C . TYR A 1 344 ? 11.602 -11.367 -12.172 1 98.75 344 TYR A C 1
ATOM 2607 O O . TYR A 1 344 ? 11.992 -12.242 -12.945 1 98.75 344 TYR A O 1
ATOM 2615 N N . GLN A 1 345 ? 10.914 -10.305 -12.57 1 98.81 345 GLN A N 1
ATOM 2616 C CA . GLN A 1 345 ? 10.594 -10.141 -13.984 1 98.81 345 GLN A CA 1
ATOM 2617 C C . GLN A 1 345 ? 11.852 -9.891 -14.812 1 98.81 345 GLN A C 1
ATOM 2619 O O . GLN A 1 345 ? 11.984 -10.414 -15.922 1 98.81 345 GLN A O 1
ATOM 2624 N N . VAL A 1 346 ? 12.773 -9.164 -14.258 1 98.56 346 VAL A N 1
ATOM 2625 C CA . VAL A 1 346 ? 14.031 -8.906 -14.945 1 98.56 346 VAL A CA 1
ATOM 2626 C C . VAL A 1 346 ? 14.844 -10.195 -15.039 1 98.56 346 VAL A C 1
ATOM 2628 O O . VAL A 1 346 ? 15.484 -10.461 -16.062 1 98.56 346 VAL A O 1
ATOM 2631 N N . LEU A 1 347 ? 14.812 -10.953 -13.938 1 98.31 347 LEU A N 1
ATOM 2632 C CA . LEU A 1 347 ? 15.484 -12.242 -13.977 1 98.31 347 LEU A CA 1
ATOM 2633 C C . LEU A 1 347 ? 14.938 -13.109 -15.109 1 98.31 347 LEU A C 1
ATOM 2635 O O . LEU A 1 347 ? 15.703 -13.727 -15.852 1 98.31 347 LEU A O 1
ATOM 2639 N N . MET A 1 348 ? 13.625 -13.148 -15.258 1 98.81 348 MET A N 1
ATOM 2640 C CA . MET A 1 348 ? 13.016 -13.898 -16.344 1 98.81 348 MET A CA 1
ATOM 2641 C C . MET A 1 348 ? 13.477 -13.359 -17.703 1 98.81 348 MET A C 1
ATOM 2643 O O . MET A 1 348 ? 13.781 -14.133 -18.609 1 98.81 348 MET A O 1
ATOM 2647 N N . GLN A 1 349 ? 13.469 -12.062 -17.828 1 98.75 349 GLN A N 1
ATOM 2648 C CA . GLN A 1 349 ? 13.922 -11.438 -19.078 1 98.75 349 GLN A CA 1
ATOM 2649 C C . GLN A 1 349 ? 15.367 -11.812 -19.391 1 98.75 349 GLN A C 1
ATOM 2651 O O . GLN A 1 349 ? 15.703 -12.109 -20.531 1 98.75 349 GLN A O 1
ATOM 2656 N N . ASP A 1 350 ? 16.219 -11.781 -18.375 1 98.62 350 ASP A N 1
ATOM 2657 C CA . ASP A 1 350 ? 17.625 -12.148 -18.531 1 98.62 350 ASP A CA 1
ATOM 2658 C C . ASP A 1 350 ? 17.766 -13.602 -18.984 1 98.62 350 ASP A C 1
ATOM 2660 O O . ASP A 1 350 ? 18.594 -13.914 -19.844 1 98.62 350 ASP A O 1
ATOM 2664 N N . LEU A 1 351 ? 17 -14.422 -18.375 1 98.94 351 LEU A N 1
ATOM 2665 C CA . LEU A 1 351 ? 17.016 -15.828 -18.75 1 98.94 351 LEU A CA 1
ATOM 2666 C C . LEU A 1 351 ? 16.578 -16.031 -20.188 1 98.94 351 LEU A C 1
ATOM 2668 O O . LEU A 1 351 ? 17.203 -16.781 -20.938 1 98.94 351 LEU A O 1
ATOM 2672 N N . ARG A 1 352 ? 15.484 -15.367 -20.578 1 98.94 352 ARG A N 1
ATOM 2673 C CA . ARG A 1 352 ? 15.031 -15.438 -21.953 1 98.94 352 ARG A CA 1
ATOM 2674 C C . ARG A 1 352 ? 16.125 -14.984 -22.922 1 98.94 352 ARG A C 1
ATOM 2676 O O . ARG A 1 352 ? 16.391 -15.641 -23.922 1 98.94 352 ARG A O 1
ATOM 2683 N N . ALA A 1 353 ? 16.75 -13.898 -22.594 1 98.88 353 ALA A N 1
ATOM 2684 C CA . ALA A 1 353 ? 17.828 -13.383 -23.438 1 98.88 353 ALA A CA 1
ATOM 2685 C C . ALA A 1 353 ? 18.984 -14.375 -23.531 1 98.88 353 ALA A C 1
ATOM 2687 O O . ALA A 1 353 ? 19.516 -14.609 -24.609 1 98.88 353 ALA A O 1
ATOM 2688 N N . ALA A 1 354 ? 19.359 -14.906 -22.406 1 98.88 354 ALA A N 1
ATOM 2689 C CA . ALA A 1 354 ? 20.484 -15.852 -22.359 1 98.88 354 ALA A CA 1
ATOM 2690 C C . ALA A 1 354 ? 20.203 -17.078 -23.219 1 98.88 354 ALA A C 1
ATOM 2692 O O . ALA A 1 354 ? 21.078 -17.547 -23.953 1 98.88 354 ALA A O 1
ATOM 2693 N N . ILE A 1 355 ? 19.016 -17.625 -23.109 1 98.94 355 ILE A N 1
ATOM 2694 C CA . ILE A 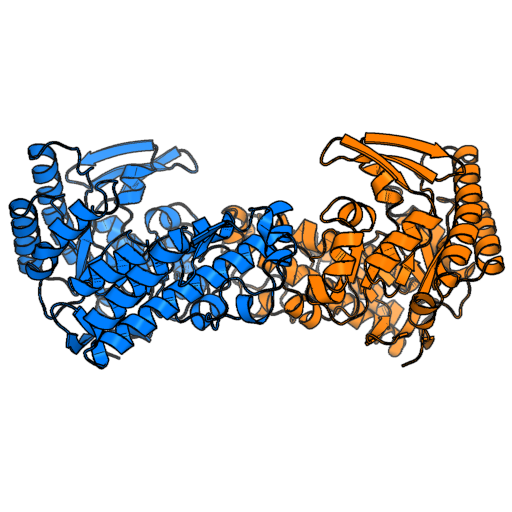1 355 ? 18.641 -18.781 -23.906 1 98.94 355 ILE A CA 1
ATOM 2695 C C . ILE A 1 355 ? 18.672 -18.438 -25.391 1 98.94 355 ILE A C 1
ATOM 2697 O O . ILE A 1 355 ? 19.25 -19.172 -26.188 1 98.94 355 ILE A O 1
ATOM 2701 N N . GLY A 1 356 ? 18.062 -17.297 -25.734 1 98.81 356 GLY A N 1
ATOM 2702 C CA . GLY A 1 356 ? 18.031 -16.859 -27.125 1 98.81 356 GLY A CA 1
ATOM 2703 C C . GLY A 1 356 ? 19.406 -16.656 -27.734 1 98.81 356 GLY A C 1
ATOM 2704 O O . GLY A 1 356 ? 19.594 -16.875 -28.938 1 98.81 356 GLY A O 1
ATOM 2705 N N . GLU A 1 357 ? 20.391 -16.312 -26.906 1 98.62 357 GLU A N 1
ATOM 2706 C CA . GLU A 1 357 ? 21.75 -16.016 -27.359 1 98.62 357 GLU A CA 1
ATOM 2707 C C . GLU A 1 357 ? 22.656 -17.234 -27.203 1 98.62 357 GLU A C 1
ATOM 2709 O O . GLU A 1 357 ? 23.844 -17.156 -27.547 1 98.62 357 GLU A O 1
ATOM 2714 N N . GLY A 1 358 ? 22.188 -18.234 -26.672 1 98.5 358 GLY A N 1
ATOM 2715 C CA . GLY A 1 358 ? 22.969 -19.438 -26.484 1 98.5 358 GLY A CA 1
ATOM 2716 C C . GLY A 1 358 ? 24.047 -19.297 -25.422 1 98.5 358 GLY A C 1
ATOM 2717 O O . GLY A 1 358 ? 25.141 -19.828 -25.562 1 98.5 358 GLY A O 1
ATOM 2718 N N . ARG A 1 359 ? 23.75 -18.594 -24.406 1 98.56 359 ARG A N 1
ATOM 2719 C CA . ARG A 1 359 ? 24.75 -18.359 -23.359 1 98.56 359 ARG A CA 1
ATOM 2720 C C . ARG A 1 359 ? 24.156 -18.625 -21.969 1 98.56 359 ARG A C 1
ATOM 2722 O O . ARG A 1 359 ? 24.453 -17.906 -21.016 1 98.56 359 ARG A O 1
ATOM 2729 N N . LEU A 1 360 ? 23.234 -19.562 -21.859 1 98.81 360 LEU A N 1
ATOM 2730 C CA . LEU A 1 360 ? 22.531 -19.812 -20.609 1 98.81 360 LEU A CA 1
ATOM 2731 C C . LEU A 1 360 ? 23.5 -20.297 -19.531 1 98.81 360 LEU A C 1
ATOM 2733 O O . LEU A 1 360 ? 23.438 -19.844 -18.391 1 98.81 360 LEU A O 1
ATOM 2737 N N . THR A 1 361 ? 24.359 -21.188 -19.922 1 98.56 361 THR A N 1
ATOM 2738 C CA . THR A 1 361 ? 25.312 -21.734 -18.953 1 98.56 361 THR A CA 1
ATOM 2739 C C . THR A 1 361 ? 26.188 -20.625 -18.359 1 98.56 361 THR A C 1
ATOM 2741 O O . THR A 1 361 ? 26.375 -20.562 -17.156 1 98.56 361 THR A O 1
ATOM 2744 N N . GLU A 1 362 ? 26.672 -19.781 -19.234 1 98.5 362 GLU A N 1
ATOM 2745 C CA . GLU A 1 362 ? 27.484 -18.641 -18.797 1 98.5 362 GLU A CA 1
ATOM 2746 C C . GLU A 1 362 ? 26.672 -17.719 -17.875 1 98.5 362 GLU A C 1
ATOM 2748 O O . GLU A 1 362 ? 27.156 -17.312 -16.812 1 98.5 362 GLU A O 1
ATOM 2753 N N . PHE A 1 363 ? 25.547 -17.406 -18.25 1 98.5 363 PHE A N 1
ATOM 2754 C CA . PHE A 1 363 ? 24.688 -16.562 -17.453 1 98.5 363 PHE A CA 1
ATOM 2755 C C . PHE A 1 363 ? 24.422 -17.172 -16.094 1 98.5 363 PHE A C 1
ATOM 2757 O O . PHE A 1 363 ? 24.562 -16.516 -15.062 1 98.5 363 PHE A O 1
ATOM 2764 N N . ALA A 1 364 ? 23.984 -18.453 -16.078 1 98.62 364 ALA A N 1
ATOM 2765 C CA . ALA A 1 364 ? 23.625 -19.141 -14.844 1 98.62 364 ALA A CA 1
ATOM 2766 C C . ALA A 1 364 ? 24.797 -19.203 -13.867 1 98.62 364 ALA A C 1
ATOM 2768 O O . ALA A 1 364 ? 24.625 -18.938 -12.672 1 98.62 364 ALA A O 1
ATOM 2769 N N . ASN A 1 365 ? 25.922 -19.562 -14.414 1 98.12 365 ASN A N 1
ATOM 2770 C CA . ASN A 1 365 ? 27.109 -19.594 -13.586 1 98.12 365 ASN A CA 1
ATOM 2771 C C . ASN A 1 365 ? 27.453 -18.219 -13.008 1 98.12 365 ASN A C 1
ATOM 2773 O O . ASN A 1 365 ? 27.781 -18.109 -11.828 1 98.12 365 ASN A O 1
ATOM 2777 N N . GLY A 1 366 ? 27.391 -17.234 -13.852 1 97.88 366 GLY A N 1
ATOM 2778 C CA . GLY A 1 366 ? 27.625 -15.875 -13.391 1 97.88 366 GLY A CA 1
ATOM 2779 C C . GLY A 1 366 ? 26.625 -15.43 -12.328 1 97.88 366 GLY A C 1
ATOM 2780 O O . GLY A 1 366 ? 27.016 -14.797 -11.336 1 97.88 366 GLY A O 1
ATOM 2781 N N . PHE A 1 367 ? 25.391 -15.758 -12.531 1 97.5 367 PHE A N 1
ATOM 2782 C CA . PHE A 1 367 ? 24.344 -15.406 -11.586 1 97.5 367 PHE A CA 1
ATOM 2783 C C . PHE A 1 367 ? 24.609 -16.031 -10.219 1 97.5 367 PHE A C 1
ATOM 2785 O O . PHE A 1 367 ? 24.547 -15.359 -9.195 1 97.5 367 PHE A O 1
ATOM 2792 N N . ARG A 1 368 ? 24.875 -17.328 -10.242 1 97.06 368 ARG A N 1
ATOM 2793 C CA . ARG A 1 368 ? 25.094 -18.047 -8.992 1 97.06 368 ARG A CA 1
ATOM 2794 C C . ARG A 1 368 ? 26.312 -17.5 -8.258 1 97.06 368 ARG A C 1
ATOM 2796 O O . ARG A 1 368 ? 26.297 -17.359 -7.031 1 97.06 368 ARG A O 1
ATOM 2803 N N . ALA A 1 369 ? 27.344 -17.203 -9 1 96.88 369 ALA A N 1
ATOM 2804 C CA . ALA A 1 369 ? 28.562 -16.656 -8.406 1 96.88 369 ALA A CA 1
ATOM 2805 C C . ALA A 1 369 ? 28.281 -15.312 -7.727 1 96.88 369 ALA A C 1
ATOM 2807 O O . ALA A 1 369 ? 28.734 -15.07 -6.605 1 96.88 369 ALA A O 1
ATOM 2808 N N . SER A 1 370 ? 27.531 -14.516 -8.367 1 95.5 370 SER A N 1
ATOM 2809 C CA . SER A 1 370 ? 27.234 -13.188 -7.844 1 95.5 370 SER A CA 1
ATOM 2810 C C . SER A 1 370 ? 26.203 -13.266 -6.715 1 95.5 370 SER A C 1
ATOM 2812 O O . SER A 1 370 ? 26.359 -12.617 -5.68 1 95.5 370 SER A O 1
ATOM 2814 N N . TYR A 1 371 ? 25.188 -14.07 -6.898 1 95.06 371 TYR A N 1
ATOM 2815 C CA . TYR A 1 371 ? 24.062 -14.156 -5.973 1 95.06 371 TYR A CA 1
ATOM 2816 C C . TYR A 1 371 ? 24.5 -14.75 -4.637 1 95.06 371 TYR A C 1
ATOM 2818 O O . TYR A 1 371 ? 24.031 -14.32 -3.578 1 95.06 371 TYR A O 1
ATOM 2826 N N . HIS A 1 372 ? 25.406 -15.695 -4.645 1 90.44 372 HIS A N 1
ATOM 2827 C CA . HIS A 1 372 ? 25.875 -16.344 -3.422 1 90.44 372 HIS A CA 1
ATOM 2828 C C . HIS A 1 372 ? 27.172 -15.719 -2.928 1 90.44 372 HIS A C 1
ATOM 2830 O O . HIS A 1 372 ? 27.625 -16 -1.815 1 90.44 372 HIS A O 1
ATOM 2836 N N . GLY A 1 373 ? 27.906 -14.992 -3.736 1 77.88 373 GLY A N 1
ATOM 2837 C CA . GLY A 1 373 ? 29.156 -14.359 -3.375 1 77.88 373 GLY A CA 1
ATOM 2838 C C . GLY A 1 373 ? 28.984 -13.172 -2.451 1 77.88 373 GLY A C 1
ATOM 2839 O O . GLY A 1 373 ? 29.906 -12.797 -1.728 1 77.88 373 GLY A O 1
ATOM 2840 N N . GLY A 1 374 ? 27.922 -12.398 -2.502 1 63.78 374 GLY A N 1
ATOM 2841 C CA . GLY A 1 374 ? 27.75 -11.203 -1.689 1 63.78 374 GLY A CA 1
ATOM 2842 C C . GLY A 1 374 ? 27.516 -11.508 -0.222 1 63.78 374 GLY A C 1
ATOM 2843 O O . GLY A 1 374 ? 27.328 -10.594 0.586 1 63.78 374 GLY A O 1
ATOM 2844 N N . ARG A 1 375 ? 27.312 -12.828 0.097 1 54.38 375 ARG A N 1
ATOM 2845 C CA . ARG A 1 375 ? 27.047 -13.234 1.475 1 54.38 375 ARG A CA 1
ATOM 2846 C C . ARG A 1 375 ? 28.312 -13.117 2.326 1 54.38 375 ARG A C 1
ATOM 2848 O O . ARG A 1 375 ? 28.266 -13.297 3.545 1 54.38 375 ARG A O 1
ATOM 2855 N N . ASP A 1 376 ? 29.375 -12.883 1.92 1 41.28 376 ASP A N 1
ATOM 2856 C CA . ASP A 1 376 ? 30.5 -12.656 2.822 1 41.28 376 ASP A CA 1
ATOM 2857 C C . ASP A 1 376 ? 30.484 -11.227 3.365 1 41.28 376 ASP A C 1
ATOM 2859 O O . ASP A 1 376 ? 30.219 -10.281 2.629 1 41.28 376 ASP A O 1
ATOM 2863 N N . MET B 1 1 ? 12.422 33.156 -6.344 1 85.62 1 MET B N 1
ATOM 2864 C CA . MET B 1 1 ? 11.234 33.125 -5.496 1 85.62 1 MET B CA 1
ATOM 2865 C C . MET B 1 1 ? 11.484 33.844 -4.172 1 85.62 1 MET B C 1
ATOM 2867 O O . MET B 1 1 ? 12.609 33.844 -3.664 1 85.62 1 MET B O 1
ATOM 2871 N N . PRO B 1 2 ? 10.469 34.562 -3.725 1 93.25 2 PRO B N 1
ATOM 2872 C CA . PRO B 1 2 ? 10.656 35.219 -2.432 1 93.25 2 PRO B CA 1
ATOM 2873 C C . PRO B 1 2 ? 10.898 34.219 -1.291 1 93.25 2 PRO B C 1
ATOM 2875 O O . PRO B 1 2 ? 10.617 33.031 -1.437 1 93.25 2 PRO B O 1
ATOM 2878 N N . ARG B 1 3 ? 11.422 34.781 -0.227 1 97.19 3 ARG B N 1
ATOM 2879 C CA . ARG B 1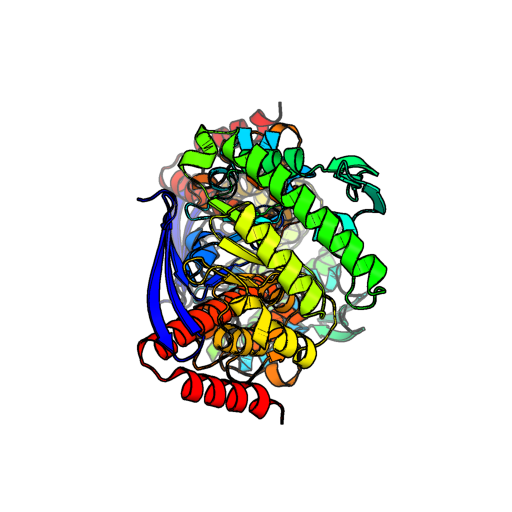 3 ? 11.547 33.969 0.985 1 97.19 3 ARG B CA 1
ATOM 2880 C C . ARG B 1 3 ? 10.188 33.438 1.429 1 97.19 3 ARG B C 1
ATOM 2882 O O . ARG B 1 3 ? 10.039 32.25 1.674 1 97.19 3 ARG B O 1
ATOM 2889 N N . PHE B 1 4 ? 9.258 34.344 1.505 1 98.19 4 PHE B N 1
ATOM 2890 C CA . PHE B 1 4 ? 7.902 34.062 1.939 1 98.19 4 PHE B CA 1
ATOM 2891 C C . PHE B 1 4 ? 6.973 35.25 1.64 1 98.19 4 PHE B C 1
ATOM 2893 O O . PHE B 1 4 ? 7.16 36.344 2.17 1 98.19 4 PHE B O 1
ATOM 2900 N N . GLU B 1 5 ? 6 34.969 0.799 1 98.5 5 GLU B N 1
ATOM 2901 C CA . GLU B 1 5 ? 5.07 36.031 0.411 1 98.5 5 GLU B CA 1
ATOM 2902 C C . GLU B 1 5 ? 3.65 35.5 0.277 1 98.5 5 GLU B C 1
ATOM 2904 O O . GLU B 1 5 ? 3.408 34.531 -0.46 1 98.5 5 GLU B O 1
ATOM 2909 N N . PHE B 1 6 ? 2.748 36.094 1.002 1 98.69 6 PHE B N 1
ATOM 2910 C CA . PHE B 1 6 ? 1.333 35.75 0.896 1 98.69 6 PHE B CA 1
ATOM 2911 C C . PHE B 1 6 ? 0.582 36.812 0.095 1 98.69 6 PHE B C 1
ATOM 2913 O O . PHE B 1 6 ? 0.582 38 0.459 1 98.69 6 PHE B O 1
ATOM 2920 N N . THR B 1 7 ? 0.003 36.406 -1.021 1 98.75 7 THR B N 1
ATOM 2921 C CA . THR B 1 7 ? -0.789 37.281 -1.862 1 98.75 7 THR B CA 1
ATOM 2922 C C . THR B 1 7 ? -2.266 36.906 -1.81 1 98.75 7 THR B C 1
ATOM 2924 O O . THR B 1 7 ? -2.625 35.75 -2.043 1 98.75 7 THR B O 1
ATOM 2927 N N . ILE B 1 8 ? -3.08 37.875 -1.446 1 98.69 8 ILE B N 1
ATOM 2928 C CA . ILE B 1 8 ? -4.527 37.688 -1.477 1 98.69 8 ILE B CA 1
ATOM 2929 C C . ILE B 1 8 ? -5.078 38.125 -2.826 1 98.69 8 ILE B C 1
ATOM 2931 O O . ILE B 1 8 ? -5 39.312 -3.17 1 98.69 8 ILE B O 1
ATOM 2935 N N . HIS B 1 9 ? -5.633 37.25 -3.59 1 98.81 9 HIS B N 1
ATOM 2936 C CA . HIS B 1 9 ? -6.109 37.531 -4.941 1 98.81 9 HIS B CA 1
ATOM 2937 C C . HIS B 1 9 ? -7.562 37.969 -4.934 1 98.81 9 HIS B C 1
ATOM 2939 O O . HIS B 1 9 ? -7.988 38.75 -5.801 1 98.81 9 HIS B O 1
ATOM 2945 N N . ALA B 1 10 ? -8.344 37.438 -4.035 1 98.75 10 ALA B N 1
ATOM 2946 C CA . ALA B 1 10 ? -9.766 37.719 -3.916 1 98.75 10 ALA B CA 1
ATOM 2947 C C . ALA B 1 10 ? -10.289 37.375 -2.525 1 98.75 10 ALA B C 1
ATOM 2949 O O . ALA B 1 10 ? -9.656 36.625 -1.791 1 98.75 10 ALA B O 1
ATOM 2950 N N . THR B 1 11 ? -11.344 38 -2.186 1 98.62 11 THR B N 1
ATOM 2951 C CA . THR B 1 11 ? -12.062 37.688 -0.963 1 98.62 11 THR B CA 1
ATOM 2952 C C . THR B 1 11 ? -13.555 37.5 -1.245 1 98.62 11 THR B C 1
ATOM 2954 O O . THR B 1 11 ? -14.078 38.031 -2.223 1 98.62 11 THR B O 1
ATOM 2957 N N . ASP B 1 12 ? -14.164 36.75 -0.522 1 98.69 12 ASP B N 1
ATOM 2958 C CA . ASP B 1 12 ? -15.609 36.594 -0.429 1 98.69 12 ASP B CA 1
ATOM 2959 C C . ASP B 1 12 ? -16.062 36.469 1.026 1 98.69 12 ASP B C 1
ATOM 2961 O O . ASP B 1 12 ? -15.992 35.406 1.62 1 98.69 12 ASP B O 1
ATOM 2965 N N . GLY B 1 13 ? -16.594 37.625 1.554 1 97.94 13 GLY B N 1
ATOM 2966 C CA . GLY B 1 13 ? -16.703 37.688 3.002 1 97.94 13 GLY B CA 1
ATOM 2967 C C . GLY B 1 13 ? -15.352 37.656 3.705 1 97.94 13 GLY B C 1
ATOM 2968 O O . GLY B 1 13 ? -14.445 38.406 3.365 1 97.94 13 GLY B O 1
ATOM 2969 N N . LYS B 1 14 ? -15.219 36.719 4.695 1 98.44 14 LYS B N 1
ATOM 2970 C CA . LYS B 1 14 ? -13.969 36.594 5.441 1 98.44 14 LYS B CA 1
ATOM 2971 C C . LYS B 1 14 ? -13.008 35.625 4.738 1 98.44 14 LYS B C 1
ATOM 2973 O O . LYS B 1 14 ? -11.828 35.562 5.086 1 98.44 14 LYS B O 1
ATOM 2978 N N . ALA B 1 15 ? -13.508 34.906 3.748 1 98.81 15 ALA B N 1
ATOM 2979 C CA . ALA B 1 15 ? -12.703 33.906 3.064 1 98.81 15 ALA B CA 1
ATOM 2980 C C . ALA B 1 15 ? -11.719 34.562 2.092 1 98.81 15 ALA B C 1
ATOM 2982 O O . ALA B 1 15 ? -12.039 35.594 1.479 1 98.81 15 ALA B O 1
ATOM 2983 N N . ARG B 1 16 ? -10.578 34 1.94 1 98.81 16 ARG B N 1
ATOM 2984 C CA . ARG B 1 16 ? -9.523 34.594 1.126 1 98.81 16 ARG B CA 1
ATOM 2985 C C . ARG B 1 16 ? -8.961 33.562 0.133 1 98.81 16 ARG B C 1
ATOM 2987 O O . ARG B 1 16 ? -8.656 32.438 0.503 1 98.81 16 ARG B O 1
ATOM 2994 N N . LEU B 1 17 ? -8.922 33.969 -1.141 1 98.88 17 LEU B N 1
ATOM 2995 C CA . LEU B 1 17 ? -8.172 33.25 -2.182 1 98.88 17 LEU B CA 1
ATOM 2996 C C . LEU B 1 17 ? -6.754 33.812 -2.283 1 98.88 17 LEU B C 1
ATOM 2998 O O . LEU B 1 17 ? -6.562 35.031 -2.488 1 98.88 17 LEU B O 1
ATOM 3002 N N . GLY B 1 18 ? -5.777 32.938 -2.02 1 98.81 18 GLY B N 1
ATOM 3003 C CA . GLY B 1 18 ? -4.43 33.5 -2.021 1 98.81 18 GLY B CA 1
ATOM 3004 C C . GLY B 1 18 ? -3.383 32.5 -2.477 1 98.81 18 GLY B C 1
ATOM 3005 O O . GLY B 1 18 ? -3.717 31.391 -2.914 1 98.81 18 GLY B O 1
ATOM 3006 N N . THR B 1 19 ? -2.162 32.938 -2.514 1 98.81 19 THR B N 1
ATOM 3007 C CA . THR B 1 19 ? -0.984 32.125 -2.814 1 98.81 19 THR B CA 1
ATOM 3008 C C . THR B 1 19 ? 0.166 32.469 -1.874 1 98.81 19 THR B C 1
ATOM 3010 O O . THR B 1 19 ? 0.446 33.656 -1.634 1 98.81 19 THR B O 1
ATOM 3013 N N . ILE B 1 20 ? 0.715 31.438 -1.271 1 98.81 20 ILE B N 1
ATOM 3014 C CA . ILE B 1 20 ? 1.981 31.594 -0.564 1 98.81 20 ILE B CA 1
ATOM 3015 C C . ILE B 1 20 ? 3.139 31.234 -1.493 1 98.81 20 ILE B C 1
ATOM 3017 O O . ILE B 1 20 ? 3.201 30.125 -2.018 1 98.81 20 ILE B O 1
ATOM 3021 N N . ALA B 1 21 ? 4.016 32.156 -1.755 1 98.62 21 ALA B N 1
ATOM 3022 C CA . ALA B 1 21 ? 5.184 31.922 -2.598 1 98.62 21 ALA B CA 1
ATOM 3023 C C . ALA B 1 21 ? 6.441 31.734 -1.751 1 98.62 21 ALA B C 1
ATOM 3025 O O . ALA B 1 21 ? 6.719 32.531 -0.859 1 98.62 21 ALA B O 1
ATOM 3026 N N . MET B 1 22 ? 7.168 30.672 -1.985 1 97.62 22 MET B N 1
ATOM 3027 C CA . MET B 1 22 ? 8.438 30.391 -1.319 1 97.62 22 MET B CA 1
ATOM 3028 C C . MET B 1 22 ? 9.391 29.656 -2.256 1 97.62 22 MET B C 1
ATOM 3030 O O . MET B 1 22 ? 8.992 29.234 -3.344 1 97.62 22 MET B O 1
ATOM 3034 N N . PRO B 1 23 ? 10.664 29.469 -1.97 1 95.62 23 PRO B N 1
ATOM 3035 C CA . PRO B 1 23 ? 11.672 28.875 -2.859 1 95.62 23 PRO B CA 1
ATOM 3036 C C . PRO B 1 23 ? 11.305 27.484 -3.336 1 95.62 23 PRO B C 1
ATOM 3038 O O . PRO B 1 23 ? 11.633 27.094 -4.461 1 95.62 23 PRO B O 1
ATOM 3041 N N . ARG B 1 24 ? 10.633 26.656 -2.65 1 95.44 24 ARG B N 1
ATOM 3042 C CA . ARG B 1 24 ? 10.32 25.281 -3.035 1 95.44 24 ARG B CA 1
ATOM 3043 C C . ARG B 1 24 ? 8.961 25.203 -3.719 1 95.44 24 ARG B C 1
ATOM 3045 O O . ARG B 1 24 ? 8.477 24.109 -4.016 1 95.44 24 ARG B O 1
ATOM 3052 N N . GLY B 1 25 ? 8.352 26.359 -3.912 1 97.19 25 GLY B N 1
ATOM 3053 C CA . GLY B 1 25 ? 7.133 26.359 -4.703 1 97.19 25 GLY B CA 1
ATOM 3054 C C . GLY B 1 25 ? 6.043 27.234 -4.105 1 97.19 25 GLY B C 1
ATOM 3055 O O . GLY B 1 25 ? 6.262 27.922 -3.109 1 97.19 25 GLY B O 1
ATOM 3056 N N . GLU B 1 26 ? 4.957 27.188 -4.777 1 98.5 26 GLU B N 1
ATOM 3057 C CA . GLU B 1 26 ? 3.789 27.969 -4.367 1 98.5 26 GLU B CA 1
ATOM 3058 C C . GLU B 1 26 ? 2.75 27.078 -3.684 1 98.5 26 GLU B C 1
ATOM 3060 O O . GLU B 1 26 ? 2.584 25.922 -4.047 1 98.5 26 GLU B O 1
ATOM 3065 N N . ILE B 1 27 ? 2.094 27.594 -2.703 1 98.81 27 ILE B N 1
ATOM 3066 C CA . ILE B 1 27 ? 0.984 26.969 -2 1 98.81 27 ILE B CA 1
ATOM 3067 C C . ILE B 1 27 ? -0.303 27.75 -2.258 1 98.81 27 ILE B C 1
ATOM 3069 O O . ILE B 1 27 ? -0.433 28.891 -1.832 1 98.81 27 ILE B O 1
ATOM 3073 N N . ARG B 1 28 ? -1.208 27.188 -3.035 1 98.81 28 ARG B N 1
ATOM 3074 C CA . ARG B 1 28 ? -2.516 27.797 -3.24 1 98.81 28 ARG B CA 1
ATOM 3075 C C . ARG B 1 28 ? -3.371 27.703 -1.982 1 98.81 28 ARG B C 1
ATOM 3077 O O . ARG B 1 28 ? -3.455 26.641 -1.362 1 98.81 28 ARG B O 1
ATOM 3084 N N . THR B 1 29 ? -4.043 28.688 -1.539 1 98.88 29 THR B N 1
ATOM 3085 C CA . THR B 1 29 ? -4.906 28.672 -0.364 1 98.88 29 THR B CA 1
ATOM 3086 C C . THR B 1 29 ? -6.348 29.016 -0.748 1 98.88 29 THR B C 1
ATOM 3088 O O . THR B 1 29 ? -6.582 29.828 -1.645 1 98.88 29 THR B O 1
ATOM 3091 N N . PRO B 1 30 ? -7.273 28.453 -0.073 1 98.88 30 PRO B N 1
ATOM 3092 C CA . PRO B 1 30 ? -7.191 27.484 1.028 1 98.88 30 PRO B CA 1
ATOM 3093 C C . PRO B 1 30 ? -6.445 26.219 0.642 1 98.88 30 PRO B C 1
ATOM 3095 O O . PRO B 1 30 ? -6.582 25.734 -0.486 1 98.88 30 PRO B O 1
ATOM 3098 N N . ALA B 1 31 ? -5.625 25.734 1.596 1 98.88 31 ALA B N 1
ATOM 3099 C CA . ALA B 1 31 ? -4.781 24.562 1.361 1 98.88 31 ALA B CA 1
ATOM 3100 C C . ALA B 1 31 ? -5.012 23.5 2.428 1 98.88 31 ALA B C 1
ATOM 3102 O O . ALA B 1 31 ? -5.234 23.812 3.598 1 98.88 31 ALA B O 1
ATOM 3103 N N . PHE B 1 32 ? -4.98 22.281 1.997 1 98.81 32 PHE B N 1
ATOM 3104 C CA . PHE B 1 32 ? -4.984 21.141 2.906 1 98.81 32 PHE B CA 1
ATOM 3105 C C . PHE B 1 32 ? -3.66 20.391 2.844 1 98.81 32 PHE B C 1
ATOM 3107 O O . PHE B 1 32 ? -3.211 20 1.764 1 98.81 32 PHE B O 1
ATOM 3114 N N . MET B 1 33 ? -3.104 20.203 3.963 1 98.56 33 MET B N 1
ATOM 3115 C CA . MET B 1 33 ? -1.809 19.531 4.047 1 98.56 33 MET B CA 1
ATOM 3116 C C . MET B 1 33 ? -1.973 18.078 4.484 1 98.56 33 MET B C 1
ATOM 3118 O O . MET B 1 33 ? -2.256 17.812 5.652 1 98.56 33 MET B O 1
ATOM 3122 N N . PRO B 1 34 ? -1.724 17.141 3.5 1 98.38 34 PRO B N 1
ATOM 3123 C CA . PRO B 1 34 ? -1.631 15.75 3.965 1 98.38 34 PRO B CA 1
ATOM 3124 C C . PRO B 1 34 ? -0.527 15.555 5 1 98.38 34 PRO B C 1
ATOM 3126 O O . PRO B 1 34 ? 0.557 16.125 4.875 1 98.38 34 PRO B O 1
ATOM 3129 N N . VAL B 1 35 ? -0.829 14.805 5.969 1 96.25 35 VAL B N 1
ATOM 3130 C CA . VAL B 1 35 ? 0.095 14.664 7.09 1 96.25 35 VAL B CA 1
ATOM 3131 C C . VAL B 1 35 ? 1.042 13.492 6.836 1 96.25 35 VAL B C 1
ATOM 3133 O O . VAL B 1 35 ? 0.597 12.359 6.629 1 96.25 35 VAL B O 1
ATOM 3136 N N . GLY B 1 36 ? 2.262 13.781 6.777 1 93.94 36 GLY B N 1
ATOM 3137 C CA . GLY B 1 36 ? 3.35 12.812 6.719 1 93.94 36 GLY B CA 1
ATOM 3138 C C . GLY B 1 36 ? 4.125 12.711 8.016 1 93.94 36 GLY B C 1
ATOM 3139 O O . GLY B 1 36 ? 5.281 13.141 8.094 1 93.94 36 GLY B O 1
ATOM 3140 N N . THR B 1 37 ? 3.572 12.039 8.938 1 92.12 37 THR B N 1
ATOM 3141 C CA . THR B 1 37 ? 4.066 11.984 10.312 1 92.12 37 THR B CA 1
ATOM 3142 C C . THR B 1 37 ? 5.504 11.469 10.344 1 92.12 37 THR B C 1
ATOM 3144 O O . THR B 1 37 ? 6.379 12.109 10.93 1 92.12 37 THR B O 1
ATOM 3147 N N . ALA B 1 38 ? 5.754 10.398 9.711 1 96.12 38 ALA B N 1
ATOM 3148 C CA . ALA B 1 38 ? 7.051 9.727 9.742 1 96.12 38 ALA B CA 1
ATOM 3149 C C . ALA B 1 38 ? 7.727 9.773 8.375 1 96.12 38 ALA B C 1
ATOM 3151 O O . ALA B 1 38 ? 8.148 8.742 7.848 1 96.12 38 ALA B O 1
ATOM 3152 N N . ALA B 1 39 ? 7.773 10.984 7.824 1 97.81 39 ALA B N 1
ATOM 3153 C CA . ALA B 1 39 ? 8.438 11.219 6.543 1 97.81 39 ALA B CA 1
ATOM 3154 C C . ALA B 1 39 ? 7.746 10.453 5.418 1 97.81 39 ALA B C 1
ATOM 3156 O O . ALA B 1 39 ? 8.406 9.938 4.516 1 97.81 39 ALA B O 1
ATOM 3157 N N . THR B 1 40 ? 6.469 10.273 5.543 1 98.25 40 THR B N 1
ATOM 3158 C CA . THR B 1 40 ? 5.656 9.664 4.496 1 98.25 40 THR B CA 1
ATOM 3159 C C . THR B 1 40 ? 4.172 9.93 4.742 1 98.25 40 THR B C 1
ATOM 3161 O O . THR B 1 40 ? 3.709 9.867 5.879 1 98.25 40 THR B O 1
ATOM 3164 N N . VAL B 1 41 ? 3.471 10.336 3.682 1 98.44 41 VAL B N 1
ATOM 3165 C CA . VAL B 1 41 ? 2.016 10.242 3.721 1 98.44 41 VAL B CA 1
ATOM 3166 C C . VAL B 1 41 ? 1.589 8.781 3.6 1 98.44 41 VAL B C 1
ATOM 3168 O O . VAL B 1 41 ? 1.931 8.109 2.625 1 98.44 41 VAL B O 1
ATOM 3171 N N . LYS B 1 42 ? 0.89 8.305 4.562 1 97.94 42 LYS B N 1
ATOM 3172 C CA . LYS B 1 42 ? 0.66 6.871 4.711 1 97.94 42 LYS B CA 1
ATOM 3173 C C . LYS B 1 42 ? 0.014 6.285 3.461 1 97.94 42 LYS B C 1
ATOM 3175 O O . LYS B 1 42 ? -0.947 6.844 2.93 1 97.94 42 LYS B O 1
ATOM 3180 N N . ALA B 1 43 ? 0.596 5.211 2.953 1 98.06 43 ALA B N 1
ATOM 3181 C CA . ALA B 1 43 ? 0.051 4.336 1.918 1 98.06 43 ALA B CA 1
ATOM 3182 C C . ALA B 1 43 ? 0.062 5.027 0.557 1 98.06 43 ALA B C 1
ATOM 3184 O O . ALA B 1 43 ? -0.697 4.652 -0.341 1 98.06 43 ALA B O 1
ATOM 3185 N N . MET B 1 44 ? 0.855 6.07 0.427 1 98.25 44 MET B N 1
ATOM 3186 C CA . MET B 1 44 ? 0.943 6.77 -0.852 1 98.25 44 MET B CA 1
ATOM 3187 C C . MET B 1 44 ? 2.395 7.074 -1.208 1 98.25 44 MET B C 1
ATOM 3189 O O . MET B 1 44 ? 3.211 7.344 -0.326 1 98.25 44 MET B O 1
ATOM 3193 N N . LYS B 1 45 ? 2.686 7.035 -2.461 1 97.69 45 LYS B N 1
ATOM 3194 C CA . LYS B 1 45 ? 3.934 7.602 -2.963 1 97.69 45 LYS B CA 1
ATOM 3195 C C . LYS B 1 45 ? 3.842 9.125 -3.07 1 97.69 45 LYS B C 1
ATOM 3197 O O . LYS B 1 45 ? 2.777 9.664 -3.377 1 97.69 45 LYS B O 1
ATOM 3202 N N . PRO B 1 46 ? 4.945 9.82 -2.906 1 97.88 46 PRO B N 1
ATOM 3203 C CA . PRO B 1 46 ? 4.922 11.281 -2.996 1 97.88 46 PRO B CA 1
ATOM 3204 C C . PRO B 1 46 ? 4.375 11.781 -4.328 1 97.88 46 PRO B C 1
ATOM 3206 O O . PRO B 1 46 ? 3.65 12.781 -4.367 1 97.88 46 PRO B O 1
ATOM 3209 N N . ALA B 1 47 ? 4.664 11.078 -5.406 1 97.19 47 ALA B N 1
ATOM 3210 C CA . ALA B 1 47 ? 4.18 11.492 -6.723 1 97.19 47 ALA B CA 1
ATOM 3211 C C . ALA B 1 47 ? 2.656 11.461 -6.781 1 97.19 47 ALA B C 1
ATOM 3213 O O . ALA B 1 47 ? 2.039 12.297 -7.445 1 97.19 47 ALA B O 1
ATOM 3214 N N . ASP B 1 48 ? 2.041 10.492 -6.145 1 97.75 48 ASP B N 1
ATOM 3215 C CA . ASP B 1 48 ? 0.586 10.383 -6.109 1 97.75 48 ASP B CA 1
ATOM 3216 C C . ASP B 1 48 ? -0.025 11.5 -5.266 1 97.75 48 ASP B C 1
ATOM 3218 O O . ASP B 1 48 ? -1.098 12.016 -5.59 1 97.75 48 ASP B O 1
ATOM 3222 N N . VAL B 1 49 ? 0.663 11.852 -4.184 1 98.56 49 VAL B N 1
ATOM 3223 C CA . VAL B 1 49 ? 0.216 12.953 -3.338 1 98.56 49 VAL B CA 1
ATOM 3224 C C . VAL B 1 49 ? 0.21 14.25 -4.137 1 98.56 49 VAL B C 1
ATOM 3226 O O . VAL B 1 49 ? -0.765 15.008 -4.102 1 98.56 49 VAL B O 1
ATOM 3229 N N . ARG B 1 50 ? 1.244 14.445 -4.895 1 98.38 50 ARG B N 1
ATOM 3230 C CA . ARG B 1 50 ? 1.347 15.641 -5.727 1 98.38 50 ARG B CA 1
ATOM 3231 C C . ARG B 1 50 ? 0.28 15.641 -6.816 1 98.38 50 ARG B C 1
ATOM 3233 O O . ARG B 1 50 ? -0.35 16.672 -7.078 1 98.38 50 ARG B O 1
ATOM 3240 N N . ALA B 1 51 ? 0.074 14.5 -7.395 1 98.06 51 ALA B N 1
ATOM 3241 C CA . ALA B 1 51 ? -0.907 14.375 -8.469 1 98.06 51 ALA B CA 1
ATOM 3242 C C . ALA B 1 51 ? -2.312 14.695 -7.969 1 98.06 51 ALA B C 1
ATOM 3244 O O . ALA B 1 51 ? -3.137 15.227 -8.719 1 98.06 51 ALA B O 1
ATOM 3245 N N . ALA B 1 52 ? -2.541 14.406 -6.711 1 98.38 52 ALA B N 1
ATOM 3246 C CA . ALA B 1 52 ? -3.855 14.672 -6.129 1 98.38 52 ALA B CA 1
ATOM 3247 C C . ALA B 1 52 ? -4.09 16.172 -5.973 1 98.38 52 ALA B C 1
ATOM 3249 O O . ALA B 1 52 ? -5.23 16.625 -5.809 1 98.38 52 ALA B O 1
ATOM 3250 N N . GLY B 1 53 ? -2.971 16.938 -5.91 1 98.31 53 GLY B N 1
ATOM 3251 C CA . GLY B 1 53 ? -3.145 18.391 -5.883 1 98.31 53 GLY B CA 1
ATOM 3252 C C . GLY B 1 53 ? -2.506 19.031 -4.672 1 98.31 53 GLY B C 1
ATOM 3253 O O . GLY B 1 53 ? -2.578 20.25 -4.508 1 98.31 53 GLY B O 1
ATOM 3254 N N . ALA B 1 54 ? -1.825 18.281 -3.838 1 98.56 54 ALA B N 1
ATOM 3255 C CA . ALA B 1 54 ? -1.232 18.844 -2.631 1 98.56 54 ALA B CA 1
ATOM 3256 C C . ALA B 1 54 ? -0.044 19.734 -2.973 1 98.56 54 ALA B C 1
ATOM 3258 O O . ALA B 1 54 ? 0.83 19.359 -3.752 1 98.56 54 ALA B O 1
ATOM 3259 N N . ASP B 1 55 ? 0.008 20.922 -2.439 1 98.62 55 ASP B N 1
ATOM 3260 C CA . ASP B 1 55 ? 1.11 21.859 -2.654 1 98.62 55 ASP B CA 1
ATOM 3261 C C . ASP B 1 55 ? 2.107 21.797 -1.499 1 98.62 55 ASP B C 1
ATOM 3263 O O . ASP B 1 55 ? 3.234 22.281 -1.623 1 98.62 55 ASP B O 1
ATOM 3267 N N . ILE B 1 56 ? 1.717 21.219 -0.385 1 98.69 56 ILE B N 1
ATOM 3268 C CA . ILE B 1 56 ? 2.477 21.188 0.86 1 98.69 56 ILE B CA 1
ATOM 3269 C C . ILE B 1 56 ? 2.068 19.969 1.68 1 98.69 56 ILE B C 1
ATOM 3271 O O . ILE B 1 56 ? 0.93 19.5 1.589 1 98.69 56 ILE B O 1
ATOM 3275 N N . ILE B 1 57 ? 3.021 19.359 2.383 1 98.5 57 ILE B N 1
ATOM 3276 C CA . ILE B 1 57 ? 2.709 18.281 3.314 1 98.5 57 ILE B CA 1
ATOM 3277 C C . ILE B 1 57 ? 3.203 18.641 4.711 1 98.5 57 ILE B C 1
ATOM 3279 O O . ILE B 1 57 ? 3.922 19.625 4.883 1 98.5 57 ILE B O 1
ATOM 3283 N N . LEU B 1 58 ? 2.711 17.906 5.656 1 98.31 58 LEU B N 1
ATOM 3284 C CA . LEU B 1 58 ? 3.094 18.172 7.035 1 98.31 58 LEU B CA 1
ATOM 3285 C C . LEU B 1 58 ? 3.973 17.062 7.586 1 98.31 58 LEU B C 1
ATOM 3287 O O . LEU B 1 58 ? 3.672 15.875 7.398 1 98.31 58 LEU B O 1
ATOM 3291 N N . GLY B 1 59 ? 5.152 17.375 8.102 1 97.44 59 GLY B N 1
ATOM 3292 C CA . GLY B 1 59 ? 5.961 16.453 8.891 1 97.44 59 GLY B CA 1
ATOM 3293 C C . GLY B 1 59 ? 5.816 16.672 10.391 1 97.44 59 GLY B C 1
ATOM 3294 O O . GLY B 1 59 ? 5.324 17.703 10.828 1 97.44 59 GLY B O 1
ATOM 3295 N N . ASN B 1 60 ? 6.234 15.711 11.133 1 96.81 60 ASN B N 1
ATOM 3296 C CA . ASN B 1 60 ? 6.051 15.805 12.578 1 96.81 60 ASN B CA 1
ATOM 3297 C C . ASN B 1 60 ? 7.387 15.773 13.312 1 96.81 60 ASN B C 1
ATOM 3299 O O . ASN B 1 60 ? 8.086 14.766 13.297 1 96.81 60 ASN B O 1
ATOM 3303 N N . THR B 1 61 ? 7.664 16.812 14.008 1 97.06 61 THR B N 1
ATOM 3304 C CA . THR B 1 61 ? 8.938 17 14.703 1 97.06 61 THR B CA 1
ATOM 3305 C C . THR B 1 61 ? 9.133 15.914 15.766 1 97.06 61 THR B C 1
ATOM 3307 O O . THR B 1 61 ? 10.18 15.266 15.812 1 97.06 61 THR B O 1
ATOM 3310 N N . TYR B 1 62 ? 8.125 15.664 16.547 1 95.62 62 TYR B N 1
ATOM 3311 C CA . TYR B 1 62 ? 8.211 14.711 17.641 1 95.62 62 TYR B CA 1
ATOM 3312 C C . TYR B 1 62 ? 8.555 13.312 17.125 1 95.62 62 TYR B C 1
ATOM 3314 O O . TYR B 1 62 ? 9.469 12.664 17.641 1 95.62 62 TYR B O 1
ATOM 3322 N N . HIS B 1 63 ? 7.898 12.883 16.156 1 96 63 HIS B N 1
ATOM 3323 C CA . HIS B 1 63 ? 8.109 11.539 15.617 1 96 63 HIS B CA 1
ATOM 3324 C C . HIS B 1 63 ? 9.469 11.43 14.93 1 96 63 HIS B C 1
ATOM 3326 O O . HIS B 1 63 ? 10.188 10.445 15.125 1 96 63 HIS B O 1
ATOM 3332 N N . LEU B 1 64 ? 9.828 12.406 14.188 1 97.44 64 LEU B N 1
ATOM 3333 C CA . LEU B 1 64 ? 11.031 12.336 13.359 1 97.44 64 LEU B CA 1
ATOM 3334 C C . LEU B 1 64 ? 12.281 12.57 14.195 1 97.44 64 LEU B C 1
ATOM 3336 O O . LEU B 1 64 ? 13.367 12.117 13.828 1 97.44 64 LEU B O 1
ATOM 3340 N N . MET B 1 65 ? 12.078 13.312 15.305 1 96.81 65 MET B N 1
ATOM 3341 C CA . MET B 1 65 ? 13.242 13.492 16.172 1 96.81 65 MET B CA 1
ATOM 3342 C C . MET B 1 65 ? 13.602 12.188 16.875 1 96.81 65 MET B C 1
ATOM 3344 O O . MET B 1 65 ? 14.766 11.969 17.219 1 96.81 65 MET B O 1
ATOM 3348 N N . LEU B 1 66 ? 12.625 11.367 17.078 1 95.75 66 LEU B N 1
ATOM 3349 C CA . LEU B 1 66 ? 12.836 10.109 17.797 1 95.75 66 LEU B CA 1
ATOM 3350 C C . LEU B 1 66 ? 13.273 9.008 16.828 1 95.75 66 LEU B C 1
ATOM 3352 O O . LEU B 1 66 ? 14.148 8.203 17.156 1 95.75 66 LEU B O 1
ATOM 3356 N N . ARG B 1 67 ? 12.703 9.062 15.641 1 95.88 67 ARG B N 1
ATOM 3357 C CA . ARG B 1 67 ? 13 8.07 14.602 1 95.88 67 ARG B CA 1
ATOM 3358 C C . ARG B 1 67 ? 12.773 8.656 13.211 1 95.88 67 ARG B C 1
ATOM 3360 O O . ARG B 1 67 ? 11.656 9.039 12.867 1 95.88 67 ARG B O 1
ATOM 3367 N N . PRO B 1 68 ? 13.789 8.625 12.445 1 96.94 68 PRO B N 1
ATOM 3368 C CA . PRO B 1 68 ? 15.125 8.031 12.602 1 96.94 68 PRO B CA 1
ATOM 3369 C C . PRO B 1 68 ? 16.094 8.945 13.344 1 96.94 68 PRO B C 1
ATOM 3371 O O . PRO B 1 68 ? 17.234 8.562 13.602 1 96.94 68 PRO B O 1
ATOM 3374 N N . GLY B 1 69 ? 15.641 10.164 13.758 1 97.44 69 GLY B N 1
ATOM 3375 C CA . GLY B 1 69 ? 16.484 11.211 14.32 1 97.44 69 GLY B CA 1
ATOM 3376 C C . GLY B 1 69 ? 16.688 12.391 13.391 1 97.44 69 GLY B C 1
ATOM 3377 O O . GLY B 1 69 ? 17 12.211 12.219 1 97.44 69 GLY B O 1
ATOM 3378 N N . ALA B 1 70 ? 16.547 13.586 13.992 1 97.75 70 ALA B N 1
ATOM 3379 C CA . ALA B 1 70 ? 16.609 14.797 13.18 1 97.75 70 ALA B CA 1
ATOM 3380 C C . ALA B 1 70 ? 18 14.969 12.562 1 97.75 70 ALA B C 1
ATOM 3382 O O . ALA B 1 70 ? 18.125 15.383 11.406 1 97.75 70 ALA B O 1
ATOM 3383 N N . GLU B 1 71 ? 19.016 14.688 13.297 1 98.44 71 GLU B N 1
ATOM 3384 C CA . GLU B 1 71 ? 20.375 14.805 12.805 1 98.44 71 GLU B CA 1
ATOM 3385 C C . GLU B 1 71 ? 20.641 13.852 11.641 1 98.44 71 GLU B C 1
ATOM 3387 O O . GLU B 1 71 ? 21.266 14.227 10.656 1 98.44 71 GLU B O 1
ATOM 3392 N N . ARG B 1 72 ? 20.141 12.672 11.789 1 98 72 ARG B N 1
ATOM 3393 C CA . ARG B 1 72 ? 20.281 11.695 10.719 1 98 72 ARG B CA 1
ATOM 3394 C C . ARG B 1 72 ? 19.547 12.148 9.461 1 98 72 ARG B C 1
ATOM 3396 O O . ARG B 1 72 ? 20.078 12.055 8.352 1 98 72 ARG B O 1
ATOM 3403 N N . VAL B 1 73 ? 18.328 12.609 9.609 1 98.44 73 VAL B N 1
ATOM 3404 C CA . VAL B 1 73 ? 17.562 13.102 8.477 1 98.44 73 VAL B CA 1
ATOM 3405 C C . VAL B 1 73 ? 18.328 14.227 7.773 1 98.44 73 VAL B C 1
ATOM 3407 O O . VAL B 1 73 ? 18.391 14.273 6.543 1 98.44 73 VAL B O 1
ATOM 3410 N N . ALA B 1 74 ? 18.906 15.094 8.586 1 98.38 74 ALA B N 1
ATOM 3411 C CA . ALA B 1 74 ? 19.688 16.188 8.031 1 98.38 74 ALA B CA 1
ATOM 3412 C C . ALA B 1 74 ? 20.844 15.672 7.172 1 98.38 74 ALA B C 1
ATOM 3414 O O . ALA B 1 74 ? 21.078 16.172 6.07 1 98.38 74 ALA B O 1
ATOM 3415 N N . ARG B 1 75 ? 21.516 14.625 7.629 1 98.06 75 ARG B N 1
ATOM 3416 C CA . ARG B 1 75 ? 22.641 14.039 6.902 1 98.06 75 ARG B CA 1
ATOM 3417 C C . ARG B 1 75 ? 22.172 13.352 5.625 1 98.06 75 ARG B C 1
ATOM 3419 O O . ARG B 1 75 ? 22.938 13.195 4.68 1 98.06 75 ARG B O 1
ATOM 3426 N N . LEU B 1 76 ? 20.922 13.016 5.598 1 97.88 76 LEU B N 1
ATOM 3427 C CA . LEU B 1 76 ? 20.375 12.266 4.477 1 97.88 76 LEU B CA 1
ATOM 3428 C C . LEU B 1 76 ? 19.641 13.188 3.502 1 97.88 76 LEU B C 1
ATOM 3430 O O . LEU B 1 76 ? 18.812 12.742 2.717 1 97.88 76 LEU B O 1
ATOM 3434 N N . GLY B 1 77 ? 19.828 14.484 3.605 1 96.38 77 GLY B N 1
ATOM 3435 C CA . GLY B 1 77 ? 19.297 15.43 2.633 1 96.38 77 GLY B CA 1
ATOM 3436 C C . GLY B 1 77 ? 18.047 16.141 3.109 1 96.38 77 GLY B C 1
ATOM 3437 O O . GLY B 1 77 ? 17.297 16.703 2.305 1 96.38 77 GLY B O 1
ATOM 3438 N N . GLY B 1 78 ? 17.828 16.125 4.496 1 97.62 78 GLY B N 1
ATOM 3439 C CA . GLY B 1 78 ? 16.578 16.703 4.984 1 97.62 78 GLY B CA 1
ATOM 3440 C C . GLY B 1 78 ? 15.367 15.883 4.602 1 97.62 78 GLY B C 1
ATOM 3441 O O . GLY B 1 78 ? 15.477 14.883 3.887 1 97.62 78 GLY B O 1
ATOM 3442 N N . LEU B 1 79 ? 14.266 16.312 5.062 1 97.75 79 LEU B N 1
ATOM 3443 C CA . LEU B 1 79 ? 13.031 15.578 4.77 1 97.75 79 LEU B CA 1
ATOM 3444 C C . LEU B 1 79 ? 12.773 15.523 3.268 1 97.75 79 LEU B C 1
ATOM 3446 O O . LEU B 1 79 ? 12.297 14.516 2.752 1 97.75 79 LEU B O 1
ATOM 3450 N N . HIS B 1 80 ? 13.094 16.641 2.588 1 97.62 80 HIS B N 1
ATOM 3451 C CA . HIS B 1 80 ? 12.867 16.734 1.15 1 97.62 80 HIS B CA 1
ATOM 3452 C C . HIS B 1 80 ? 13.617 15.633 0.406 1 97.62 80 HIS B C 1
ATOM 3454 O O . HIS B 1 80 ? 13.008 14.836 -0.303 1 97.62 80 HIS B O 1
ATOM 3460 N N . GLY B 1 81 ? 14.906 15.578 0.618 1 96.88 81 GLY B N 1
ATOM 3461 C CA . GLY B 1 81 ? 15.711 14.539 -0.017 1 96.88 81 GLY B CA 1
ATOM 3462 C C . GLY B 1 81 ? 15.367 13.141 0.465 1 96.88 81 GLY B C 1
ATOM 3463 O O . GLY B 1 81 ? 15.281 12.211 -0.334 1 96.88 81 GLY B O 1
ATOM 3464 N N . PHE B 1 82 ? 15.07 13.008 1.712 1 97.5 82 PHE B N 1
ATOM 3465 C CA . PHE B 1 82 ? 14.82 11.727 2.363 1 97.5 82 PHE B CA 1
ATOM 3466 C C . PHE B 1 82 ? 13.555 11.078 1.818 1 97.5 82 PHE B C 1
ATOM 3468 O O . PHE B 1 82 ? 13.586 9.938 1.357 1 97.5 82 PHE B O 1
ATOM 3475 N N . MET B 1 83 ? 12.484 11.789 1.747 1 97.19 83 MET B N 1
ATOM 3476 C CA . MET B 1 83 ? 11.203 11.18 1.396 1 97.19 83 MET B CA 1
ATOM 3477 C C . MET B 1 83 ? 10.859 11.445 -0.066 1 97.19 83 MET B C 1
ATOM 3479 O O . MET B 1 83 ? 9.852 10.945 -0.569 1 97.19 83 MET B O 1
ATOM 3483 N N . GLY B 1 84 ? 11.664 12.258 -0.754 1 96.19 84 GLY B N 1
ATOM 3484 C CA . GLY B 1 84 ? 11.445 12.492 -2.172 1 96.19 84 GLY B CA 1
ATOM 3485 C C . GLY B 1 84 ? 10.289 13.445 -2.445 1 96.19 84 GLY B C 1
ATOM 3486 O O . GLY B 1 84 ? 9.469 13.195 -3.324 1 96.19 84 GLY B O 1
ATOM 3487 N N . TRP B 1 85 ? 10.156 14.484 -1.688 1 97.31 85 TRP B N 1
ATOM 3488 C CA . TRP B 1 85 ? 9.188 15.562 -1.851 1 97.31 85 TRP B CA 1
ATOM 3489 C C . TRP B 1 85 ? 9.891 16.891 -2.105 1 97.31 85 TRP B C 1
ATOM 3491 O O . TRP B 1 85 ? 10.578 17.422 -1.226 1 97.31 85 TRP B O 1
ATOM 3501 N N . ASP B 1 86 ? 9.648 17.516 -3.189 1 95.75 86 ASP B N 1
ATOM 3502 C CA . ASP B 1 86 ? 10.43 18.688 -3.576 1 95.75 86 ASP B CA 1
ATOM 3503 C C . ASP B 1 86 ? 9.664 19.984 -3.307 1 95.75 86 ASP B C 1
ATOM 3505 O O . ASP B 1 86 ? 10.188 21.078 -3.521 1 95.75 86 ASP B O 1
ATOM 3509 N N . ARG B 1 87 ? 8.516 19.875 -2.764 1 97.94 87 ARG B N 1
ATOM 3510 C CA . ARG B 1 87 ? 7.684 21.047 -2.484 1 97.94 87 ARG B CA 1
ATOM 3511 C C . ARG B 1 87 ? 7.723 21.406 -1.002 1 97.94 87 ARG B C 1
ATOM 3513 O O . ARG B 1 87 ? 8.367 20.719 -0.209 1 97.94 87 ARG B O 1
ATOM 3520 N N . PRO B 1 88 ? 7.066 22.438 -0.606 1 98.62 88 PRO B N 1
ATOM 3521 C CA . PRO B 1 88 ? 7.152 22.906 0.78 1 98.62 88 PRO B CA 1
ATOM 3522 C C . PRO B 1 88 ? 6.664 21.859 1.784 1 98.62 88 PRO B C 1
ATOM 3524 O O . PRO B 1 88 ? 5.719 21.125 1.501 1 98.62 88 PRO B O 1
ATOM 3527 N N . ILE B 1 89 ? 7.344 21.844 2.893 1 98.56 89 ILE B N 1
ATOM 3528 C CA . ILE B 1 89 ? 6.977 21.016 4.043 1 98.56 89 ILE B CA 1
ATOM 3529 C C . ILE B 1 89 ? 6.777 21.906 5.27 1 98.56 89 ILE B C 1
ATOM 3531 O O . ILE B 1 89 ? 7.609 22.766 5.559 1 98.56 89 ILE B O 1
ATOM 3535 N N . LEU B 1 90 ? 5.629 21.797 5.887 1 98.75 90 LEU B N 1
ATOM 3536 C CA . LEU B 1 90 ? 5.434 22.344 7.223 1 98.75 90 LEU B CA 1
ATOM 3537 C C . LEU B 1 90 ? 5.691 21.281 8.289 1 98.75 90 LEU B C 1
ATOM 3539 O O . LEU B 1 90 ? 5.242 20.141 8.148 1 98.75 90 LEU B O 1
ATOM 3543 N N . THR B 1 91 ? 6.488 21.594 9.258 1 98.19 91 THR B N 1
ATOM 3544 C CA . THR B 1 91 ? 6.664 20.656 10.367 1 98.19 91 THR B CA 1
ATOM 3545 C C . THR B 1 91 ? 5.945 21.156 11.617 1 98.19 91 THR B C 1
ATOM 3547 O O . THR B 1 91 ? 6.082 22.312 11.992 1 98.19 91 THR B O 1
ATOM 3550 N N . ASP B 1 92 ? 5.164 20.25 12.133 1 95.62 92 ASP B N 1
ATOM 3551 C CA . ASP B 1 92 ? 4.582 20.547 13.445 1 95.62 92 ASP B CA 1
ATOM 3552 C C . ASP B 1 92 ? 5.656 20.578 14.523 1 95.62 92 ASP B C 1
ATOM 3554 O O . ASP B 1 92 ? 6.609 19.797 14.492 1 95.62 92 ASP B O 1
ATOM 3558 N N . SER B 1 93 ? 5.539 21.422 15.445 1 93.38 93 SER B N 1
ATOM 3559 C CA . SER B 1 93 ? 6.562 21.656 16.469 1 93.38 93 SER B CA 1
ATOM 3560 C C . SER B 1 93 ? 6.715 20.453 17.375 1 93.38 93 SER B C 1
ATOM 3562 O O . SER B 1 93 ? 7.742 20.297 18.047 1 93.38 93 SER B O 1
ATOM 3564 N N . GLY B 1 94 ? 5.695 19.688 17.484 1 87.88 94 GLY B N 1
ATOM 3565 C CA . GLY B 1 94 ? 5.734 18.531 18.359 1 87.88 94 GLY B CA 1
ATOM 3566 C C . GLY B 1 94 ? 5.027 18.75 19.688 1 87.88 94 GLY B C 1
ATOM 3567 O O . GLY B 1 94 ? 4.832 17.812 20.453 1 87.88 94 GLY B O 1
ATOM 3568 N N . GLY B 1 95 ? 4.57 19.906 19.906 1 84.38 95 GLY B N 1
ATOM 3569 C CA . GLY B 1 95 ? 3.955 20.234 21.188 1 84.38 95 GLY B CA 1
ATOM 3570 C C . GLY B 1 95 ? 2.77 19.344 21.516 1 84.38 95 GLY B C 1
ATOM 3571 O O . GLY B 1 95 ? 2.717 18.75 22.594 1 84.38 95 GLY B O 1
ATOM 3572 N N . TYR B 1 96 ? 1.876 19.25 20.656 1 82.31 96 TYR B N 1
ATOM 3573 C CA . TYR B 1 96 ? 0.696 18.422 20.859 1 82.31 96 TYR B CA 1
ATOM 3574 C C . TYR B 1 96 ? 1.089 16.953 21.094 1 82.31 96 TYR B C 1
ATOM 3576 O O . TYR B 1 96 ? 0.56 16.297 22 1 82.31 96 TYR B O 1
ATOM 3584 N N . GLN B 1 97 ? 1.992 16.453 20.312 1 84.44 97 GLN B N 1
ATOM 3585 C CA . GLN B 1 97 ? 2.354 15.047 20.391 1 84.44 97 GLN B CA 1
ATOM 3586 C C . GLN B 1 97 ? 3.051 14.727 21.703 1 84.44 97 GLN B C 1
ATOM 3588 O O . GLN B 1 97 ? 2.758 13.711 22.344 1 84.44 97 GLN B O 1
ATOM 3593 N N . VAL B 1 98 ? 3.98 15.602 22.078 1 85 98 VAL B N 1
ATOM 3594 C CA . VAL B 1 98 ? 4.711 15.352 23.312 1 85 98 VAL B CA 1
ATOM 3595 C C . VAL B 1 98 ? 3.74 15.336 24.5 1 85 98 VAL B C 1
ATOM 3597 O O . VAL B 1 98 ? 3.879 14.523 25.406 1 85 98 VAL B O 1
ATOM 3600 N N . MET B 1 99 ? 2.768 16.125 24.406 1 80.62 99 MET B N 1
ATOM 3601 C CA . MET B 1 99 ? 1.845 16.297 25.531 1 80.62 99 MET B CA 1
ATOM 3602 C C . MET B 1 99 ? 0.748 15.234 25.484 1 80.62 99 MET B C 1
ATOM 3604 O O . MET B 1 99 ? 0.172 14.891 26.516 1 80.62 99 MET B O 1
ATOM 3608 N N . SER B 1 100 ? 0.538 14.664 24.328 1 80.44 100 SER B N 1
ATOM 3609 C CA . SER B 1 100 ? -0.587 13.75 24.172 1 80.44 100 SER B CA 1
ATOM 3610 C C . SER B 1 100 ? -0.112 12.305 24.078 1 80.44 100 SER B C 1
ATOM 3612 O O . SER B 1 100 ? -0.862 11.375 24.391 1 80.44 100 SER B O 1
ATOM 3614 N N . LEU B 1 101 ? 1.089 12.094 23.641 1 80.31 101 LEU B N 1
ATOM 3615 C CA . LEU B 1 101 ? 1.491 10.734 23.297 1 80.31 101 LEU B CA 1
ATOM 3616 C C . LEU B 1 101 ? 2.6 10.242 24.219 1 80.31 101 LEU B C 1
ATOM 3618 O O . LEU B 1 101 ? 2.818 9.039 24.344 1 80.31 101 LEU B O 1
ATOM 3622 N N . ALA B 1 102 ? 3.361 11.172 24.719 1 82 102 ALA B N 1
ATOM 3623 C CA . ALA B 1 102 ? 4.523 10.773 25.5 1 82 102 ALA B CA 1
ATOM 3624 C C . ALA B 1 102 ? 4.109 10.359 26.906 1 82 102 ALA B C 1
ATOM 3626 O O . ALA B 1 102 ? 3.201 10.961 27.5 1 82 102 ALA B O 1
ATOM 3627 N N . ASP B 1 103 ? 4.766 9.312 27.344 1 82.81 103 ASP B N 1
ATOM 3628 C CA . ASP B 1 103 ? 4.582 8.93 28.734 1 82.81 103 ASP B CA 1
ATOM 3629 C C . ASP B 1 103 ? 5.27 9.914 29.672 1 82.81 103 ASP B C 1
ATOM 3631 O O . ASP B 1 103 ? 6.371 10.383 29.391 1 82.81 103 ASP B O 1
ATOM 3635 N N . LEU B 1 104 ? 4.648 10.227 30.594 1 84.94 104 LEU B N 1
ATOM 3636 C CA . LEU B 1 104 ? 5.223 11.062 31.641 1 84.94 104 LEU B CA 1
ATOM 3637 C C . LEU B 1 104 ? 5.738 12.383 31.062 1 84.94 104 LEU B C 1
ATOM 3639 O O . LEU B 1 104 ? 6.785 12.406 30.406 1 84.94 104 LEU B O 1
ATOM 3643 N N . THR B 1 105 ? 5.059 13.32 31.078 1 92.06 105 THR B N 1
ATOM 3644 C CA . THR B 1 105 ? 5.453 14.641 30.578 1 92.06 105 THR B CA 1
ATOM 3645 C C . THR B 1 105 ? 5.438 15.664 31.719 1 92.06 105 THR B C 1
ATOM 3647 O O . THR B 1 105 ? 4.598 15.594 32.625 1 92.06 105 THR B O 1
ATOM 3650 N N . THR B 1 106 ? 6.465 16.438 31.719 1 92.94 106 THR B N 1
ATOM 3651 C CA . THR B 1 106 ? 6.543 17.562 32.656 1 92.94 106 THR B CA 1
ATOM 3652 C C . THR B 1 106 ? 6.77 18.875 31.906 1 92.94 106 THR B C 1
ATOM 3654 O O . THR B 1 106 ? 7.719 18.984 31.125 1 92.94 106 THR B O 1
ATOM 3657 N N . ARG B 1 107 ? 5.934 19.844 32.219 1 93.5 107 ARG B N 1
ATOM 3658 C CA . ARG B 1 107 ? 6.012 21.156 31.578 1 93.5 107 ARG B CA 1
ATOM 3659 C C . ARG B 1 107 ? 6.688 22.172 32.5 1 93.5 107 ARG B C 1
ATOM 3661 O O . ARG B 1 107 ? 6.457 22.172 33.719 1 93.5 107 ARG B O 1
ATOM 3668 N N . SER B 1 108 ? 7.562 22.953 31.922 1 94.56 108 SER B N 1
ATOM 3669 C CA . SER B 1 108 ? 8.227 24.062 32.594 1 94.56 108 SER B CA 1
ATOM 3670 C C . SER B 1 108 ? 8.531 25.203 31.656 1 94.56 108 SER B C 1
ATOM 3672 O O . SER B 1 108 ? 8.195 25.141 30.469 1 94.56 108 SER B O 1
ATOM 3674 N N . GLU B 1 109 ? 9.055 26.281 32.188 1 96.75 109 GLU B N 1
ATOM 3675 C CA . GLU B 1 109 ? 9.453 27.391 31.344 1 96.75 109 GLU B CA 1
ATOM 3676 C C . GLU B 1 109 ? 10.492 26.953 30.312 1 96.75 109 GLU B C 1
ATOM 3678 O O . GLU B 1 109 ? 10.539 27.484 29.203 1 96.75 109 GLU B O 1
ATOM 3683 N N . GLU B 1 110 ? 11.289 25.938 30.672 1 96.75 110 GLU B N 1
ATOM 3684 C CA . GLU B 1 110 ? 12.336 25.453 29.797 1 96.75 110 GLU B CA 1
ATOM 3685 C C . GLU B 1 110 ? 11.75 24.719 28.578 1 96.75 110 GLU B C 1
ATOM 3687 O O . GLU B 1 110 ? 12.312 24.781 27.484 1 96.75 110 GLU B O 1
ATOM 3692 N N . GLY B 1 111 ? 10.766 24.047 28.766 1 96.69 111 GLY B N 1
ATOM 3693 C CA . GLY B 1 111 ? 10.133 23.234 27.734 1 96.69 111 GLY B CA 1
ATOM 3694 C C . GLY B 1 111 ? 9.359 22.062 28.281 1 96.69 111 GLY B C 1
ATOM 3695 O O . GLY B 1 111 ? 8.734 22.172 29.344 1 96.69 111 GLY B O 1
ATOM 3696 N N . VAL B 1 112 ? 9.273 21.016 27.562 1 96.69 112 VAL B N 1
ATOM 3697 C CA . VAL B 1 112 ? 8.539 19.812 27.969 1 96.69 112 VAL B CA 1
ATOM 3698 C C . VAL B 1 112 ? 9.5 18.641 28.094 1 96.69 112 VAL B C 1
ATOM 3700 O O . VAL B 1 112 ? 10.156 18.266 27.109 1 96.69 112 VAL B O 1
ATOM 3703 N N . ALA B 1 113 ? 9.594 18.094 29.25 1 96.56 113 ALA B N 1
ATOM 3704 C CA . ALA B 1 113 ? 10.328 16.844 29.469 1 96.56 113 ALA B CA 1
ATOM 3705 C C . ALA B 1 113 ? 9.414 15.633 29.312 1 96.56 113 ALA B C 1
ATOM 3707 O O . ALA B 1 113 ? 8.258 15.656 29.75 1 96.56 113 ALA B O 1
ATOM 3708 N N . PHE B 1 114 ? 9.977 14.609 28.594 1 96.06 114 PHE B N 1
ATOM 3709 C CA . PHE B 1 114 ? 9.117 13.453 28.359 1 96.06 114 PHE B CA 1
ATOM 3710 C C . PHE B 1 114 ? 9.953 12.195 28.156 1 96.06 114 PHE B C 1
ATOM 3712 O O . PHE B 1 114 ? 11.172 12.273 27.984 1 96.06 114 PHE B O 1
ATOM 3719 N N . LYS B 1 115 ? 9.266 11.086 28.234 1 95.19 115 LYS B N 1
ATOM 3720 C CA . LYS B 1 115 ? 9.859 9.797 27.891 1 95.19 115 LYS B CA 1
ATOM 3721 C C . LYS B 1 115 ? 9.406 9.328 26.516 1 95.19 115 LYS B C 1
ATOM 3723 O O . LYS B 1 115 ? 8.211 9.375 26.203 1 95.19 115 LYS B O 1
ATOM 3728 N N . SER B 1 116 ? 10.43 8.914 25.719 1 93.12 116 SER B N 1
ATOM 3729 C CA . SER B 1 116 ? 10.125 8.422 24.391 1 93.12 116 SER B CA 1
ATOM 3730 C C . SER B 1 116 ? 9.172 7.234 24.438 1 93.12 116 SER B C 1
ATOM 3732 O O . SER B 1 116 ? 9.367 6.309 25.234 1 93.12 116 SER B O 1
ATOM 3734 N N . HIS B 1 117 ? 8.203 7.188 23.609 1 89.88 117 HIS B N 1
ATOM 3735 C CA . HIS B 1 117 ? 7.262 6.074 23.547 1 89.88 117 HIS B CA 1
ATOM 3736 C C . HIS B 1 117 ? 7.887 4.867 22.844 1 89.88 117 HIS B C 1
ATOM 3738 O O . HIS B 1 117 ? 7.348 3.76 22.906 1 89.88 117 HIS B O 1
ATOM 3744 N N . LEU B 1 118 ? 8.977 5.043 22.141 1 90.75 118 LEU B N 1
ATOM 3745 C CA . LEU B 1 118 ? 9.625 3.998 21.359 1 90.75 118 LEU B CA 1
ATOM 3746 C C . LEU B 1 118 ? 10.516 3.131 22.234 1 90.75 118 LEU B C 1
ATOM 3748 O O . LEU B 1 118 ? 10.508 1.902 22.125 1 90.75 118 LEU B O 1
ATOM 3752 N N . ASP B 1 119 ? 11.328 3.83 23.141 1 91.94 119 ASP B N 1
ATOM 3753 C CA . ASP B 1 119 ? 12.336 3.055 23.859 1 91.94 119 ASP B CA 1
ATOM 3754 C C . ASP B 1 119 ? 12.469 3.52 25.297 1 91.94 119 ASP B C 1
ATOM 3756 O O . ASP B 1 119 ? 13.352 3.062 26.031 1 91.94 119 ASP B O 1
ATOM 3760 N N . GLY B 1 120 ? 11.734 4.594 25.672 1 92.12 120 GLY B N 1
ATOM 3761 C CA . GLY B 1 120 ? 11.711 5.035 27.047 1 92.12 120 GLY B CA 1
ATOM 3762 C C . GLY B 1 120 ? 12.812 6.031 27.375 1 92.12 120 GLY B C 1
ATOM 3763 O O . GLY B 1 120 ? 12.883 6.535 28.5 1 92.12 120 GLY B O 1
ATOM 3764 N N . SER B 1 121 ? 13.562 6.383 26.438 1 94.75 121 SER B N 1
ATOM 3765 C CA . SER B 1 121 ? 14.602 7.375 26.688 1 94.75 121 SER B CA 1
ATOM 3766 C C . SER B 1 121 ? 14.008 8.727 27.062 1 94.75 121 SER B C 1
ATOM 3768 O O . SER B 1 121 ? 12.898 9.062 26.625 1 94.75 121 SER B O 1
ATOM 3770 N N . ARG B 1 122 ? 14.734 9.508 27.828 1 95.56 122 ARG B N 1
ATOM 3771 C CA . ARG B 1 122 ? 14.266 10.805 28.297 1 95.56 122 ARG B CA 1
ATOM 3772 C C . ARG B 1 122 ? 14.734 11.93 27.375 1 95.56 122 ARG B C 1
ATOM 3774 O O . ARG B 1 122 ? 15.875 11.922 26.922 1 95.56 122 ARG B O 1
ATOM 3781 N N . HIS B 1 123 ? 13.812 12.852 27.141 1 95.69 123 HIS B N 1
ATOM 3782 C CA . HIS B 1 123 ? 14.094 13.977 26.266 1 95.69 123 HIS B CA 1
ATOM 3783 C C . HIS B 1 123 ? 13.547 15.281 26.828 1 95.69 123 HIS B C 1
ATOM 3785 O O . HIS B 1 123 ? 12.633 15.266 27.656 1 95.69 123 HIS B O 1
ATOM 3791 N N . MET B 1 124 ? 14.195 16.344 26.516 1 95.56 124 MET B N 1
ATOM 3792 C CA . MET B 1 124 ? 13.719 17.703 26.766 1 95.56 124 MET B CA 1
ATOM 3793 C C . MET B 1 124 ? 13.5 18.438 25.438 1 95.56 124 MET B C 1
ATOM 3795 O O . MET B 1 124 ? 14.438 18.594 24.656 1 95.56 124 MET B O 1
ATOM 3799 N N . LEU B 1 125 ? 12.328 18.828 25.25 1 96.94 125 LEU B N 1
ATOM 3800 C CA . LEU B 1 125 ? 12.016 19.609 24.062 1 96.94 125 LEU B CA 1
ATOM 3801 C C . LEU B 1 125 ? 11.742 21.062 24.438 1 96.94 125 LEU B C 1
ATOM 3803 O O . LEU B 1 125 ? 10.641 21.406 24.875 1 96.94 125 LEU B O 1
ATOM 3807 N N . SER B 1 126 ? 12.719 21.891 24.266 1 97.69 126 SER B N 1
ATOM 3808 C CA . SER B 1 126 ? 12.586 23.328 24.453 1 97.69 126 SER B CA 1
ATOM 3809 C C . SER B 1 126 ? 12.164 24.016 23.156 1 97.69 126 SER B C 1
ATOM 3811 O O . SER B 1 126 ? 12.211 23.422 22.094 1 97.69 126 SER B O 1
ATOM 3813 N N . PRO B 1 127 ? 11.688 25.25 23.297 1 98.25 127 PRO B N 1
ATOM 3814 C CA . PRO B 1 127 ? 11.398 26 22.078 1 98.25 127 PRO B CA 1
ATOM 3815 C C . PRO B 1 127 ? 12.586 26.047 21.109 1 98.25 127 PRO B C 1
ATOM 3817 O O . PRO B 1 127 ? 12.43 25.828 19.906 1 98.25 127 PRO B O 1
ATOM 3820 N N . GLU B 1 128 ? 13.828 26.266 21.641 1 98.56 128 GLU B N 1
ATOM 3821 C CA . GLU B 1 128 ? 15.039 26.328 20.828 1 98.56 128 GLU B CA 1
ATOM 3822 C C . GLU B 1 128 ? 15.312 24.984 20.156 1 98.56 128 GLU B C 1
ATOM 3824 O O . GLU B 1 128 ? 15.633 24.938 18.969 1 98.56 128 GLU B O 1
ATOM 3829 N N . ARG B 1 129 ? 15.141 23.891 20.953 1 98.12 129 ARG B N 1
ATOM 3830 C CA . ARG B 1 129 ? 15.406 22.578 20.391 1 98.12 129 ARG B CA 1
ATOM 3831 C C . ARG B 1 129 ? 14.375 22.203 19.328 1 98.12 129 ARG B C 1
ATOM 3833 O O . ARG B 1 129 ? 14.719 21.609 18.312 1 98.12 129 ARG B O 1
ATOM 3840 N N . SER B 1 130 ? 13.125 22.484 19.609 1 98.44 130 SER B N 1
ATOM 3841 C CA . SER B 1 130 ? 12.078 22.25 18.625 1 98.44 130 SER B CA 1
ATOM 3842 C C . SER B 1 130 ? 12.406 22.938 17.297 1 98.44 130 SER B C 1
ATOM 3844 O O . SER B 1 130 ? 12.297 22.328 16.234 1 98.44 130 SER B O 1
ATOM 3846 N N . ILE B 1 131 ? 12.859 24.234 17.359 1 98.75 131 ILE B N 1
ATOM 3847 C CA . ILE B 1 131 ? 13.203 25 16.172 1 98.75 131 ILE B CA 1
ATOM 3848 C C . ILE B 1 131 ? 14.414 24.375 15.484 1 98.75 131 ILE B C 1
ATOM 3850 O O . ILE B 1 131 ? 14.453 24.25 14.258 1 98.75 131 ILE B O 1
ATOM 3854 N N . GLU B 1 132 ? 15.344 23.969 16.281 1 98.69 132 GLU B N 1
ATOM 3855 C CA . GLU B 1 132 ? 16.547 23.328 15.75 1 98.69 132 GLU B CA 1
ATOM 3856 C C . GLU B 1 132 ? 16.203 22.062 14.984 1 98.69 132 GLU B C 1
ATOM 3858 O O . GLU B 1 132 ? 16.703 21.828 13.883 1 98.69 132 GLU B O 1
ATOM 3863 N N . ILE B 1 133 ? 15.375 21.219 15.578 1 98.5 133 ILE B N 1
ATOM 3864 C CA . ILE B 1 133 ? 14.977 19.969 14.945 1 98.5 133 ILE B CA 1
ATOM 3865 C C . ILE B 1 133 ? 14.266 20.266 13.625 1 98.5 133 ILE B C 1
ATOM 3867 O O . ILE B 1 133 ? 14.547 19.625 12.602 1 98.5 133 ILE B O 1
ATOM 3871 N N . GLN B 1 134 ? 13.383 21.203 13.633 1 98.75 134 GLN B N 1
ATOM 3872 C CA . GLN B 1 134 ? 12.664 21.547 12.414 1 98.75 134 GLN B CA 1
ATOM 3873 C C . GLN B 1 134 ? 13.617 22.047 11.336 1 98.75 134 GLN B C 1
ATOM 3875 O O . GLN B 1 134 ? 13.438 21.766 10.156 1 98.75 134 GLN B O 1
ATOM 3880 N N . ARG B 1 135 ? 14.641 22.812 11.742 1 98.62 135 ARG B N 1
ATOM 3881 C CA . ARG B 1 135 ? 15.68 23.234 10.812 1 98.62 135 ARG B CA 1
ATOM 3882 C C . ARG B 1 135 ? 16.422 22.047 10.234 1 98.62 135 ARG B C 1
ATOM 3884 O O . ARG B 1 135 ? 16.641 21.969 9.023 1 98.62 135 ARG B O 1
ATOM 3891 N N . LEU B 1 136 ? 16.766 21.094 11.125 1 98.56 136 LEU B N 1
ATOM 3892 C CA . LEU B 1 136 ? 17.484 19.891 10.703 1 98.56 136 LEU B CA 1
ATOM 3893 C C . LEU B 1 136 ? 16.641 19.078 9.727 1 98.56 136 LEU B C 1
ATOM 3895 O O . LEU B 1 136 ? 17.188 18.484 8.789 1 98.56 136 LEU B O 1
ATOM 3899 N N . LEU B 1 137 ? 15.367 19.094 9.867 1 98.44 137 LEU B N 1
ATOM 3900 C CA . LEU B 1 137 ? 14.453 18.359 8.992 1 98.44 137 LEU B CA 1
ATOM 3901 C C . LEU B 1 137 ? 14.281 19.078 7.66 1 98.44 137 LEU B C 1
ATOM 3903 O O . LEU B 1 137 ? 13.797 18.5 6.691 1 98.44 137 LEU B O 1
ATOM 3907 N N . GLY B 1 138 ? 14.641 20.344 7.613 1 97.75 138 GLY B N 1
ATOM 3908 C CA . GLY B 1 138 ? 14.531 21.125 6.387 1 97.75 138 GLY B CA 1
ATOM 3909 C C . GLY B 1 138 ? 13.141 21.703 6.172 1 97.75 138 GLY B C 1
ATOM 3910 O O . GLY B 1 138 ? 12.664 21.766 5.035 1 97.75 138 GLY B O 1
ATOM 3911 N N . SER B 1 139 ? 12.547 22.172 7.23 1 98 139 SER B N 1
ATOM 3912 C CA . SER B 1 139 ? 11.18 22.688 7.18 1 98 139 SER B CA 1
ATOM 3913 C C . SER B 1 139 ? 11.094 23.969 6.359 1 98 139 SER B C 1
ATOM 3915 O O . SER B 1 139 ? 11.922 24.875 6.527 1 98 139 SER B O 1
ATOM 3917 N N . SER B 1 140 ? 10.109 24.031 5.461 1 98.62 140 SER B N 1
ATOM 3918 C CA . SER B 1 140 ? 9.82 25.281 4.758 1 98.62 140 SER B CA 1
ATOM 3919 C C . SER B 1 140 ? 9.055 26.25 5.652 1 98.62 140 SER B C 1
ATOM 3921 O O . SER B 1 140 ? 9.258 27.469 5.574 1 98.62 140 SER B O 1
ATOM 3923 N N . ILE B 1 141 ? 8.156 25.719 6.422 1 98.81 141 ILE B N 1
ATOM 3924 C CA . ILE B 1 141 ? 7.414 26.469 7.422 1 98.81 141 ILE B CA 1
ATOM 3925 C C . ILE B 1 141 ? 7.562 25.797 8.789 1 98.81 141 ILE B C 1
ATOM 3927 O O . ILE B 1 141 ? 7.129 24.656 8.977 1 98.81 141 ILE B O 1
ATOM 3931 N N . THR B 1 142 ? 8.18 26.5 9.656 1 98.62 142 THR B N 1
ATOM 3932 C CA . THR B 1 142 ? 8.406 26.047 11.023 1 98.62 142 THR B CA 1
ATOM 3933 C C . THR B 1 142 ? 7.312 26.547 11.953 1 98.62 142 THR B C 1
ATOM 3935 O O . THR B 1 142 ? 6.871 27.703 11.836 1 98.62 142 THR B O 1
ATOM 3938 N N . MET B 1 143 ? 6.914 25.75 12.828 1 98.69 143 MET B N 1
ATOM 3939 C CA . MET B 1 143 ? 5.914 26.156 13.812 1 98.69 143 MET B CA 1
ATOM 3940 C C . MET B 1 143 ? 6.57 26.469 15.148 1 98.69 143 MET B C 1
ATOM 3942 O O . MET B 1 143 ? 7.422 25.719 15.625 1 98.69 143 MET B O 1
ATOM 3946 N N . ALA B 1 144 ? 6.199 27.531 15.727 1 98.62 144 ALA B N 1
ATOM 3947 C CA . ALA B 1 144 ? 6.656 27.844 17.078 1 98.62 144 ALA B CA 1
ATOM 3948 C C . ALA B 1 144 ? 6.156 26.812 18.078 1 98.62 144 ALA B C 1
ATOM 3950 O O . ALA B 1 144 ? 5.109 26.188 17.875 1 98.62 144 ALA B O 1
ATOM 3951 N N . PHE B 1 145 ? 6.957 26.625 19.109 1 98.06 145 PHE B N 1
ATOM 3952 C CA . PHE B 1 145 ? 6.609 25.688 20.156 1 98.06 145 PHE B CA 1
ATOM 3953 C C . PHE B 1 145 ? 5.516 26.25 21.062 1 98.06 145 PHE B C 1
ATOM 3955 O O . PHE B 1 145 ? 5.523 27.438 21.375 1 98.06 145 PHE B O 1
ATOM 3962 N N . ASP B 1 146 ? 4.504 25.469 21.375 1 96.5 146 ASP B N 1
ATOM 3963 C CA . ASP B 1 146 ? 3.393 25.953 22.188 1 96.5 146 ASP B CA 1
ATOM 3964 C C . ASP B 1 146 ? 2.939 24.875 23.188 1 96.5 146 ASP B C 1
ATOM 3966 O O . ASP B 1 146 ? 3.33 23.719 23.078 1 96.5 146 ASP B O 1
ATOM 3970 N N . GLU B 1 147 ? 2.232 25.312 24.156 1 93.62 147 GLU B N 1
ATOM 3971 C CA . GLU B 1 147 ? 1.58 24.438 25.125 1 93.62 147 GLU B CA 1
ATOM 3972 C C . GLU B 1 147 ? 0.074 24.391 24.891 1 93.62 147 GLU B C 1
ATOM 3974 O O . GLU B 1 147 ? -0.603 25.422 24.906 1 93.62 147 GLU B O 1
ATOM 3979 N N . LEU B 1 148 ? -0.329 23.188 24.656 1 88.94 148 LEU B N 1
ATOM 3980 C CA . LEU B 1 148 ? -1.755 22.969 24.453 1 88.94 148 LEU B CA 1
ATOM 3981 C C . LEU B 1 148 ? -2.4 22.344 25.688 1 88.94 148 LEU B C 1
ATOM 3983 O O . LEU B 1 148 ? -1.822 21.453 26.312 1 88.94 148 LEU B O 1
ATOM 3987 N N . VAL B 1 149 ? -3.551 22.875 26.047 1 89.5 149 VAL B N 1
ATOM 3988 C CA . VAL B 1 149 ? -4.332 22.297 27.125 1 89.5 149 VAL B CA 1
ATOM 3989 C C . VAL B 1 149 ? -5.758 22.016 26.656 1 89.5 149 VAL B C 1
ATOM 3991 O O . VAL B 1 149 ? -6.262 22.688 25.75 1 89.5 149 VAL B O 1
ATOM 3994 N N . PRO B 1 150 ? -6.395 21.047 27.219 1 88.38 150 PRO B N 1
ATOM 3995 C CA . PRO B 1 150 ? -7.781 20.766 26.844 1 88.38 150 PRO B CA 1
ATOM 3996 C C . PRO B 1 150 ? -8.711 21.953 27.078 1 88.38 150 PRO B C 1
ATOM 3998 O O . PRO B 1 150 ? -8.523 22.719 28.016 1 88.38 150 PRO B O 1
ATOM 4001 N N . THR B 1 151 ? -9.688 22.047 26.234 1 89.69 151 THR B N 1
ATOM 4002 C CA . THR B 1 151 ? -10.672 23.109 26.375 1 89.69 151 THR B CA 1
ATOM 4003 C C . THR B 1 151 ? -11.461 22.953 27.672 1 89.69 151 THR B C 1
ATOM 4005 O O . THR B 1 151 ? -12.148 23.875 28.109 1 89.69 151 THR B O 1
ATOM 4008 N N . THR B 1 152 ? -11.336 21.766 28.266 1 90.5 152 THR B N 1
ATOM 4009 C CA . THR B 1 152 ? -12.062 21.469 29.5 1 90.5 152 THR B CA 1
ATOM 4010 C C . THR B 1 152 ? -11.281 21.969 30.719 1 90.5 152 THR B C 1
ATOM 4012 O O . THR B 1 152 ? -11.797 21.938 31.844 1 90.5 152 THR B O 1
ATOM 4015 N N . SER B 1 153 ? -10.086 22.359 30.547 1 92.31 153 SER B N 1
ATOM 4016 C CA . SER B 1 153 ? -9.289 22.875 31.656 1 92.31 153 SER B CA 1
ATOM 4017 C C . SER B 1 153 ? -9.906 24.156 32.219 1 92.31 153 SER B C 1
ATOM 4019 O O . SER B 1 153 ? -10.734 24.797 31.562 1 92.31 153 SER B O 1
ATOM 4021 N N . THR B 1 154 ? -9.492 24.516 33.438 1 95.94 154 THR B N 1
ATOM 4022 C CA . THR B 1 154 ? -9.953 25.781 34.031 1 95.94 154 THR B CA 1
ATOM 4023 C C . THR B 1 154 ? -9.359 26.969 33.281 1 95.94 154 THR B C 1
ATOM 4025 O O . THR B 1 154 ? -8.336 26.844 32.625 1 95.94 154 THR B O 1
ATOM 4028 N N . ARG B 1 155 ? -10.023 28.094 33.406 1 96.25 155 ARG B N 1
ATOM 4029 C CA . ARG B 1 155 ? -9.555 29.312 32.75 1 96.25 155 ARG B CA 1
ATOM 4030 C C . ARG B 1 155 ? -8.148 29.672 33.219 1 96.25 155 ARG B C 1
ATOM 4032 O O . ARG B 1 155 ? -7.34 30.172 32.438 1 96.25 155 ARG B O 1
ATOM 4039 N N . GLU B 1 156 ? -7.859 29.438 34.469 1 97.25 156 GLU B N 1
ATOM 4040 C CA . GLU B 1 156 ? -6.539 29.734 35.031 1 97.25 156 GLU B CA 1
ATOM 4041 C C . GLU B 1 156 ? -5.461 28.891 34.344 1 97.25 156 GLU B C 1
ATOM 4043 O O . GLU B 1 156 ? -4.391 29.406 34 1 97.25 156 GLU B O 1
ATOM 4048 N N . VAL B 1 157 ? -5.777 27.672 34.188 1 96.25 157 VAL B N 1
ATOM 4049 C CA . VAL B 1 157 ? -4.848 26.766 33.531 1 96.25 157 VAL B CA 1
ATOM 4050 C C . VAL B 1 157 ? -4.668 27.188 32.062 1 96.25 157 VAL B C 1
ATOM 4052 O O . VAL B 1 157 ? -3.545 27.203 31.562 1 96.25 157 VAL B O 1
ATOM 4055 N N . GLN B 1 158 ? -5.723 27.547 31.406 1 96.44 158 GLN B N 1
ATOM 4056 C CA . GLN B 1 158 ? -5.68 28 30.016 1 96.44 158 GLN B CA 1
ATOM 4057 C C . GLN B 1 158 ? -4.848 29.266 29.891 1 96.44 158 GLN B C 1
ATOM 4059 O O . GLN B 1 158 ? -4.031 29.391 28.969 1 96.44 158 GLN B O 1
ATOM 4064 N N . ALA B 1 159 ? -5.074 30.172 30.797 1 97.81 159 ALA B N 1
ATOM 4065 C CA . ALA B 1 159 ? -4.348 31.438 30.781 1 97.81 159 ALA B CA 1
ATOM 4066 C C . ALA B 1 159 ? -2.854 31.219 30.984 1 97.81 159 ALA B C 1
ATOM 4068 O O . ALA B 1 159 ? -2.031 31.812 30.281 1 97.81 159 ALA B O 1
ATOM 4069 N N . ALA B 1 160 ? -2.52 30.391 31.938 1 97.56 160 ALA B N 1
ATOM 4070 C CA . ALA B 1 160 ? -1.115 30.109 32.219 1 97.56 160 ALA B CA 1
ATOM 4071 C C . ALA B 1 160 ? -0.433 29.453 31.016 1 97.56 160 ALA B C 1
ATOM 4073 O O . ALA B 1 160 ? 0.701 29.797 30.672 1 97.56 160 ALA B O 1
ATOM 4074 N N . ALA B 1 161 ? -1.087 28.484 30.469 1 95.81 161 ALA B N 1
ATOM 4075 C CA . ALA B 1 161 ? -0.551 27.797 29.297 1 95.81 161 ALA B CA 1
ATOM 4076 C C . ALA B 1 161 ? -0.408 28.766 28.125 1 95.81 161 ALA B C 1
ATOM 4078 O O . ALA B 1 161 ? 0.583 28.703 27.391 1 95.81 161 ALA B O 1
ATOM 4079 N N . MET B 1 162 ? -1.424 29.562 27.938 1 97.56 162 MET B N 1
ATOM 4080 C CA . MET B 1 162 ? -1.389 30.547 26.859 1 97.56 162 MET B CA 1
ATOM 4081 C C . MET B 1 162 ? -0.221 31.516 27.062 1 97.56 162 MET B C 1
ATOM 4083 O O . MET B 1 162 ? 0.533 31.766 26.109 1 97.56 162 MET B O 1
ATOM 4087 N N . GLU B 1 163 ? -0.042 32.062 28.219 1 98.19 163 GLU B N 1
ATOM 4088 C CA . GLU B 1 163 ? 1.036 33 28.5 1 98.19 163 GLU B CA 1
ATOM 4089 C C . GLU B 1 163 ? 2.402 32.344 28.281 1 98.19 163 GLU B C 1
ATOM 4091 O O . GLU B 1 163 ? 3.305 32.969 27.719 1 98.19 163 GLU B O 1
ATOM 4096 N N . ARG B 1 164 ? 2.531 31.156 28.75 1 97.69 164 ARG B N 1
ATOM 4097 C CA . ARG B 1 164 ? 3.775 30.422 28.531 1 97.69 164 ARG B CA 1
ATOM 4098 C C . ARG B 1 164 ? 4.031 30.219 27.047 1 97.69 164 ARG B C 1
ATOM 4100 O O . ARG B 1 164 ? 5.16 30.359 26.578 1 97.69 164 ARG B O 1
ATOM 4107 N N . SER B 1 165 ? 2.992 29.844 26.328 1 97.81 165 SER B N 1
ATOM 4108 C CA . SER B 1 165 ? 3.107 29.672 24.891 1 97.81 165 SER B CA 1
ATOM 4109 C C . SER B 1 165 ? 3.615 30.953 24.219 1 97.81 165 SER B C 1
ATOM 4111 O O . SER B 1 165 ? 4.363 30.875 23.234 1 97.81 165 SER B O 1
ATOM 4113 N N . MET B 1 166 ? 3.193 32.125 24.734 1 98.5 166 MET B N 1
ATOM 4114 C CA . MET B 1 166 ? 3.639 33.375 24.141 1 98.5 166 MET B CA 1
ATOM 4115 C C . MET B 1 166 ? 5.117 33.625 24.422 1 98.5 166 MET B C 1
ATOM 4117 O O . MET B 1 166 ? 5.848 34.094 23.562 1 98.5 166 MET B O 1
ATOM 4121 N N . ARG B 1 167 ? 5.543 33.281 25.641 1 98.62 167 ARG B N 1
ATOM 4122 C CA . ARG B 1 167 ? 6.965 33.375 25.938 1 98.62 167 ARG B CA 1
ATOM 4123 C C . ARG B 1 167 ? 7.777 32.406 25.109 1 98.62 167 ARG B C 1
ATOM 4125 O O . ARG B 1 167 ? 8.852 32.75 24.594 1 98.62 167 ARG B O 1
ATOM 4132 N N . TRP B 1 168 ? 7.273 31.219 24.938 1 98.62 168 TRP B N 1
ATOM 4133 C CA . TRP B 1 168 ? 7.922 30.203 24.109 1 98.62 168 TRP B CA 1
ATOM 4134 C C . TRP B 1 168 ? 7.945 30.641 22.641 1 98.62 168 TRP B C 1
ATOM 4136 O O . TRP B 1 168 ? 8.891 30.328 21.922 1 98.62 168 TRP B O 1
ATOM 4146 N N . ALA B 1 169 ? 6.906 31.328 22.203 1 98.69 169 ALA B N 1
ATOM 4147 C CA . ALA B 1 169 ? 6.844 31.828 20.828 1 98.69 169 ALA B CA 1
ATOM 4148 C C . ALA B 1 169 ? 7.98 32.781 20.547 1 98.69 169 ALA B C 1
ATOM 4150 O O . ALA B 1 169 ? 8.602 32.75 19.484 1 98.69 169 ALA B O 1
ATOM 4151 N N . LYS B 1 170 ? 8.18 33.719 21.469 1 98.81 170 LYS B N 1
ATOM 4152 C CA . LYS B 1 170 ? 9.281 34.656 21.312 1 98.81 170 LYS B CA 1
ATOM 4153 C C . LYS B 1 170 ? 10.625 33.938 21.25 1 98.81 170 LYS B C 1
ATOM 4155 O O . LYS B 1 170 ? 11.461 34.25 20.391 1 98.81 170 LYS B O 1
ATOM 4160 N N . ARG B 1 171 ? 10.828 32.938 22.141 1 98.75 171 ARG B N 1
ATOM 4161 C CA . ARG B 1 171 ? 12.031 32.125 22.125 1 98.75 171 ARG B CA 1
ATOM 4162 C C . ARG B 1 171 ? 12.188 31.391 20.812 1 98.75 171 ARG B C 1
ATOM 4164 O O . ARG B 1 171 ? 13.289 31.281 20.281 1 98.75 171 ARG B O 1
ATOM 4171 N N . SER B 1 172 ? 11.125 30.828 20.328 1 98.81 172 SER B N 1
ATOM 4172 C CA . SER B 1 172 ? 11.125 30.125 19.047 1 98.81 172 SER B CA 1
ATOM 4173 C C . SER B 1 172 ? 11.516 31.047 17.906 1 98.81 172 SER B C 1
ATOM 4175 O O . SER B 1 172 ? 12.344 30.703 17.062 1 98.81 172 SER B O 1
ATOM 4177 N N . ARG B 1 173 ? 10.883 32.219 17.859 1 98.69 173 ARG B N 1
ATOM 4178 C CA . ARG B 1 173 ? 11.172 33.188 16.828 1 98.69 173 ARG B CA 1
ATOM 4179 C C . ARG B 1 173 ? 12.641 33.594 16.844 1 98.69 173 ARG B C 1
ATOM 4181 O O . ARG B 1 173 ? 13.281 33.625 15.789 1 98.69 173 ARG B O 1
ATOM 4188 N N . ASP B 1 174 ? 13.164 33.875 18 1 98.75 174 ASP B N 1
ATOM 4189 C CA . ASP B 1 174 ? 14.562 34.25 18.156 1 98.75 174 ASP B CA 1
ATOM 4190 C C . ASP B 1 174 ? 15.484 33.156 17.656 1 98.75 174 ASP B C 1
ATOM 4192 O O . ASP B 1 174 ? 16.453 33.406 16.938 1 98.75 174 ASP B O 1
ATOM 4196 N N . ALA B 1 175 ? 15.172 31.938 18.047 1 98.75 175 ALA B N 1
ATOM 4197 C CA . ALA B 1 175 ? 15.969 30.781 17.625 1 98.75 175 ALA B CA 1
ATOM 4198 C C . ALA B 1 175 ? 15.914 30.609 16.109 1 98.75 175 ALA B C 1
ATOM 4200 O O . ALA B 1 175 ? 16.922 30.266 15.484 1 98.75 175 ALA B O 1
ATOM 4201 N N . PHE B 1 176 ? 14.805 30.797 15.516 1 98.75 176 PHE B N 1
ATOM 4202 C CA . PHE B 1 176 ? 14.617 30.672 14.07 1 98.75 176 PHE B CA 1
ATOM 4203 C C . PHE B 1 176 ? 15.5 31.641 13.32 1 98.75 176 PHE B C 1
ATOM 4205 O O . PHE B 1 176 ? 16.219 31.266 12.391 1 98.75 176 PHE B O 1
ATOM 4212 N N . PHE B 1 177 ? 15.484 32.875 13.703 1 98.38 177 PHE B N 1
ATOM 4213 C CA . PHE B 1 177 ? 16.203 33.906 12.969 1 98.38 177 PHE B CA 1
ATOM 4214 C C . PHE B 1 177 ? 17.688 33.875 13.312 1 98.38 177 PHE B C 1
ATOM 4216 O O . PHE B 1 177 ? 18.516 34.438 12.594 1 98.38 177 PHE B O 1
ATOM 4223 N N . ALA B 1 178 ? 18.016 33.25 14.477 1 98.31 178 ALA B N 1
ATOM 4224 C CA . ALA B 1 178 ? 19.422 33.062 14.797 1 98.31 178 ALA B CA 1
ATOM 4225 C C . ALA B 1 178 ? 20.094 32.125 13.781 1 98.31 178 ALA B C 1
ATOM 4227 O O . ALA B 1 178 ? 21.297 32.25 13.539 1 98.31 178 ALA B O 1
ATOM 4228 N N . ALA B 1 179 ? 19.375 31.25 13.281 1 97.25 179 ALA B N 1
ATOM 4229 C CA . ALA B 1 179 ? 19.859 30.406 12.188 1 97.25 179 ALA B CA 1
ATOM 4230 C C . ALA B 1 179 ? 19.688 31.109 10.844 1 97.25 179 ALA B C 1
ATOM 4232 O O . ALA B 1 179 ? 18.828 30.734 10.047 1 97.25 179 ALA B O 1
ATOM 4233 N N . GLU B 1 180 ? 20.531 31.953 10.469 1 96.5 180 GLU B N 1
ATOM 4234 C CA . GLU B 1 180 ? 20.391 32.938 9.391 1 96.5 180 GLU B CA 1
ATOM 4235 C C . GLU B 1 180 ? 20.203 32.25 8.047 1 96.5 180 GLU B C 1
ATOM 4237 O O . GLU B 1 180 ? 19.359 32.656 7.238 1 96.5 180 GLU B O 1
ATOM 4242 N N . ASP B 1 181 ? 20.938 31.25 7.852 1 96.38 181 ASP B N 1
ATOM 4243 C CA . ASP B 1 181 ? 20.891 30.562 6.566 1 96.38 181 ASP B CA 1
ATOM 4244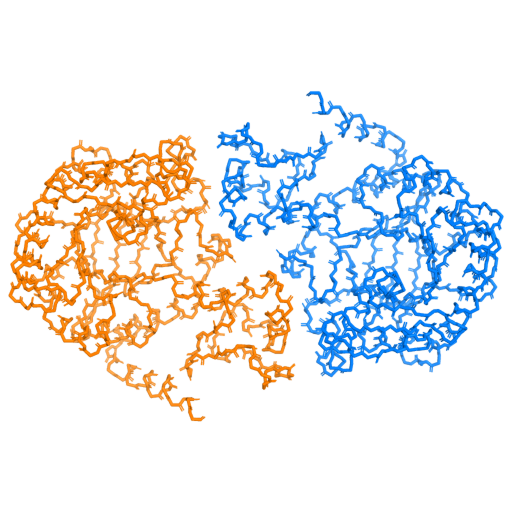 C C . ASP B 1 181 ? 19.5 29.953 6.328 1 96.38 181 ASP B C 1
ATOM 4246 O O . ASP B 1 181 ? 18.938 30.094 5.25 1 96.38 181 ASP B O 1
ATOM 4250 N N . HIS B 1 182 ? 18.969 29.25 7.316 1 96.94 182 HIS B N 1
ATOM 4251 C CA . HIS B 1 182 ? 17.641 28.641 7.207 1 96.94 182 HIS B CA 1
ATOM 4252 C C . HIS B 1 182 ? 16.547 29.703 7.133 1 96.94 182 HIS B C 1
ATOM 4254 O O . HIS B 1 182 ? 15.633 29.594 6.324 1 96.94 182 HIS B O 1
ATOM 4260 N N . ALA B 1 183 ? 16.672 30.688 7.965 1 97.62 183 ALA B N 1
ATOM 4261 C CA . ALA B 1 183 ? 15.641 31.719 8.07 1 97.62 183 ALA B CA 1
ATOM 4262 C C . ALA B 1 183 ? 15.562 32.531 6.781 1 97.62 183 ALA B C 1
ATOM 4264 O O . ALA B 1 183 ? 14.523 33.125 6.469 1 97.62 183 ALA B O 1
ATOM 4265 N N . ALA B 1 184 ? 16.609 32.562 6.023 1 97.44 184 ALA B N 1
ATOM 4266 C CA . ALA B 1 184 ? 16.688 33.375 4.805 1 97.44 184 ALA B CA 1
ATOM 4267 C C . ALA B 1 184 ? 15.781 32.781 3.719 1 97.44 184 ALA B C 1
ATOM 4269 O O . ALA B 1 184 ? 15.414 33.469 2.768 1 97.44 184 ALA B O 1
ATOM 4270 N N . HIS B 1 185 ? 15.359 31.531 3.906 1 97.31 185 HIS B N 1
ATOM 4271 C CA . HIS B 1 185 ? 14.633 30.891 2.814 1 97.31 185 HIS B CA 1
ATOM 4272 C C . HIS B 1 185 ? 13.352 30.234 3.318 1 97.31 185 HIS B C 1
ATOM 4274 O O . HIS B 1 185 ? 12.625 29.609 2.543 1 97.31 185 HIS B O 1
ATOM 4280 N N . ASN B 1 186 ? 13.086 30.312 4.562 1 98.5 186 ASN B N 1
ATOM 4281 C CA . ASN B 1 186 ? 11.961 29.609 5.168 1 98.5 186 ASN B CA 1
ATOM 4282 C C . ASN B 1 186 ? 11.148 30.531 6.082 1 98.5 186 ASN B C 1
ATOM 4284 O O . ASN B 1 186 ? 11.492 31.703 6.258 1 98.5 186 ASN B O 1
ATOM 4288 N N . ALA B 1 187 ? 10.039 30.016 6.57 1 98.81 187 ALA B N 1
ATOM 4289 C CA . ALA B 1 187 ? 9.109 30.844 7.348 1 98.81 187 ALA B CA 1
ATOM 4290 C C . ALA B 1 187 ? 8.859 30.234 8.727 1 98.81 187 ALA B C 1
ATOM 4292 O O . ALA B 1 187 ? 9.156 29.047 8.953 1 98.81 187 ALA B O 1
ATOM 4293 N N . ILE B 1 188 ? 8.375 31 9.633 1 98.88 188 ILE B N 1
ATOM 4294 C CA . ILE B 1 188 ? 7.98 30.562 10.961 1 98.88 188 ILE B CA 1
ATOM 4295 C C . ILE B 1 188 ? 6.586 31.078 11.289 1 98.88 188 ILE B C 1
ATOM 4297 O O . ILE B 1 188 ? 6.273 32.25 11.016 1 98.88 188 ILE B O 1
ATOM 4301 N N . PHE B 1 189 ? 5.738 30.234 11.758 1 98.88 189 PHE B N 1
ATOM 4302 C CA . PHE B 1 189 ? 4.387 30.594 12.156 1 98.88 189 PHE B CA 1
ATOM 4303 C C . PHE B 1 189 ? 4.258 30.609 13.68 1 98.88 189 PHE B C 1
ATOM 4305 O O . PHE B 1 189 ? 4.844 29.766 14.359 1 98.88 189 PHE B O 1
ATOM 4312 N N . GLY B 1 190 ? 3.559 31.609 14.18 1 98.69 190 GLY B N 1
ATOM 4313 C CA . GLY B 1 190 ? 3.135 31.609 15.57 1 98.69 190 GLY B CA 1
ATOM 4314 C C . GLY B 1 190 ? 1.793 30.922 15.781 1 98.69 190 GLY B C 1
ATOM 4315 O O . GLY B 1 190 ? 0.991 30.812 14.852 1 98.69 190 GLY B O 1
ATOM 4316 N N . ILE B 1 191 ? 1.508 30.469 17 1 98.38 191 ILE B N 1
ATOM 4317 C CA . ILE B 1 191 ? 0.288 29.719 17.266 1 98.38 191 ILE B CA 1
ATOM 4318 C C . ILE B 1 191 ? -0.545 30.453 18.312 1 98.38 191 ILE B C 1
ATOM 4320 O O . ILE B 1 191 ? -0.131 30.578 19.469 1 98.38 191 ILE B O 1
ATOM 4324 N N . GLN B 1 192 ? -1.681 30.922 17.891 1 98.5 192 GLN B N 1
ATOM 4325 C CA . GLN B 1 192 ? -2.641 31.531 18.797 1 98.5 192 GLN B CA 1
ATOM 4326 C C . GLN B 1 192 ? -3.277 30.484 19.703 1 98.5 192 GLN B C 1
ATOM 4328 O O . GLN B 1 192 ? -3.746 29.453 19.234 1 98.5 192 GLN B O 1
ATOM 4333 N N . GLN B 1 193 ? -3.252 30.75 21 1 97.19 193 GLN B N 1
ATOM 4334 C CA . GLN B 1 193 ? -3.871 29.891 22 1 97.19 193 GLN B CA 1
ATOM 4335 C C . GLN B 1 193 ? -4.902 30.656 22.828 1 97.19 193 GLN B C 1
ATOM 4337 O O . GLN B 1 193 ? -5.023 31.875 22.703 1 97.19 193 GLN B O 1
ATOM 4342 N N . GLY B 1 194 ? -5.652 29.891 23.578 1 96.19 194 GLY B N 1
ATOM 4343 C CA . GLY B 1 194 ? -6.641 30.547 24.422 1 96.19 194 GLY B CA 1
ATOM 4344 C C . GLY B 1 194 ? -7.938 29.766 24.547 1 96.19 194 GLY B C 1
ATOM 4345 O O . GLY B 1 194 ? -8.953 30.312 24.969 1 96.19 194 GLY B O 1
ATOM 4346 N N . ALA B 1 195 ? -7.918 28.484 24.094 1 95.06 195 ALA B N 1
ATOM 4347 C CA . ALA B 1 195 ? -9.086 27.609 24.156 1 95.06 195 ALA B CA 1
ATOM 4348 C C . ALA B 1 195 ? -10.312 28.281 23.547 1 95.06 195 ALA B C 1
ATOM 4350 O O . ALA B 1 195 ? -10.258 28.797 22.438 1 95.06 195 ALA B O 1
ATOM 4351 N N . LEU B 1 196 ? -11.406 28.375 24.281 1 96.56 196 LEU B N 1
ATOM 4352 C CA . LEU B 1 196 ? -12.641 28.922 23.734 1 96.56 196 LEU B CA 1
ATOM 4353 C C . LEU B 1 196 ? -12.867 30.359 24.219 1 96.56 196 LEU B C 1
ATOM 4355 O O . LEU B 1 196 ? -13.906 30.953 23.922 1 96.56 196 LEU B O 1
ATOM 4359 N N . ASP B 1 197 ? -11.852 30.969 24.844 1 96.75 197 ASP B N 1
ATOM 4360 C CA . ASP B 1 197 ? -11.992 32.281 25.484 1 96.75 197 ASP B CA 1
ATOM 4361 C C . ASP B 1 197 ? -11.523 33.375 24.562 1 96.75 197 ASP B C 1
ATOM 4363 O O . ASP B 1 197 ? -10.336 33.469 24.234 1 96.75 197 ASP B O 1
ATOM 4367 N N . GLU B 1 198 ? -12.391 34.312 24.266 1 98.12 198 GLU B N 1
ATOM 4368 C CA . GLU B 1 198 ? -12.078 35.406 23.328 1 98.12 198 GLU B CA 1
ATOM 4369 C C . GLU B 1 198 ? -10.992 36.312 23.875 1 98.12 198 GLU B C 1
ATOM 4371 O O . GLU B 1 198 ? -10.141 36.781 23.125 1 98.12 198 GLU B O 1
ATOM 4376 N N . GLY B 1 199 ? -11.102 36.594 25.125 1 98.44 199 GLY B N 1
ATOM 4377 C CA . GLY B 1 199 ? -10.109 37.438 25.75 1 98.44 199 GLY B CA 1
ATOM 4378 C C . GLY B 1 199 ? -8.711 36.844 25.734 1 98.44 199 GLY B C 1
ATOM 4379 O O . GLY B 1 199 ? -7.738 37.531 25.422 1 98.44 199 GLY B O 1
ATOM 4380 N N . LEU B 1 200 ? -8.609 35.594 26.141 1 98.25 200 LEU B N 1
ATOM 4381 C CA . LEU B 1 200 ? -7.316 34.906 26.109 1 98.25 200 LEU B CA 1
ATOM 4382 C C . LEU B 1 200 ? -6.773 34.844 24.688 1 98.25 200 LEU B C 1
ATOM 4384 O O . LEU B 1 200 ? -5.574 35.031 24.469 1 98.25 200 LEU B O 1
ATOM 4388 N N . ARG B 1 201 ? -7.641 34.594 23.734 1 98.44 201 ARG B N 1
ATOM 4389 C CA . ARG B 1 201 ? -7.23 34.562 22.344 1 98.44 201 ARG B CA 1
ATOM 4390 C C . ARG B 1 201 ? -6.707 35.906 21.875 1 98.44 201 ARG B C 1
ATOM 4392 O O . ARG B 1 201 ? -5.719 36 21.141 1 98.44 201 ARG B O 1
ATOM 4399 N N . LYS B 1 202 ? -7.402 36.969 22.312 1 98.75 202 LYS B N 1
ATOM 4400 C CA . LYS B 1 202 ? -6.961 38.312 21.969 1 98.75 202 LYS B CA 1
ATOM 4401 C C . LYS B 1 202 ? -5.59 38.594 22.562 1 98.75 202 LYS B C 1
ATOM 4403 O O . LYS B 1 202 ? -4.723 39.156 21.891 1 98.75 202 LYS B O 1
ATOM 4408 N N . ALA B 1 203 ? -5.438 38.25 23.797 1 98.69 203 ALA B N 1
ATOM 4409 C CA . ALA B 1 203 ? -4.148 38.438 24.453 1 98.69 203 ALA B CA 1
ATOM 4410 C C . ALA B 1 203 ? -3.045 37.656 23.734 1 98.69 203 ALA B C 1
ATOM 4412 O O . ALA B 1 203 ? -1.936 38.156 23.562 1 98.69 203 ALA B O 1
ATOM 4413 N N . SER B 1 204 ? -3.346 36.438 23.438 1 98.69 204 SER B N 1
ATOM 4414 C CA . SER B 1 204 ? -2.418 35.625 22.672 1 98.69 204 SER B CA 1
ATOM 4415 C C . SER B 1 204 ? -2.062 36.25 21.328 1 98.69 204 SER B C 1
ATOM 4417 O O . SER B 1 204 ? -0.886 36.375 20.984 1 98.69 204 SER B O 1
ATOM 4419 N N . ALA B 1 205 ? -3.059 36.688 20.578 1 98.81 205 ALA B N 1
ATOM 4420 C CA . ALA B 1 205 ? -2.861 37.344 19.266 1 98.81 205 ALA B CA 1
ATOM 4421 C C . ALA B 1 205 ? -1.984 38.594 19.391 1 98.81 205 ALA B C 1
ATOM 4423 O O . ALA B 1 205 ? -1.055 38.781 18.609 1 98.81 205 ALA B O 1
ATOM 4424 N N . ASP B 1 206 ? -2.338 39.438 20.375 1 98.81 206 ASP B N 1
ATOM 4425 C CA . ASP B 1 206 ? -1.573 40.656 20.562 1 98.81 206 ASP B CA 1
ATOM 4426 C C . ASP B 1 206 ? -0.1 40.344 20.828 1 98.81 206 ASP B C 1
ATOM 4428 O O . ASP B 1 206 ? 0.782 41 20.266 1 98.81 206 ASP B O 1
ATOM 4432 N N . ALA B 1 207 ? 0.134 39.406 21.672 1 98.75 207 ALA B N 1
ATOM 4433 C CA . ALA B 1 207 ? 1.507 39 21.984 1 98.75 207 ALA B CA 1
ATOM 4434 C C . ALA B 1 207 ? 2.227 38.5 20.734 1 98.75 207 ALA B C 1
ATOM 4436 O O . ALA B 1 207 ? 3.389 38.844 20.5 1 98.75 207 ALA B O 1
ATOM 4437 N N . LEU B 1 208 ? 1.6 37.656 19.969 1 98.88 208 LEU B N 1
ATOM 4438 C CA . LEU B 1 208 ? 2.189 37.094 18.766 1 98.88 208 LEU B CA 1
ATOM 4439 C C . LEU B 1 208 ? 2.5 38.219 17.75 1 98.88 208 LEU B C 1
ATOM 4441 O O . LEU B 1 208 ? 3.537 38.156 17.094 1 98.88 208 LEU B O 1
ATOM 4445 N N . LEU B 1 209 ? 1.556 39.125 17.594 1 98.69 209 LEU B N 1
ATOM 4446 C CA . LEU B 1 209 ? 1.741 40.219 16.656 1 98.69 209 LEU B CA 1
ATOM 4447 C C . LEU B 1 209 ? 2.924 41.094 17.062 1 98.69 209 LEU B C 1
ATOM 4449 O O . LEU B 1 209 ? 3.66 41.594 16.219 1 98.69 209 LEU B O 1
ATOM 4453 N N . ASP B 1 210 ? 3.045 41.312 18.359 1 98.56 210 ASP B N 1
ATOM 4454 C CA . ASP B 1 210 ? 4.18 42.062 18.875 1 98.56 210 ASP B CA 1
ATOM 4455 C C . ASP B 1 210 ? 5.5 41.375 18.547 1 98.56 210 ASP B C 1
ATOM 4457 O O . ASP B 1 210 ? 6.484 42.031 18.203 1 98.56 210 ASP B O 1
ATOM 4461 N N . VAL B 1 211 ? 5.562 40.031 18.719 1 98.31 211 VAL B N 1
ATOM 4462 C CA . VAL B 1 211 ? 6.754 39.25 18.406 1 98.31 211 VAL B CA 1
ATOM 4463 C C . VAL B 1 211 ? 7.02 39.281 16.906 1 98.31 211 VAL B C 1
ATOM 4465 O O . VAL B 1 211 ? 8.156 39.5 16.469 1 98.31 211 VAL B O 1
ATOM 4468 N N . GLY B 1 212 ? 5.961 39.094 16.141 1 98.31 212 GLY B N 1
ATOM 4469 C CA . GLY B 1 212 ? 6.07 39.125 14.688 1 98.31 212 GLY B CA 1
ATOM 4470 C C . GLY B 1 212 ? 6.367 37.75 14.086 1 98.31 212 GLY B C 1
ATOM 4471 O O . GLY B 1 212 ? 7.367 37.125 14.438 1 98.31 212 GLY B O 1
ATOM 4472 N N . PHE B 1 213 ? 5.535 37.281 13.18 1 98.75 213 PHE B N 1
ATOM 4473 C CA . PHE B 1 213 ? 5.68 36 12.5 1 98.75 213 PHE B CA 1
ATOM 4474 C C . PHE B 1 213 ? 5.301 36.125 11.031 1 98.75 213 PHE B C 1
ATOM 4476 O O . PHE B 1 213 ? 4.742 37.156 10.609 1 98.75 213 PHE B O 1
ATOM 4483 N N . ASP B 1 214 ? 5.695 35.094 10.219 1 98.69 214 ASP B N 1
ATOM 4484 C CA . ASP B 1 214 ? 5.387 35.094 8.789 1 98.69 214 ASP B CA 1
ATOM 4485 C C . ASP B 1 214 ? 3.939 34.656 8.547 1 98.69 214 ASP B C 1
ATOM 4487 O O . ASP B 1 214 ? 3.369 34.938 7.496 1 98.69 214 ASP B O 1
ATOM 4491 N N . GLY B 1 215 ? 3.371 33.969 9.438 1 98.81 215 GLY B N 1
ATOM 4492 C CA . GLY B 1 215 ? 1.998 33.5 9.461 1 98.81 215 GLY B CA 1
ATOM 4493 C C . GLY B 1 215 ? 1.528 33.094 10.852 1 98.81 215 GLY B C 1
ATOM 4494 O O . GLY B 1 215 ? 2.311 33.125 11.805 1 98.81 215 GLY B O 1
ATOM 4495 N N . TYR B 1 216 ? 0.301 32.812 10.93 1 98.88 216 TYR B N 1
ATOM 4496 C CA . TYR B 1 216 ? -0.264 32.531 12.25 1 98.88 216 TYR B CA 1
ATOM 4497 C C . TYR B 1 216 ? -1.194 31.312 12.203 1 98.88 216 TYR B C 1
ATOM 4499 O O . TYR B 1 216 ? -1.955 31.156 11.25 1 98.88 216 TYR B O 1
ATOM 4507 N N . ALA B 1 217 ? -1.099 30.516 13.234 1 98.44 217 ALA B N 1
ATOM 4508 C CA . ALA B 1 217 ? -1.977 29.359 13.383 1 98.44 217 ALA B CA 1
ATOM 4509 C C . ALA B 1 217 ? -2.971 29.562 14.523 1 98.44 217 ALA B C 1
ATOM 4511 O O . ALA B 1 217 ? -2.707 30.312 15.453 1 98.44 217 ALA B O 1
ATOM 4512 N N . VAL B 1 218 ? -4.129 29 14.344 1 97.81 218 VAL B N 1
ATOM 4513 C CA . VAL B 1 218 ? -5.117 28.859 15.406 1 97.81 218 VAL B CA 1
ATOM 4514 C C . VAL B 1 218 ? -5.059 27.453 15.992 1 97.81 218 VAL B C 1
ATOM 4516 O O . VAL B 1 218 ? -5.488 26.5 15.352 1 97.81 218 VAL B O 1
ATOM 4519 N N . GLY B 1 219 ? -4.582 27.391 17.219 1 95.06 219 GLY B N 1
ATOM 4520 C CA . GLY B 1 219 ? -4.363 26.078 17.828 1 95.06 219 GLY B CA 1
ATOM 4521 C C . GLY B 1 219 ? -5.395 25.734 18.891 1 95.06 219 GLY B C 1
ATOM 4522 O O . GLY B 1 219 ? -6.152 26.609 19.328 1 95.06 219 GLY B O 1
ATOM 4523 N N . GLY B 1 220 ? -5.477 24.469 19.172 1 90.69 220 GLY B N 1
ATOM 4524 C CA . GLY B 1 220 ? -6.191 24 20.344 1 90.69 220 GLY B CA 1
ATOM 4525 C C . GLY B 1 220 ? -7.68 23.828 20.109 1 90.69 220 GLY B C 1
ATOM 4526 O O . GLY B 1 220 ? -8.477 23.891 21.047 1 90.69 220 GLY B O 1
ATOM 4527 N N . LEU B 1 221 ? -8.125 23.75 18.844 1 88 221 LEU B N 1
ATOM 4528 C CA . LEU B 1 221 ? -9.547 23.609 18.562 1 88 221 LEU B CA 1
ATOM 4529 C C . LEU B 1 221 ? -9.867 22.203 18.031 1 88 221 LEU B C 1
ATOM 4531 O O . LEU B 1 221 ? -10.992 21.953 17.609 1 88 221 LEU B O 1
ATOM 4535 N N . ALA B 1 222 ? -9.133 21.281 17.906 1 76.56 222 ALA B N 1
ATOM 4536 C CA . ALA B 1 222 ? -9.383 19.891 17.5 1 76.56 222 ALA B CA 1
ATOM 4537 C C . ALA B 1 222 ? -9.227 18.953 18.688 1 76.56 222 ALA B C 1
ATOM 4539 O O . ALA B 1 222 ? -8.68 17.844 18.547 1 76.56 222 ALA B O 1
ATOM 4540 N N . VAL B 1 223 ? -9.789 19.406 19.906 1 71.62 223 VAL B N 1
ATOM 4541 C CA . VAL B 1 223 ? -9.562 18.641 21.125 1 71.62 223 VAL B CA 1
ATOM 4542 C C . VAL B 1 223 ? -10.898 18.203 21.719 1 71.62 223 VAL B C 1
ATOM 4544 O O . VAL B 1 223 ? -10.977 17.875 22.906 1 71.62 223 VAL B O 1
ATOM 4547 N N . GLY B 1 224 ? -11.938 18.188 20.875 1 78.56 224 GLY B N 1
ATOM 4548 C CA . GLY B 1 224 ? -13.172 17.578 21.328 1 78.56 224 GLY B CA 1
ATOM 4549 C C . GLY B 1 224 ? -14.266 18.578 21.625 1 78.56 224 GLY B C 1
ATOM 4550 O O . GLY B 1 224 ? -15.344 18.219 22.109 1 78.56 224 GLY B O 1
ATOM 4551 N N . GLU B 1 225 ? -14.156 19.844 21.406 1 86.25 225 GLU B N 1
ATOM 4552 C CA . GLU B 1 225 ? -15.117 20.875 21.734 1 86.25 225 GLU B CA 1
ATOM 4553 C C . GLU B 1 225 ? -16.328 20.828 20.828 1 86.25 225 GLU B C 1
ATOM 4555 O O . GLU B 1 225 ? -17.391 21.391 21.141 1 86.25 225 GLU B O 1
ATOM 4560 N N . GLY B 1 226 ? -16.234 20.188 19.719 1 90.81 226 GLY B N 1
ATOM 4561 C CA . GLY B 1 226 ? -17.328 20.125 18.766 1 90.81 226 GLY B CA 1
ATOM 4562 C C . GLY B 1 226 ? -17.328 21.266 17.781 1 90.81 226 GLY B C 1
ATOM 4563 O O . GLY B 1 226 ? -16.641 22.266 17.984 1 90.81 226 GLY B O 1
ATOM 4564 N N . GLN B 1 227 ? -18.078 21.156 16.781 1 94.81 227 GLN B N 1
ATOM 4565 C CA . GLN B 1 227 ? -18.062 22.078 15.633 1 94.81 227 GLN B CA 1
ATOM 4566 C C . GLN B 1 227 ? -18.594 23.453 16.031 1 94.81 227 GLN B C 1
ATOM 4568 O O . GLN B 1 227 ? -18 24.469 15.656 1 94.81 227 GLN B O 1
ATOM 4573 N N . GLU B 1 228 ? -19.688 23.469 16.734 1 96.12 228 GLU B N 1
ATOM 4574 C CA . GLU B 1 228 ? -20.297 24.75 17.109 1 96.12 228 GLU B CA 1
ATOM 4575 C C . GLU B 1 228 ? -19.328 25.594 17.938 1 96.12 228 GLU B C 1
ATOM 4577 O O . GLU B 1 228 ? -19.188 26.797 17.672 1 96.12 228 GLU B O 1
ATOM 4582 N N . ALA B 1 229 ? -18.734 24.984 18.906 1 96.06 229 ALA B N 1
ATOM 4583 C CA . ALA B 1 229 ? -17.766 25.703 19.734 1 96.06 229 ALA B CA 1
ATOM 4584 C C . ALA B 1 229 ? -16.578 26.156 18.906 1 96.06 229 ALA B C 1
ATOM 4586 O O . ALA B 1 229 ? -16.078 27.281 19.078 1 96.06 229 ALA B O 1
ATOM 4587 N N . MET B 1 230 ? -16.109 25.328 18.047 1 96.94 230 MET B N 1
ATOM 4588 C CA . MET B 1 230 ? -14.984 25.672 17.172 1 96.94 230 MET B CA 1
ATOM 4589 C C . MET B 1 230 ? -15.32 26.875 16.312 1 96.94 230 MET B C 1
ATOM 4591 O O . MET B 1 230 ? -14.539 27.828 16.234 1 96.94 230 MET B O 1
ATOM 4595 N N . PHE B 1 231 ? -16.5 26.844 15.695 1 97.88 231 PHE B N 1
ATOM 4596 C CA . PHE B 1 231 ? -16.922 27.953 14.836 1 97.88 231 PHE B CA 1
ATOM 4597 C C . PHE B 1 231 ? -17.094 29.234 15.641 1 97.88 231 PHE B C 1
ATOM 4599 O O . PHE B 1 231 ? -16.781 30.328 15.156 1 97.88 231 PHE B O 1
ATOM 4606 N N . GLY B 1 232 ? -17.625 29.047 16.812 1 97.94 232 GLY B N 1
ATOM 4607 C CA . GLY B 1 232 ? -17.719 30.203 17.688 1 97.94 232 GLY B CA 1
ATOM 4608 C C . GLY B 1 232 ? -16.391 30.906 17.875 1 97.94 232 GLY B C 1
ATOM 4609 O O . GLY B 1 232 ? -16.328 32.156 17.812 1 97.94 232 GLY B O 1
ATOM 4610 N N . VAL B 1 233 ? -15.359 30.188 18.094 1 97.94 233 VAL B N 1
ATOM 4611 C CA . VAL B 1 233 ? -14.016 30.734 18.281 1 97.94 233 VAL B CA 1
ATOM 4612 C C . VAL B 1 233 ? -13.523 31.328 16.969 1 97.94 233 VAL B C 1
ATOM 4614 O O . VAL B 1 233 ? -12.93 32.406 16.953 1 97.94 233 VAL B O 1
ATOM 4617 N N . LEU B 1 234 ? -13.789 30.641 15.836 1 98.44 234 LEU B N 1
ATOM 4618 C CA . LEU B 1 234 ? -13.281 31.062 14.539 1 98.44 234 LEU B CA 1
ATOM 4619 C C . LEU B 1 234 ? -13.984 32.344 14.062 1 98.44 234 LEU B C 1
ATOM 4621 O O . LEU B 1 234 ? -13.508 33 13.156 1 98.44 234 LEU B O 1
ATOM 4625 N N . ASP B 1 235 ? -15.07 32.656 14.703 1 98.38 235 ASP B N 1
ATOM 4626 C CA . ASP B 1 235 ? -15.789 33.875 14.359 1 98.38 235 ASP B CA 1
ATOM 4627 C C . ASP B 1 235 ? -14.992 35.125 14.766 1 98.38 235 ASP B C 1
ATOM 4629 O O . ASP B 1 235 ? -15.18 36.188 14.195 1 98.38 235 ASP B O 1
ATOM 4633 N N . PHE B 1 236 ? -14.102 34.938 15.742 1 98.25 236 PHE B N 1
ATOM 4634 C CA . PHE B 1 236 ? -13.383 36.156 16.172 1 98.25 236 PHE B CA 1
ATOM 4635 C C . PHE B 1 236 ? -11.875 35.938 16.078 1 98.25 236 PHE B C 1
ATOM 4637 O O . PHE B 1 236 ? -11.133 36.875 15.805 1 98.25 236 PHE B O 1
ATOM 4644 N N . ALA B 1 237 ? -11.352 34.75 16.266 1 98.44 237 ALA B N 1
ATOM 4645 C CA . ALA B 1 237 ? -9.922 34.5 16.438 1 98.44 237 ALA B CA 1
ATOM 4646 C C . ALA B 1 237 ? -9.141 34.906 15.195 1 98.44 237 ALA B C 1
ATOM 4648 O O . ALA B 1 237 ? -8.133 35.594 15.281 1 98.44 237 ALA B O 1
ATOM 4649 N N . PRO B 1 238 ? -9.594 34.469 13.984 1 98.44 238 PRO B N 1
ATOM 4650 C CA . PRO B 1 238 ? -8.844 34.875 12.789 1 98.44 238 PRO B CA 1
ATOM 4651 C C . PRO B 1 238 ? -8.75 36.375 12.633 1 98.44 238 PRO B C 1
ATOM 4653 O O . PRO B 1 238 ? -7.723 36.906 12.195 1 98.44 238 PRO B O 1
ATOM 4656 N N . GLY B 1 239 ? -9.742 37.062 13.008 1 98.12 239 GLY B N 1
ATOM 4657 C CA . GLY B 1 239 ? -9.797 38.531 12.883 1 98.12 239 GLY B CA 1
ATOM 4658 C C . GLY B 1 239 ? -8.867 39.219 13.852 1 98.12 239 GLY B C 1
ATOM 4659 O O . GLY B 1 239 ? -8.586 40.406 13.688 1 98.12 239 GLY B O 1
ATOM 4660 N N . GLN B 1 240 ? -8.422 38.531 14.836 1 98.69 240 GLN B N 1
ATOM 4661 C CA . GLN B 1 240 ? -7.516 39.094 15.828 1 98.69 240 GLN B CA 1
ATOM 4662 C C . GLN B 1 240 ? -6.066 39.031 15.352 1 98.69 240 GLN B C 1
ATOM 4664 O O . GLN B 1 240 ? -5.176 39.625 15.977 1 98.69 240 GLN B O 1
ATOM 4669 N N . LEU B 1 241 ? -5.812 38.344 14.234 1 98.69 241 LEU B N 1
ATOM 4670 C CA . LEU B 1 241 ? -4.465 38.125 13.711 1 98.69 241 LEU B CA 1
ATOM 4671 C C . LEU B 1 241 ? -4.188 39.062 12.531 1 98.69 241 LEU B C 1
ATOM 4673 O O . LEU B 1 241 ? -5.09 39.75 12.055 1 98.69 241 LEU B O 1
ATOM 4677 N N . ASP B 1 242 ? -2.984 39.156 12.047 1 98.12 242 ASP B N 1
ATOM 4678 C CA . ASP B 1 242 ? -2.557 40 10.945 1 98.12 242 ASP B CA 1
ATOM 4679 C C . ASP B 1 242 ? -3.248 39.594 9.641 1 98.12 242 ASP B C 1
ATOM 4681 O O . ASP B 1 242 ? -3.035 38.5 9.133 1 98.12 242 ASP B O 1
ATOM 4685 N N . ALA B 1 243 ? -4.047 40.438 9.047 1 96.94 243 ALA B N 1
ATOM 4686 C CA . ALA B 1 243 ? -4.852 40.156 7.859 1 96.94 243 ALA B CA 1
ATOM 4687 C C . ALA B 1 243 ? -3.967 39.875 6.645 1 96.94 243 ALA B C 1
ATOM 4689 O O . ALA B 1 243 ? -4.406 39.281 5.672 1 96.94 243 ALA B O 1
ATOM 4690 N N . ALA B 1 244 ? -2.75 40.344 6.711 1 97.94 244 ALA B N 1
ATOM 4691 C CA . ALA B 1 244 ? -1.854 40.219 5.562 1 97.94 244 ALA B CA 1
ATOM 4692 C C . ALA B 1 244 ? -1.1 38.906 5.582 1 97.94 244 ALA B C 1
ATOM 4694 O O . ALA B 1 244 ? -0.372 38.562 4.641 1 97.94 244 ALA B O 1
ATOM 4695 N N . LYS B 1 245 ? -1.303 38.156 6.648 1 98.69 245 LYS B N 1
ATOM 4696 C CA . LYS B 1 245 ? -0.571 36.906 6.82 1 98.69 245 LYS B CA 1
ATOM 4697 C C . LYS B 1 245 ? -1.509 35.688 6.73 1 98.69 245 LYS B C 1
ATOM 4699 O O . LYS B 1 245 ? -2.699 35.812 7.035 1 98.69 245 LYS B O 1
ATOM 4704 N N . PRO B 1 246 ? -0.983 34.562 6.238 1 98.81 246 PRO B N 1
ATOM 4705 C CA . PRO B 1 246 ? -1.832 33.344 6.184 1 98.81 246 PRO B CA 1
ATOM 4706 C C . PRO B 1 246 ? -2.244 32.875 7.566 1 98.81 246 PRO B C 1
ATOM 4708 O O . PRO B 1 246 ? -1.505 33.062 8.539 1 98.81 246 PRO B O 1
ATOM 4711 N N . ARG B 1 247 ? -3.406 32.281 7.578 1 98.88 247 ARG B N 1
ATOM 4712 C CA . ARG B 1 247 ? -3.994 31.734 8.797 1 98.88 247 ARG B CA 1
ATOM 4713 C C . ARG B 1 247 ? -4.18 30.219 8.695 1 98.88 247 ARG B C 1
ATOM 4715 O O . ARG B 1 247 ? -4.832 29.734 7.773 1 98.88 247 ARG B O 1
ATOM 4722 N N . TYR B 1 248 ? -3.639 29.5 9.648 1 98.69 248 TYR B N 1
ATOM 4723 C CA . TYR B 1 248 ? -3.572 28.047 9.648 1 98.69 248 TYR B CA 1
ATOM 4724 C C . TYR B 1 248 ? -4.359 27.469 10.82 1 98.69 248 TYR B C 1
ATOM 4726 O O . TYR B 1 248 ? -4.059 27.766 11.984 1 98.69 248 TYR B O 1
ATOM 4734 N N . LEU B 1 249 ? -5.414 26.688 10.523 1 98.44 249 LEU B N 1
ATOM 4735 C CA . LEU B 1 249 ? -6.172 25.984 11.555 1 98.44 249 LEU B CA 1
ATOM 4736 C C . LEU B 1 249 ? -5.609 24.578 11.781 1 98.44 249 LEU B C 1
ATOM 4738 O O . LEU B 1 249 ? -5.715 23.719 10.914 1 98.44 249 LEU B O 1
ATOM 4742 N N . MET B 1 250 ? -5.117 24.312 12.961 1 95.75 250 MET B N 1
ATOM 4743 C CA . MET B 1 250 ? -4.336 23.109 13.211 1 95.75 250 MET B CA 1
ATOM 4744 C C . MET B 1 250 ? -5.246 21.938 13.586 1 95.75 250 MET B C 1
ATOM 4746 O O . MET B 1 250 ? -6.082 22.062 14.477 1 95.75 250 MET B O 1
ATOM 4750 N N . GLY B 1 251 ? -5.113 20.859 12.883 1 93.56 251 GLY B N 1
ATOM 4751 C CA . GLY B 1 251 ? -5.637 19.562 13.305 1 93.56 251 GLY B CA 1
ATOM 4752 C C . GLY B 1 251 ? -7.086 19.359 12.898 1 93.56 251 GLY B C 1
ATOM 4753 O O . GLY B 1 251 ? -7.688 18.344 13.25 1 93.56 251 GLY B O 1
ATOM 4754 N N . VAL B 1 252 ? -7.664 20.203 12.203 1 92.12 252 VAL B N 1
ATOM 4755 C CA . VAL B 1 252 ? -9.062 20.094 11.805 1 92.12 252 VAL B CA 1
ATOM 4756 C C . VAL B 1 252 ? -9.148 19.609 10.359 1 92.12 252 VAL B C 1
ATOM 4758 O O . VAL B 1 252 ? -8.492 20.172 9.469 1 92.12 252 VAL B O 1
ATOM 4761 N N . GLY B 1 253 ? -10.047 18.547 10.203 1 93.44 253 GLY B N 1
ATOM 4762 C CA . GLY B 1 253 ? -9.977 17.969 8.867 1 93.44 253 GLY B CA 1
ATOM 4763 C C . GLY B 1 253 ? -11.305 17.438 8.375 1 93.44 253 GLY B C 1
ATOM 4764 O O . GLY B 1 253 ? -11.422 17 7.227 1 93.44 253 GLY B O 1
ATOM 4765 N N . LYS B 1 254 ? -12.391 17.469 9.211 1 96.44 254 LYS B N 1
ATOM 4766 C CA . LYS B 1 254 ? -13.672 17.078 8.633 1 96.44 254 LYS B CA 1
ATOM 4767 C C . LYS B 1 254 ? -14.086 18.047 7.523 1 96.44 254 LYS B C 1
ATOM 4769 O O . LYS B 1 254 ? -13.938 19.266 7.664 1 96.44 254 LYS B O 1
ATOM 4774 N N . PRO B 1 255 ? -14.648 17.469 6.441 1 97.81 255 PRO B N 1
ATOM 4775 C CA . PRO B 1 255 ? -14.93 18.312 5.277 1 97.81 255 PRO B CA 1
ATOM 4776 C C . PRO B 1 255 ? -15.852 19.484 5.602 1 97.81 255 PRO B C 1
ATOM 4778 O O . PRO B 1 255 ? -15.594 20.609 5.168 1 97.81 255 PRO B O 1
ATOM 4781 N N . ASP B 1 256 ? -16.875 19.234 6.363 1 96.69 256 ASP B N 1
ATOM 4782 C CA . ASP B 1 256 ? -17.797 20.312 6.691 1 96.69 256 ASP B CA 1
ATOM 4783 C C . ASP B 1 256 ? -17.141 21.328 7.645 1 96.69 256 ASP B C 1
ATOM 4785 O O . ASP B 1 256 ? -17.453 22.516 7.594 1 96.69 256 ASP B O 1
ATOM 4789 N N . ASP B 1 257 ? -16.234 20.891 8.508 1 97.75 257 ASP B N 1
ATOM 4790 C CA . ASP B 1 257 ? -15.461 21.797 9.344 1 97.75 257 ASP B CA 1
ATOM 4791 C C . ASP B 1 257 ? -14.578 22.703 8.492 1 97.75 257 ASP B C 1
ATOM 4793 O O . ASP B 1 257 ? -14.453 23.891 8.766 1 97.75 257 ASP B O 1
ATOM 4797 N N . ILE B 1 258 ? -13.969 22.109 7.5 1 98.56 258 ILE B N 1
ATOM 4798 C CA . ILE B 1 258 ? -13.086 22.859 6.613 1 98.56 258 ILE B CA 1
ATOM 4799 C C . ILE B 1 258 ? -13.867 23.953 5.891 1 98.56 258 ILE B C 1
ATOM 4801 O O . ILE B 1 258 ? -13.445 25.109 5.855 1 98.56 258 ILE B O 1
ATOM 4805 N N . VAL B 1 259 ? -15.016 23.594 5.352 1 98.75 259 VAL B N 1
ATOM 4806 C CA . VAL B 1 259 ? -15.844 24.562 4.625 1 98.75 259 VAL B CA 1
ATOM 4807 C C . VAL B 1 259 ? -16.219 25.719 5.543 1 98.75 259 VAL B C 1
ATOM 4809 O O . VAL B 1 259 ? -16.047 26.891 5.18 1 98.75 259 VAL B O 1
ATOM 4812 N N . GLY B 1 260 ? -16.703 25.391 6.73 1 98.5 260 GLY B N 1
ATOM 4813 C CA . GLY B 1 260 ? -17.078 26.422 7.684 1 98.5 260 GLY B CA 1
ATOM 4814 C C . GLY B 1 260 ? -15.906 27.281 8.117 1 98.5 260 GLY B C 1
ATOM 4815 O O . GLY B 1 260 ? -16.062 28.5 8.305 1 98.5 260 GLY B O 1
ATOM 4816 N N . ALA B 1 261 ? -14.766 26.656 8.289 1 98.75 261 ALA B N 1
ATOM 4817 C CA . ALA B 1 261 ? -13.578 27.375 8.711 1 98.75 261 ALA B CA 1
ATOM 4818 C C . ALA B 1 261 ? -13.094 28.328 7.613 1 98.75 261 ALA B C 1
ATOM 4820 O O . ALA B 1 261 ? -12.641 29.438 7.898 1 98.75 261 ALA B O 1
ATOM 4821 N N . VAL B 1 262 ? -13.188 27.875 6.352 1 98.88 262 VAL B N 1
ATOM 4822 C CA . VAL B 1 262 ? -12.82 28.734 5.23 1 98.88 262 VAL B CA 1
ATOM 4823 C C . VAL B 1 262 ? -13.734 29.953 5.195 1 98.88 262 VAL B C 1
ATOM 4825 O O . VAL B 1 262 ? -13.266 31.078 5.004 1 98.88 262 VAL B O 1
ATOM 4828 N N . GLU B 1 263 ? -15.023 29.75 5.445 1 98.81 263 GLU B N 1
ATOM 4829 C CA . GLU B 1 263 ? -15.977 30.859 5.5 1 98.81 263 GLU B CA 1
ATOM 4830 C C . GLU B 1 263 ? -15.594 31.875 6.57 1 98.81 263 GLU B C 1
ATOM 4832 O O . GLU B 1 263 ? -16.016 33.031 6.516 1 98.81 263 GLU B O 1
ATOM 4837 N N . ARG B 1 264 ? -14.797 31.438 7.477 1 98.69 264 ARG B N 1
ATOM 4838 C CA . ARG B 1 264 ? -14.453 32.281 8.625 1 98.69 264 ARG B CA 1
ATOM 4839 C C . ARG B 1 264 ? -13.016 32.781 8.523 1 98.69 264 ARG B C 1
ATOM 4841 O O . ARG B 1 264 ? -12.461 33.281 9.5 1 98.69 264 ARG B O 1
ATOM 4848 N N . GLY B 1 265 ? -12.352 32.531 7.398 1 98.69 265 GLY B N 1
ATOM 4849 C CA . GLY B 1 265 ? -11.117 33.25 7.078 1 98.69 265 GLY B CA 1
ATOM 4850 C C . GLY B 1 265 ? -9.875 32.406 7.277 1 98.69 265 GLY B C 1
ATOM 4851 O O . GLY B 1 265 ? -8.758 32.938 7.281 1 98.69 265 GLY B O 1
ATOM 4852 N N . ILE B 1 266 ? -10.023 31.094 7.461 1 98.88 266 ILE B N 1
ATOM 4853 C CA . ILE B 1 266 ? -8.875 30.219 7.59 1 98.88 266 ILE B CA 1
ATOM 4854 C C . ILE B 1 266 ? -8.32 29.875 6.207 1 98.88 266 ILE B C 1
ATOM 4856 O O . ILE B 1 266 ? -9.086 29.625 5.27 1 98.88 266 ILE B O 1
ATOM 4860 N N . ASP B 1 267 ? -6.961 29.75 6.082 1 98.88 267 ASP B N 1
ATOM 4861 C CA . ASP B 1 267 ? -6.305 29.578 4.793 1 98.88 267 ASP B CA 1
ATOM 4862 C C . ASP B 1 267 ? -5.703 28.188 4.656 1 98.88 267 ASP B C 1
ATOM 4864 O O . ASP B 1 267 ? -5.48 27.703 3.545 1 98.88 267 ASP B O 1
ATOM 4868 N N . MET B 1 268 ? -5.316 27.547 5.762 1 98.88 268 MET B N 1
ATOM 4869 C CA . MET B 1 268 ? -4.578 26.297 5.711 1 98.88 268 MET B CA 1
ATOM 4870 C C . MET B 1 268 ? -5.121 25.312 6.738 1 98.88 268 MET B C 1
ATOM 4872 O O . MET B 1 268 ? -5.551 25.703 7.824 1 98.88 268 MET B O 1
ATOM 4876 N N . PHE B 1 269 ? -5.043 24.031 6.379 1 98.62 269 PHE B N 1
ATOM 4877 C CA . PHE B 1 269 ? -5.527 22.953 7.227 1 98.62 269 PHE B CA 1
ATOM 4878 C C . PHE B 1 269 ? -4.586 21.75 7.168 1 98.62 269 PHE B C 1
ATOM 4880 O O . PHE B 1 269 ? -3.873 21.562 6.18 1 98.62 269 PHE B O 1
ATOM 4887 N N . ASP B 1 270 ? -4.559 20.984 8.211 1 97.25 270 ASP B N 1
ATOM 4888 C CA . ASP B 1 270 ? -3.967 19.656 8.219 1 97.25 270 ASP B CA 1
ATOM 4889 C C . ASP B 1 270 ? -4.848 18.672 8.984 1 97.25 270 ASP B C 1
ATOM 4891 O O . ASP B 1 270 ? -5.609 19.062 9.875 1 97.25 270 ASP B O 1
ATOM 4895 N N . CYS B 1 271 ? -4.711 17.469 8.523 1 97 271 CYS B N 1
ATOM 4896 C CA . CYS B 1 271 ? -5.359 16.438 9.32 1 97 271 CYS B CA 1
ATOM 4897 C C . CYS B 1 271 ? -4.941 15.047 8.859 1 97 271 CYS B C 1
ATOM 4899 O O . CYS B 1 271 ? -4.754 14.82 7.66 1 97 271 CYS B O 1
ATOM 4901 N N . VAL B 1 272 ? -4.859 14.117 9.766 1 96.5 272 VAL B N 1
ATOM 4902 C CA . VAL B 1 272 ? -4.543 12.727 9.445 1 96.5 272 VAL B CA 1
ATOM 4903 C C . VAL B 1 272 ? -5.805 12.008 8.969 1 96.5 272 VAL B C 1
ATOM 4905 O O . VAL B 1 272 ? -5.73 10.898 8.438 1 96.5 272 VAL B O 1
ATOM 4908 N N . LEU B 1 273 ? -6.887 12.625 9.078 1 97.31 273 LEU B N 1
ATOM 4909 C CA . LEU B 1 273 ? -8.203 12 8.922 1 97.31 273 LEU B CA 1
ATOM 4910 C C . LEU B 1 273 ? -8.32 11.32 7.566 1 97.31 273 LEU B C 1
ATOM 4912 O O . LEU B 1 273 ? -8.758 10.172 7.484 1 97.31 273 LEU B O 1
ATOM 4916 N N . PRO B 1 274 ? -7.93 11.984 6.441 1 98 274 PRO B N 1
ATOM 4917 C CA . PRO B 1 274 ? -8.117 11.328 5.145 1 98 274 PRO B CA 1
ATOM 4918 C C . PRO B 1 274 ? -7.363 10.008 5.039 1 98 274 PRO B C 1
ATOM 4920 O O . PRO B 1 274 ? -7.891 9.031 4.5 1 98 274 PRO B O 1
ATOM 4923 N N . THR B 1 275 ? -6.16 9.906 5.559 1 98.31 275 THR B N 1
ATOM 4924 C CA . THR B 1 275 ? -5.383 8.672 5.469 1 98.31 275 THR B CA 1
ATOM 4925 C C . THR B 1 275 ? -5.867 7.648 6.488 1 98.31 275 THR B C 1
ATOM 4927 O O . THR B 1 275 ? -5.992 6.461 6.176 1 98.31 275 THR B O 1
ATOM 4930 N N . ARG B 1 276 ? -6.156 8.117 7.719 1 97.81 276 ARG B N 1
ATOM 4931 C CA . ARG B 1 276 ? -6.656 7.223 8.758 1 97.81 276 ARG B CA 1
ATOM 4932 C C . ARG B 1 276 ? -7.973 6.578 8.336 1 97.81 276 ARG B C 1
ATOM 4934 O O . ARG B 1 276 ? -8.133 5.359 8.43 1 97.81 276 ARG B O 1
ATOM 4941 N N . SER B 1 277 ? -8.867 7.402 7.883 1 98.31 277 SER B N 1
ATOM 4942 C CA . SER B 1 277 ? -10.172 6.906 7.441 1 98.31 277 SER B CA 1
ATOM 4943 C C . SER B 1 277 ? -10.031 5.965 6.254 1 98.31 277 SER B C 1
ATOM 4945 O O . SER B 1 277 ? -10.672 4.914 6.207 1 98.31 277 SER B O 1
ATOM 4947 N N . GLY B 1 278 ? -9.211 6.355 5.309 1 98.44 278 GLY B N 1
ATOM 4948 C CA . GLY B 1 278 ? -8.984 5.492 4.16 1 98.44 278 GLY B CA 1
ATOM 4949 C C . GLY B 1 278 ? -8.5 4.105 4.543 1 98.44 278 GLY B C 1
ATOM 4950 O O . GLY B 1 278 ? -9.047 3.102 4.082 1 98.44 278 GLY B O 1
ATOM 4951 N N . ARG B 1 279 ? -7.559 4.004 5.402 1 97.94 279 ARG B N 1
ATOM 4952 C CA . ARG B 1 279 ? -6.941 2.742 5.801 1 97.94 279 ARG B CA 1
ATOM 4953 C C . ARG B 1 279 ? -7.914 1.881 6.598 1 97.94 279 ARG B C 1
ATOM 4955 O O . ARG B 1 279 ? -7.695 0.68 6.766 1 97.94 279 ARG B O 1
ATOM 4962 N N . THR B 1 280 ? -8.984 2.543 7.074 1 97.06 280 THR B N 1
ATOM 4963 C CA . THR B 1 280 ? -9.945 1.798 7.883 1 97.06 280 THR B CA 1
ATOM 4964 C C . THR B 1 280 ? -11.25 1.582 7.113 1 97.06 280 THR B C 1
ATOM 4966 O O . THR B 1 280 ? -12.242 1.129 7.684 1 97.06 280 THR B O 1
ATOM 4969 N N . GLY B 1 281 ? -11.305 1.989 5.879 1 98.31 281 GLY B N 1
ATOM 4970 C CA . GLY B 1 281 ? -12.406 1.605 5.012 1 98.31 281 GLY B CA 1
ATOM 4971 C C . GLY B 1 281 ? -13.461 2.686 4.871 1 98.31 281 GLY B C 1
ATOM 4972 O O . GLY B 1 281 ? -14.57 2.422 4.402 1 98.31 281 GLY B O 1
ATOM 4973 N N . GLN B 1 282 ? -13.148 3.906 5.285 1 98.56 282 GLN B N 1
ATOM 4974 C CA . GLN B 1 282 ? -14.078 5.016 5.117 1 98.56 282 GLN B CA 1
ATOM 4975 C C . GLN B 1 282 ? -13.633 5.945 3.994 1 98.56 282 GLN B C 1
ATOM 4977 O O . GLN B 1 282 ? -12.477 6.371 3.953 1 98.56 282 GLN B O 1
ATOM 4982 N N . ALA B 1 283 ? -14.539 6.238 3.117 1 98.5 283 ALA B N 1
ATOM 4983 C CA . ALA B 1 283 ? -14.305 7.164 2.014 1 98.5 283 ALA B CA 1
ATOM 4984 C C . ALA B 1 283 ? -15.148 8.43 2.17 1 98.5 283 ALA B C 1
ATOM 4986 O O . ALA B 1 283 ? -16.312 8.352 2.564 1 98.5 283 ALA B O 1
ATOM 4987 N N . PHE B 1 284 ? -14.523 9.531 1.916 1 98.25 284 PHE B N 1
ATOM 4988 C CA . PHE B 1 284 ? -15.273 10.781 1.862 1 98.25 284 PHE B CA 1
ATOM 4989 C C . PHE B 1 284 ? -15.773 11.055 0.448 1 98.25 284 PHE B C 1
ATOM 4991 O O . PHE B 1 284 ? -15.031 10.875 -0.521 1 98.25 284 PHE B O 1
ATOM 4998 N N . THR B 1 285 ? -17.016 11.414 0.326 1 97.75 285 THR B N 1
ATOM 4999 C CA . THR B 1 285 ? -17.641 11.727 -0.959 1 97.75 285 THR B CA 1
ATOM 5000 C C . THR B 1 285 ? -18.422 13.023 -0.875 1 97.75 285 THR B C 1
ATOM 5002 O O . THR B 1 285 ? -18.609 13.578 0.21 1 97.75 285 THR B O 1
ATOM 5005 N N . ARG B 1 286 ? -18.875 13.5 -1.962 1 94.94 286 ARG B N 1
ATOM 5006 C CA . ARG B 1 286 ? -19.625 14.758 -2.02 1 94.94 286 ARG B CA 1
ATOM 5007 C C . ARG B 1 286 ? -20.969 14.617 -1.312 1 94.94 286 ARG B C 1
ATOM 5009 O O . ARG B 1 286 ? -21.562 15.617 -0.879 1 94.94 286 ARG B O 1
ATOM 5016 N N . THR B 1 287 ? -21.469 13.367 -1.178 1 96.12 287 THR B N 1
ATOM 5017 C CA . THR B 1 287 ? -22.766 13.148 -0.534 1 96.12 287 THR B CA 1
ATOM 5018 C C . THR B 1 287 ? -22.578 12.578 0.869 1 96.12 287 THR B C 1
ATOM 5020 O O . THR B 1 287 ? -23.484 11.969 1.425 1 96.12 287 THR B O 1
ATOM 5023 N N . GLY B 1 288 ? -21.359 12.727 1.358 1 96.56 288 GLY B N 1
ATOM 5024 C CA . GLY B 1 288 ? -21.078 12.266 2.709 1 96.56 288 GLY B CA 1
ATOM 5025 C C . GLY B 1 288 ? -20.156 11.062 2.746 1 96.56 288 GLY B C 1
ATOM 5026 O O . GLY B 1 288 ? -19.812 10.492 1.702 1 96.56 288 GLY B O 1
ATOM 5027 N N . PRO B 1 289 ? -19.734 10.734 3.951 1 97.06 289 PRO B N 1
ATOM 5028 C CA . PRO B 1 289 ? -18.828 9.586 4.094 1 97.06 289 PRO B CA 1
ATOM 5029 C C . PRO B 1 289 ? -19.531 8.25 3.889 1 97.06 289 PRO B C 1
ATOM 5031 O O . PRO B 1 289 ? -20.719 8.117 4.211 1 97.06 289 PRO B O 1
ATOM 5034 N N . ILE B 1 290 ? -18.828 7.324 3.361 1 97.19 290 ILE B N 1
ATOM 5035 C CA . ILE B 1 290 ? -19.359 5.965 3.266 1 97.19 290 ILE B CA 1
ATOM 5036 C C . ILE B 1 290 ? -18.359 4.98 3.881 1 97.19 290 ILE B C 1
ATOM 5038 O O . ILE B 1 290 ? -17.156 5.207 3.85 1 97.19 290 ILE B O 1
ATOM 5042 N N . ASN B 1 291 ? -18.844 3.971 4.48 1 98.38 291 ASN B N 1
ATOM 5043 C CA . ASN B 1 291 ? -18.062 2.838 4.961 1 98.38 291 ASN B CA 1
ATOM 5044 C C . ASN B 1 291 ? -18.094 1.672 3.977 1 98.38 291 ASN B C 1
ATOM 5046 O O . ASN B 1 291 ? -19.094 0.941 3.908 1 98.38 291 ASN B O 1
ATOM 5050 N N . ILE B 1 292 ? -17.016 1.408 3.35 1 98.62 292 ILE B N 1
ATOM 5051 C CA . ILE B 1 292 ? -16.969 0.495 2.215 1 98.62 292 ILE B CA 1
ATOM 5052 C C . ILE B 1 292 ? -17.141 -0.942 2.699 1 98.62 292 ILE B C 1
ATOM 5054 O O . ILE B 1 292 ? -17.375 -1.85 1.897 1 98.62 292 ILE B O 1
ATOM 5058 N N . ARG B 1 293 ? -17.094 -1.135 3.979 1 98.19 293 ARG B N 1
ATOM 5059 C CA . ARG B 1 293 ? -17.266 -2.465 4.555 1 98.19 293 ARG B CA 1
ATOM 5060 C C . ARG B 1 293 ? -18.734 -2.877 4.551 1 98.19 293 ARG B C 1
ATOM 5062 O O . ARG B 1 293 ? -19.047 -4.051 4.742 1 98.19 293 ARG B O 1
ATOM 5069 N N . ASN B 1 294 ? -19.578 -1.878 4.375 1 98.25 294 ASN B N 1
ATOM 5070 C CA . ASN B 1 294 ? -21.016 -2.172 4.379 1 98.25 294 ASN B CA 1
ATOM 5071 C C . ASN B 1 294 ? -21.375 -3.184 3.297 1 98.25 294 ASN B C 1
ATOM 5073 O O . ASN B 1 294 ? -20.922 -3.074 2.158 1 98.25 294 ASN B O 1
ATOM 5077 N N . ALA B 1 295 ? -22.297 -4.082 3.564 1 97.88 295 ALA B N 1
ATOM 5078 C CA . ALA B 1 295 ? -22.656 -5.199 2.703 1 97.88 295 ALA B CA 1
ATOM 5079 C C . ALA B 1 295 ? -23.312 -4.707 1.412 1 97.88 295 ALA B C 1
ATOM 5081 O O . ALA B 1 295 ? -23.219 -5.367 0.374 1 97.88 295 ALA B O 1
ATOM 5082 N N . ARG B 1 296 ? -23.906 -3.561 1.479 1 98 296 ARG B N 1
ATOM 5083 C CA . ARG B 1 296 ? -24.594 -3.027 0.313 1 98 296 ARG B CA 1
ATOM 5084 C C . ARG B 1 296 ? -23.641 -2.799 -0.845 1 98 296 ARG B C 1
ATOM 5086 O O . ARG B 1 296 ? -24.062 -2.701 -2 1 98 296 ARG B O 1
ATOM 5093 N N . PHE B 1 297 ? -22.359 -2.707 -0.53 1 98.62 297 PHE B N 1
ATOM 5094 C CA . PHE B 1 297 ? -21.391 -2.385 -1.567 1 98.62 297 PHE B CA 1
ATOM 5095 C C . PHE B 1 297 ? -20.797 -3.654 -2.178 1 98.62 297 PHE B C 1
ATOM 5097 O O . PHE B 1 297 ? -20.016 -3.59 -3.127 1 98.62 297 PHE B O 1
ATOM 5104 N N . ALA B 1 298 ? -21.188 -4.785 -1.759 1 98.38 298 ALA B N 1
ATOM 5105 C CA . ALA B 1 298 ? -20.578 -6.066 -2.109 1 98.38 298 ALA B CA 1
ATOM 5106 C C . ALA B 1 298 ? -20.672 -6.32 -3.611 1 98.38 298 ALA B C 1
ATOM 5108 O O . ALA B 1 298 ? -19.812 -7.012 -4.18 1 98.38 298 ALA B O 1
ATOM 5109 N N . GLU B 1 299 ? -21.641 -5.801 -4.309 1 98.44 299 GLU B N 1
ATOM 5110 C CA . GLU B 1 299 ? -21.781 -6.02 -5.742 1 98.44 299 GLU B CA 1
ATOM 5111 C C . GLU B 1 299 ? -22.031 -4.711 -6.48 1 98.44 299 GLU B C 1
ATOM 5113 O O . GLU B 1 299 ? -22.516 -4.719 -7.617 1 98.44 299 GLU B O 1
ATOM 5118 N N . ASP B 1 300 ? -21.75 -3.58 -5.789 1 98.5 300 ASP B N 1
ATOM 5119 C CA . ASP B 1 300 ? -21.953 -2.258 -6.375 1 98.5 300 ASP B CA 1
ATOM 5120 C C . ASP B 1 300 ? -20.828 -1.926 -7.363 1 98.5 300 ASP B C 1
ATOM 5122 O O . ASP B 1 300 ? -19.688 -1.731 -6.961 1 98.5 300 ASP B O 1
ATOM 5126 N N . GLN B 1 301 ? -21.109 -1.808 -8.578 1 98.19 301 GLN B N 1
ATOM 5127 C CA . GLN B 1 301 ? -20.094 -1.673 -9.617 1 98.19 301 GLN B CA 1
ATOM 5128 C C . GLN B 1 301 ? -19.797 -0.206 -9.906 1 98.19 301 GLN B C 1
ATOM 5130 O O . GLN B 1 301 ? -18.984 0.107 -10.773 1 98.19 301 GLN B O 1
ATOM 5135 N N . GLY B 1 302 ? -20.422 0.695 -9.203 1 98.12 302 GLY B N 1
ATOM 5136 C CA . GLY B 1 302 ? -20.141 2.115 -9.359 1 98.12 302 GLY B CA 1
ATOM 5137 C C . GLY B 1 302 ? -18.875 2.561 -8.641 1 98.12 302 GLY B C 1
ATOM 5138 O O . GLY B 1 302 ? -18.328 1.814 -7.832 1 98.12 302 GLY B O 1
ATOM 5139 N N . PRO B 1 303 ? -18.422 3.725 -8.945 1 98.31 303 PRO B N 1
ATOM 5140 C CA . PRO B 1 303 ? -17.266 4.297 -8.258 1 98.31 303 PRO B CA 1
ATOM 5141 C C . PRO B 1 303 ? -17.594 4.785 -6.848 1 98.31 303 PRO B C 1
ATOM 5143 O O . PRO B 1 303 ? -18.781 4.867 -6.484 1 98.31 303 PRO B O 1
ATOM 5146 N N . LEU B 1 304 ? -16.625 5.039 -6.047 1 98.31 304 LEU B N 1
ATOM 5147 C CA . LEU B 1 304 ? -16.844 5.59 -4.715 1 98.31 304 LEU B CA 1
ATOM 5148 C C . LEU B 1 304 ? -17.688 6.859 -4.785 1 98.31 304 LEU B C 1
ATOM 5150 O O . LEU B 1 304 ? -18.625 7.027 -4.008 1 98.31 304 LEU B O 1
ATOM 5154 N N . ASP B 1 305 ? -17.297 7.711 -5.676 1 96.88 305 ASP B N 1
ATOM 5155 C CA . ASP B 1 305 ? -17.984 8.977 -5.953 1 96.88 305 ASP B CA 1
ATOM 5156 C C . ASP B 1 305 ? -17.984 9.273 -7.449 1 96.88 305 ASP B C 1
ATOM 5158 O O . ASP B 1 305 ? -16.938 9.578 -8.031 1 96.88 305 ASP B O 1
ATOM 5162 N N . PRO B 1 306 ? -19.141 9.258 -8.094 1 94.88 306 PRO B N 1
ATOM 5163 C CA . PRO B 1 306 ? -19.234 9.422 -9.547 1 94.88 306 PRO B CA 1
ATOM 5164 C C . PRO B 1 306 ? -18.719 10.781 -10.023 1 94.88 306 PRO B C 1
ATOM 5166 O O . PRO B 1 306 ? -18.359 10.93 -11.188 1 94.88 306 PRO B O 1
ATOM 5169 N N . GLU B 1 307 ? -18.641 11.758 -9.203 1 92.81 307 GLU B N 1
ATOM 5170 C CA . GLU B 1 307 ? -18.219 13.094 -9.594 1 92.81 307 GLU B CA 1
ATOM 5171 C C . GLU B 1 307 ? -16.75 13.328 -9.266 1 92.81 307 GLU B C 1
ATOM 5173 O O . GLU B 1 307 ? -16.203 14.406 -9.539 1 92.81 307 GLU B O 1
ATOM 5178 N N . CYS B 1 308 ? -16.156 12.367 -8.68 1 96.12 308 CYS B N 1
ATOM 5179 C CA . CYS B 1 308 ? -14.773 12.508 -8.273 1 96.12 308 CYS B CA 1
ATOM 5180 C C . CYS B 1 308 ? -13.828 12.203 -9.43 1 96.12 308 CYS B C 1
ATOM 5182 O O . CYS B 1 308 ? -13.93 11.141 -10.047 1 96.12 308 CYS B O 1
ATOM 5184 N N . PRO B 1 309 ? -12.891 13.031 -9.719 1 96.31 309 PRO B N 1
ATOM 5185 C CA . PRO B 1 309 ? -11.992 12.836 -10.859 1 96.31 309 PRO B CA 1
ATOM 5186 C C . PRO B 1 309 ? -10.781 11.969 -10.531 1 96.31 309 PRO B C 1
ATOM 5188 O O . PRO B 1 309 ? -9.883 11.812 -11.359 1 96.31 309 PRO B O 1
ATOM 5191 N N . CYS B 1 310 ? -10.688 11.414 -9.344 1 98.12 310 CYS B N 1
ATOM 5192 C CA . CYS B 1 310 ? -9.477 10.711 -8.945 1 98.12 310 CYS B CA 1
ATOM 5193 C C . CYS B 1 310 ? -9.312 9.414 -9.727 1 98.12 310 CYS B C 1
ATOM 5195 O O . CYS B 1 310 ? -10.289 8.875 -10.258 1 98.12 310 CYS B O 1
ATOM 5197 N N . PRO B 1 311 ? -8.07 8.891 -9.797 1 97.75 311 PRO B N 1
ATOM 5198 C CA . PRO B 1 311 ? -7.816 7.656 -10.539 1 97.75 311 PRO B CA 1
ATOM 5199 C C . PRO B 1 311 ? -8.547 6.453 -9.953 1 97.75 311 PRO B C 1
ATOM 5201 O O . PRO B 1 311 ? -8.891 5.516 -10.68 1 97.75 311 PRO B O 1
ATOM 5204 N N . VAL B 1 312 ? -8.805 6.449 -8.672 1 98.5 312 VAL B N 1
ATOM 5205 C CA . VAL B 1 312 ? -9.477 5.332 -8.023 1 98.5 312 VAL B CA 1
ATOM 5206 C C . VAL B 1 312 ? -10.922 5.242 -8.516 1 98.5 312 VAL B C 1
ATOM 5208 O O . VAL B 1 312 ? -11.367 4.18 -8.953 1 98.5 312 VAL B O 1
ATOM 5211 N N . CYS B 1 313 ? -11.594 6.336 -8.477 1 98.5 313 CYS B N 1
ATOM 5212 C CA . CYS B 1 313 ? -12.984 6.367 -8.922 1 98.5 313 CYS B CA 1
ATOM 5213 C C . CYS B 1 313 ? -13.078 6.082 -10.414 1 98.5 313 CYS B C 1
ATOM 5215 O O . CYS B 1 313 ? -14.078 5.531 -10.883 1 98.5 313 CYS B O 1
ATOM 5217 N N . ALA B 1 314 ? -12.055 6.426 -11.148 1 97.62 314 ALA B N 1
ATOM 5218 C CA . ALA B 1 314 ? -12.047 6.199 -12.594 1 97.62 314 ALA B CA 1
ATOM 5219 C C . ALA B 1 314 ? -11.812 4.727 -12.914 1 97.62 314 ALA B C 1
ATOM 5221 O O . ALA B 1 314 ? -12.094 4.273 -14.031 1 97.62 314 ALA B O 1
ATOM 5222 N N . THR B 1 315 ? -11.375 3.949 -11.969 1 97.19 315 THR B N 1
ATOM 5223 C CA . THR B 1 315 ? -10.859 2.629 -12.32 1 97.19 315 THR B CA 1
ATOM 5224 C C . THR B 1 315 ? -11.609 1.537 -11.562 1 97.19 315 THR B C 1
ATOM 5226 O O . THR B 1 315 ? -11.906 0.479 -12.125 1 97.19 315 THR B O 1
ATOM 5229 N N . TRP B 1 316 ? -11.969 1.777 -10.305 1 98.12 316 TRP B N 1
ATOM 5230 C CA . TRP B 1 316 ? -12.375 0.665 -9.453 1 98.12 316 TRP B CA 1
ATOM 5231 C C . TRP B 1 316 ? -13.828 0.818 -9.016 1 98.12 316 TRP B C 1
ATOM 5233 O O . TRP B 1 316 ? -14.312 1.937 -8.82 1 98.12 316 TRP B O 1
ATOM 5243 N N . SER B 1 317 ? -14.438 -0.274 -8.781 1 98.56 317 SER B N 1
ATOM 5244 C CA . SER B 1 317 ? -15.805 -0.303 -8.266 1 98.56 317 SER B CA 1
ATOM 5245 C C . SER B 1 317 ? -15.82 -0.348 -6.746 1 98.56 317 SER B C 1
ATOM 5247 O O . SER B 1 317 ? -14.836 -0.752 -6.117 1 98.56 317 SER B O 1
ATOM 5249 N N . ARG B 1 318 ? -16.922 0.048 -6.176 1 98.81 318 ARG B N 1
ATOM 5250 C CA . ARG B 1 318 ? -17.141 -0.108 -4.742 1 98.81 318 ARG B CA 1
ATOM 5251 C C . ARG B 1 318 ? -17.062 -1.575 -4.332 1 98.81 318 ARG B C 1
ATOM 5253 O O . ARG B 1 318 ? -16.578 -1.902 -3.25 1 98.81 318 ARG B O 1
ATOM 5260 N N . ALA B 1 319 ? -17.5 -2.482 -5.234 1 98.81 319 ALA B N 1
ATOM 5261 C CA . ALA B 1 319 ? -17.484 -3.914 -4.941 1 98.81 319 ALA B CA 1
ATOM 5262 C C . ALA B 1 319 ? -16.062 -4.414 -4.742 1 98.81 319 ALA B C 1
ATOM 5264 O O . ALA B 1 319 ? -15.781 -5.164 -3.805 1 98.81 319 ALA B O 1
ATOM 5265 N N . TYR B 1 320 ? -15.211 -4.02 -5.629 1 98.75 320 TYR B N 1
ATOM 5266 C CA . TYR B 1 320 ? -13.812 -4.434 -5.52 1 98.75 320 TYR B CA 1
ATOM 5267 C C . TYR B 1 320 ? -13.18 -3.863 -4.258 1 98.75 320 TYR B C 1
ATOM 5269 O O . TYR B 1 320 ? -12.5 -4.578 -3.518 1 98.75 320 TYR B O 1
ATOM 5277 N N . LEU B 1 321 ? -13.414 -2.602 -4.012 1 98.88 321 LEU B N 1
ATOM 5278 C CA . LEU B 1 321 ? -12.859 -1.959 -2.822 1 98.88 321 LEU B CA 1
ATOM 5279 C C . LEU B 1 321 ? -13.406 -2.609 -1.553 1 98.88 321 LEU B C 1
ATOM 5281 O O . LEU B 1 321 ? -12.664 -2.809 -0.588 1 98.88 321 LEU B O 1
ATOM 5285 N N . HIS B 1 322 ? -14.688 -2.912 -1.569 1 98.81 322 HIS B N 1
ATOM 5286 C CA . HIS B 1 322 ? -15.305 -3.652 -0.475 1 98.81 322 HIS B CA 1
ATOM 5287 C C . HIS B 1 322 ? -14.57 -4.961 -0.21 1 98.81 322 HIS B C 1
ATOM 5289 O O . HIS B 1 322 ? -14.234 -5.27 0.936 1 98.81 322 HIS B O 1
ATOM 5295 N N . HIS B 1 323 ? -14.281 -5.676 -1.228 1 98.69 323 HIS B N 1
ATOM 5296 C CA . HIS B 1 323 ? -13.578 -6.949 -1.125 1 98.69 323 HIS B CA 1
ATOM 5297 C C . HIS B 1 323 ? -12.188 -6.766 -0.529 1 98.69 323 HIS B C 1
ATOM 5299 O O . HIS B 1 323 ? -11.812 -7.477 0.407 1 98.69 323 HIS B O 1
ATOM 5305 N N . LEU B 1 324 ? -11.438 -5.824 -1.068 1 98.69 324 LEU B N 1
ATOM 5306 C CA . LEU B 1 324 ? -10.07 -5.602 -0.618 1 98.69 324 LEU B CA 1
ATOM 5307 C C . LEU B 1 324 ? -10.039 -5.262 0.869 1 98.69 324 LEU B C 1
ATOM 5309 O O . LEU B 1 324 ? -9.234 -5.824 1.619 1 98.69 324 LEU B O 1
ATOM 5313 N N . VAL B 1 325 ? -10.914 -4.363 1.293 1 98.62 325 VAL B N 1
ATOM 5314 C CA . VAL B 1 325 ? -10.922 -3.889 2.674 1 98.62 325 VAL B CA 1
ATOM 5315 C C . VAL B 1 325 ? -11.367 -5.016 3.604 1 98.62 325 VAL B C 1
ATOM 5317 O O . VAL B 1 325 ? -10.758 -5.234 4.656 1 98.62 325 VAL B O 1
ATOM 5320 N N . ARG B 1 326 ? -12.344 -5.746 3.186 1 97.69 326 ARG B N 1
ATOM 5321 C CA . ARG B 1 326 ? -12.836 -6.855 4 1 97.69 326 ARG B CA 1
ATOM 5322 C C . ARG B 1 326 ? -11.789 -7.957 4.109 1 97.69 326 ARG B C 1
ATOM 5324 O O . ARG B 1 326 ? -11.703 -8.633 5.137 1 97.69 326 ARG B O 1
ATOM 5331 N N . ALA B 1 327 ? -11.031 -8.117 3.076 1 97.12 327 ALA B N 1
ATOM 5332 C CA . ALA B 1 327 ? -10.016 -9.164 3.043 1 97.12 327 ALA B CA 1
ATOM 5333 C C . ALA B 1 327 ? -8.734 -8.703 3.74 1 97.12 327 ALA B C 1
ATOM 5335 O O . ALA B 1 327 ? -7.785 -9.477 3.883 1 97.12 327 ALA B O 1
ATOM 5336 N N . GLY B 1 328 ? -8.68 -7.422 4.113 1 97.25 328 GLY B N 1
ATOM 5337 C CA . GLY B 1 328 ? -7.504 -6.895 4.785 1 97.25 328 GLY B CA 1
ATOM 5338 C C . GLY B 1 328 ? -6.316 -6.711 3.857 1 97.25 328 GLY B C 1
ATOM 5339 O O . GLY B 1 328 ? -5.164 -6.781 4.293 1 97.25 328 GLY B O 1
ATOM 5340 N N . GLU B 1 329 ? -6.582 -6.551 2.609 1 97.94 329 GLU B N 1
ATOM 5341 C CA . GLU B 1 329 ? -5.516 -6.391 1.626 1 97.94 329 GLU B CA 1
ATOM 5342 C C . GLU B 1 329 ? -4.965 -4.965 1.634 1 97.94 329 GLU B C 1
ATOM 5344 O O . GLU B 1 329 ? -5.73 -4 1.646 1 97.94 329 GLU B O 1
ATOM 5349 N N . ILE B 1 330 ? -3.652 -4.777 1.535 1 98.31 330 ILE B N 1
ATOM 5350 C CA . ILE B 1 330 ? -2.947 -3.5 1.578 1 98.31 330 ILE B CA 1
ATOM 5351 C C . ILE B 1 330 ? -3.459 -2.59 0.464 1 98.31 330 ILE B C 1
ATOM 5353 O O . ILE B 1 330 ? -3.578 -1.376 0.65 1 98.31 330 ILE B O 1
ATOM 5357 N N . LEU B 1 331 ? -3.758 -3.176 -0.667 1 98.62 331 LEU B N 1
ATOM 5358 C CA . LEU B 1 331 ? -4.219 -2.385 -1.803 1 98.62 331 LEU B CA 1
ATOM 5359 C C . LEU B 1 331 ? -5.488 -1.619 -1.453 1 98.62 331 LEU B C 1
ATOM 5361 O O . LEU B 1 331 ? -5.691 -0.497 -1.922 1 98.62 331 LEU B O 1
ATOM 5365 N N . GLY B 1 332 ? -6.34 -2.211 -0.603 1 98.69 332 GLY B N 1
ATOM 5366 C CA . GLY B 1 332 ? -7.52 -1.489 -0.154 1 98.69 332 GLY B CA 1
ATOM 5367 C C . GLY B 1 332 ? -7.191 -0.194 0.563 1 98.69 332 GLY B C 1
ATOM 5368 O O . GLY B 1 332 ? -7.773 0.852 0.265 1 98.69 332 GLY B O 1
ATOM 5369 N N . ALA B 1 333 ? -6.238 -0.248 1.452 1 98.62 333 ALA B N 1
ATOM 5370 C CA . ALA B 1 333 ? -5.793 0.932 2.188 1 98.62 333 ALA B CA 1
ATOM 5371 C C . ALA B 1 333 ? -5.184 1.968 1.245 1 98.62 333 ALA B C 1
ATOM 5373 O O . ALA B 1 333 ? -5.43 3.168 1.39 1 98.62 333 ALA B O 1
ATOM 5374 N N . MET B 1 334 ? -4.402 1.498 0.282 1 98.75 334 MET B N 1
ATOM 5375 C CA . MET B 1 334 ? -3.766 2.373 -0.696 1 98.75 334 MET B CA 1
ATOM 5376 C C . MET B 1 334 ? -4.809 3.156 -1.488 1 98.75 334 MET B C 1
ATOM 5378 O O . MET B 1 334 ? -4.754 4.387 -1.546 1 98.75 334 MET B O 1
ATOM 5382 N N . LEU B 1 335 ? -5.77 2.426 -2 1 98.81 335 LEU B N 1
ATOM 5383 C CA . LEU B 1 335 ? -6.742 3.018 -2.91 1 98.81 335 LEU B CA 1
ATOM 5384 C C . LEU B 1 335 ? -7.695 3.941 -2.162 1 98.81 335 LEU B C 1
ATOM 5386 O O . LEU B 1 335 ? -7.984 5.047 -2.621 1 98.81 335 LEU B O 1
ATOM 5390 N N . MET B 1 336 ? -8.102 3.486 -0.995 1 98.81 336 MET B N 1
ATOM 5391 C CA . MET B 1 336 ? -9.016 4.285 -0.192 1 98.81 336 MET B CA 1
ATOM 5392 C C . MET B 1 336 ? -8.352 5.578 0.27 1 98.81 336 MET B C 1
ATOM 5394 O O . MET B 1 336 ? -8.977 6.641 0.262 1 98.81 336 MET B O 1
ATOM 5398 N N . THR B 1 337 ? -7.137 5.512 0.624 1 98.75 337 THR B N 1
ATOM 5399 C CA . THR B 1 337 ? -6.367 6.68 1.043 1 98.75 337 THR B CA 1
ATOM 5400 C C . THR B 1 337 ? -6.184 7.652 -0.118 1 98.75 337 THR B C 1
ATOM 5402 O O . THR B 1 337 ? -6.371 8.859 0.043 1 98.75 337 THR B O 1
ATOM 5405 N N . GLU B 1 338 ? -5.844 7.113 -1.254 1 98.81 338 GLU B N 1
ATOM 5406 C CA . GLU B 1 338 ? -5.652 7.934 -2.445 1 98.81 338 GLU B CA 1
ATOM 5407 C C . GLU B 1 338 ? -6.926 8.703 -2.795 1 98.81 338 GLU B C 1
ATOM 5409 O O . GLU B 1 338 ? -6.879 9.906 -3.061 1 98.81 338 GLU B O 1
ATOM 5414 N N . HIS B 1 339 ? -8.055 8.008 -2.756 1 98.88 339 HIS B N 1
ATOM 5415 C CA . HIS B 1 339 ? -9.336 8.656 -3.002 1 98.88 339 HIS B CA 1
ATOM 5416 C C . HIS B 1 339 ? -9.578 9.797 -2.018 1 98.88 339 HIS B C 1
ATOM 5418 O O . HIS B 1 339 ? -9.961 10.898 -2.418 1 98.88 339 HIS B O 1
ATOM 5424 N N . ASN B 1 340 ? -9.32 9.523 -0.798 1 98.88 340 ASN B N 1
ATOM 5425 C CA . ASN B 1 340 ? -9.602 10.523 0.229 1 98.88 340 ASN B CA 1
ATOM 5426 C C . ASN B 1 340 ? -8.727 11.758 0.07 1 98.88 340 ASN B C 1
ATOM 5428 O O . ASN B 1 340 ? -9.195 12.891 0.223 1 98.88 340 ASN B O 1
ATOM 5432 N N . ILE B 1 341 ? -7.449 11.562 -0.197 1 98.81 341 ILE B N 1
ATOM 5433 C CA . ILE B 1 341 ? -6.559 12.711 -0.385 1 98.81 341 ILE B CA 1
ATOM 5434 C C . ILE B 1 341 ? -7.012 13.523 -1.596 1 98.81 341 ILE B C 1
ATOM 5436 O O . ILE B 1 341 ? -7.047 14.75 -1.547 1 98.81 341 ILE B O 1
ATOM 5440 N N . TRP B 1 342 ? -7.445 12.852 -2.688 1 98.81 342 TRP B N 1
ATOM 5441 C CA . TRP B 1 342 ? -7.988 13.531 -3.855 1 98.81 342 TRP B CA 1
ATOM 5442 C C . TRP B 1 342 ? -9.227 14.344 -3.484 1 98.81 342 TRP B C 1
ATOM 5444 O O . TRP B 1 342 ? -9.359 15.5 -3.887 1 98.81 342 TRP B O 1
ATOM 5454 N N . PHE B 1 343 ? -10.094 13.734 -2.719 1 98.62 343 PHE B N 1
ATOM 5455 C CA . PHE B 1 343 ? -11.32 14.406 -2.318 1 98.62 343 PHE B CA 1
ATOM 5456 C C . PHE B 1 343 ? -11.008 15.719 -1.611 1 98.62 343 PHE B C 1
ATOM 5458 O O . PHE B 1 343 ? -11.594 16.766 -1.934 1 98.62 343 PHE B O 1
ATOM 5465 N N . TYR B 1 344 ? -10.102 15.68 -0.674 1 98.75 344 TYR B N 1
ATOM 5466 C CA . TYR B 1 344 ? -9.758 16.859 0.104 1 98.75 344 TYR B CA 1
ATOM 5467 C C . TYR B 1 344 ? -9.117 17.938 -0.779 1 98.75 344 TYR B C 1
ATOM 5469 O O . TYR B 1 344 ? -9.422 19.125 -0.641 1 98.75 344 TYR B O 1
ATOM 5477 N N . GLN B 1 345 ? -8.242 17.516 -1.684 1 98.81 345 GLN B N 1
ATOM 5478 C CA . GLN B 1 345 ? -7.594 18.469 -2.57 1 98.81 345 GLN B CA 1
ATOM 5479 C C . GLN B 1 345 ? -8.602 19.094 -3.533 1 98.81 345 GLN B C 1
ATOM 5481 O O . GLN B 1 345 ? -8.531 20.297 -3.818 1 98.81 345 GLN B O 1
ATOM 5486 N N . VAL B 1 346 ? -9.531 18.312 -3.98 1 98.56 346 VAL B N 1
ATOM 5487 C CA . VAL B 1 346 ? -10.57 18.828 -4.871 1 98.56 346 VAL B CA 1
ATOM 5488 C C . VAL B 1 346 ? -11.477 19.781 -4.109 1 98.56 346 VAL B C 1
ATOM 5490 O O . VAL B 1 346 ? -11.898 20.812 -4.648 1 98.56 346 VAL B O 1
ATOM 5493 N N . LEU B 1 347 ? -11.781 19.391 -2.865 1 98.38 347 LEU B N 1
ATOM 5494 C CA . LEU B 1 347 ? -12.562 20.297 -2.035 1 98.38 347 LEU B CA 1
ATOM 5495 C C . LEU B 1 347 ? -11.883 21.656 -1.906 1 98.38 347 LEU B C 1
ATOM 5497 O O . LEU B 1 347 ? -12.523 22.703 -2.035 1 98.38 347 LEU B O 1
ATOM 5501 N N . MET B 1 348 ? -10.578 21.656 -1.67 1 98.81 348 MET B N 1
ATOM 5502 C CA . MET B 1 348 ? -9.828 22.906 -1.594 1 98.81 348 MET B CA 1
ATOM 5503 C C . MET B 1 348 ? -9.914 23.672 -2.91 1 98.81 348 MET B C 1
ATOM 5505 O O . MET B 1 348 ? -10.086 24.891 -2.912 1 98.81 348 MET B O 1
ATOM 5509 N N . GLN B 1 349 ? -9.727 22.969 -3.998 1 98.75 349 GLN B N 1
ATOM 5510 C CA . GLN B 1 349 ? -9.82 23.594 -5.312 1 98.75 349 GLN B CA 1
ATOM 5511 C C . GLN B 1 349 ? -11.195 24.219 -5.527 1 98.75 349 GLN B C 1
ATOM 5513 O O . GLN B 1 349 ? -11.297 25.328 -6.055 1 98.75 349 GLN B O 1
ATOM 5518 N N . ASP B 1 350 ? -12.25 23.5 -5.148 1 98.62 350 ASP B N 1
ATOM 5519 C CA . ASP B 1 350 ? -13.609 24.016 -5.273 1 98.62 350 ASP B CA 1
ATOM 5520 C C . ASP B 1 350 ? -13.805 25.281 -4.441 1 98.62 350 ASP B C 1
ATOM 5522 O O . ASP B 1 350 ? -14.445 26.234 -4.891 1 98.62 350 ASP B O 1
ATOM 5526 N N . LEU B 1 351 ? -13.281 25.234 -3.275 1 98.94 351 LEU B N 1
ATOM 5527 C CA . LEU B 1 351 ? -13.383 26.391 -2.398 1 98.94 351 LEU B CA 1
ATOM 5528 C C . LEU B 1 351 ? -12.648 27.594 -2.996 1 98.94 351 LEU B C 1
ATOM 5530 O O . LEU B 1 351 ? -13.172 28.719 -2.994 1 98.94 351 LEU B O 1
ATOM 5534 N N . ARG B 1 352 ? -11.438 27.375 -3.494 1 98.94 352 ARG B N 1
ATOM 5535 C CA . ARG B 1 352 ? -10.695 28.438 -4.156 1 98.94 352 ARG B CA 1
ATOM 5536 C C . ARG B 1 352 ? -11.492 29.016 -5.32 1 98.94 352 ARG B C 1
ATOM 5538 O O . ARG B 1 352 ? -11.586 30.234 -5.469 1 98.94 352 ARG B O 1
ATOM 5545 N N . ALA B 1 353 ? -12.055 28.156 -6.109 1 98.88 353 ALA B N 1
ATOM 5546 C CA . ALA B 1 353 ? -12.844 28.609 -7.25 1 98.88 353 ALA B CA 1
ATOM 5547 C C . ALA B 1 353 ? -14.055 29.422 -6.793 1 98.88 353 ALA B C 1
ATOM 5549 O O . ALA B 1 353 ? -14.359 30.469 -7.371 1 98.88 353 ALA B O 1
ATOM 5550 N N . ALA B 1 354 ? -14.727 28.938 -5.801 1 98.88 354 ALA B N 1
ATOM 5551 C CA . ALA B 1 354 ? -15.922 29.594 -5.297 1 98.88 354 ALA B CA 1
ATOM 5552 C C . ALA B 1 354 ? -15.602 31 -4.781 1 98.88 354 ALA B C 1
ATOM 5554 O O . ALA B 1 354 ? -16.344 31.953 -5.043 1 98.88 354 ALA B O 1
ATOM 5555 N N . ILE B 1 355 ? -14.531 31.109 -4.039 1 98.94 355 ILE B N 1
ATOM 5556 C CA . ILE B 1 355 ? -14.109 32.406 -3.521 1 98.94 355 ILE B CA 1
ATOM 5557 C C . ILE B 1 355 ? -13.781 33.344 -4.684 1 98.94 355 ILE B C 1
ATOM 5559 O O . ILE B 1 355 ? -14.242 34.5 -4.711 1 98.94 355 ILE B O 1
ATOM 5563 N N . GLY B 1 356 ? -12.984 32.844 -5.629 1 98.81 356 GLY B N 1
ATOM 5564 C CA . GLY B 1 356 ? -12.586 33.656 -6.777 1 98.81 356 GLY B CA 1
ATOM 5565 C C . GLY B 1 356 ? -13.758 34.156 -7.602 1 98.81 356 GLY B C 1
ATOM 5566 O O . GLY B 1 356 ? -13.703 35.219 -8.188 1 98.81 356 GLY B O 1
ATOM 5567 N N . GLU B 1 357 ? -14.859 33.406 -7.602 1 98.62 357 GLU B N 1
ATOM 5568 C CA . GLU B 1 357 ? -16.031 33.719 -8.406 1 98.62 357 GLU B CA 1
ATOM 5569 C C . GLU B 1 357 ? -17.094 34.438 -7.578 1 98.62 357 GLU B C 1
ATOM 5571 O O . GLU B 1 357 ? -18.156 34.812 -8.094 1 98.62 357 GLU B O 1
ATOM 5576 N N . GLY B 1 358 ? -16.875 34.594 -6.387 1 98.5 358 GLY B N 1
ATOM 5577 C CA . GLY B 1 358 ? -17.812 35.312 -5.516 1 98.5 358 GLY B CA 1
ATOM 5578 C C . GLY B 1 358 ? -19.062 34.5 -5.227 1 98.5 358 GLY B C 1
ATOM 5579 O O . GLY B 1 358 ? -20.156 35.062 -5.152 1 98.5 358 GLY B O 1
ATOM 5580 N N . ARG B 1 359 ? -18.938 33.25 -5.113 1 98.56 359 ARG B N 1
ATOM 5581 C CA . ARG B 1 359 ? -20.094 32.406 -4.906 1 98.56 359 ARG B CA 1
ATOM 5582 C C . ARG B 1 359 ? -19.859 31.422 -3.752 1 98.56 359 ARG B C 1
ATOM 5584 O O . ARG B 1 359 ? -20.297 30.266 -3.809 1 98.56 359 ARG B O 1
ATOM 5591 N N . LEU B 1 360 ? -19.109 31.812 -2.76 1 98.81 360 LEU B N 1
ATOM 5592 C CA . LEU B 1 360 ? -18.734 30.938 -1.661 1 98.81 360 LEU B CA 1
ATOM 5593 C C . LEU B 1 360 ? -19.969 30.5 -0.875 1 98.81 360 LEU B C 1
ATOM 5595 O O . LEU B 1 360 ? -20.109 29.312 -0.53 1 98.81 360 LEU B O 1
ATOM 5599 N N . THR B 1 361 ? -20.812 31.453 -0.593 1 98.56 361 THR B N 1
ATOM 5600 C CA . THR B 1 361 ? -22.016 31.141 0.185 1 98.56 361 THR B CA 1
ATOM 5601 C C . THR B 1 361 ? -22.859 30.094 -0.525 1 98.56 361 THR B C 1
ATOM 5603 O O . THR B 1 361 ? -23.312 29.125 0.096 1 98.56 361 THR B O 1
ATOM 5606 N N . GLU B 1 362 ? -23.047 30.281 -1.806 1 98.5 362 GLU B N 1
ATOM 5607 C CA . GLU B 1 362 ? -23.797 29.328 -2.609 1 98.5 362 GLU B CA 1
ATOM 5608 C C . GLU B 1 362 ? -23.125 27.953 -2.598 1 98.5 362 GLU B C 1
ATOM 5610 O O . GLU B 1 362 ? -23.781 26.938 -2.396 1 98.5 362 GLU B O 1
ATOM 5615 N N . PHE B 1 363 ? -21.922 27.938 -2.812 1 98.5 363 PHE B N 1
ATOM 5616 C CA . PHE B 1 363 ? -21.156 26.688 -2.812 1 98.5 363 PHE B CA 1
ATOM 5617 C C . PHE B 1 363 ? -21.266 25.984 -1.466 1 98.5 363 PHE B C 1
ATOM 5619 O O . PHE B 1 363 ? -21.562 24.781 -1.407 1 98.5 363 PHE B O 1
ATOM 5626 N N . ALA B 1 364 ? -21.016 26.719 -0.378 1 98.62 364 ALA B N 1
ATOM 5627 C CA . ALA B 1 364 ? -21 26.156 0.97 1 98.62 364 ALA B CA 1
ATOM 5628 C C . ALA B 1 364 ? -22.375 25.562 1.32 1 98.62 364 ALA B C 1
ATOM 5630 O O . ALA B 1 364 ? -22.453 24.453 1.862 1 98.62 364 ALA B O 1
ATOM 5631 N N . ASN B 1 365 ? -23.375 26.328 1.03 1 98.12 365 ASN B N 1
ATOM 5632 C CA . ASN B 1 365 ? -24.719 25.844 1.284 1 98.12 365 ASN B CA 1
ATOM 5633 C C . ASN B 1 365 ? -25.016 24.578 0.48 1 98.12 365 ASN B C 1
ATOM 5635 O O . ASN B 1 365 ? -25.594 23.625 1.006 1 98.12 365 ASN B O 1
ATOM 5639 N N . GLY B 1 366 ? -24.672 24.609 -0.774 1 97.88 366 GLY B N 1
ATOM 5640 C CA . GLY B 1 366 ? -24.844 23.438 -1.61 1 97.88 366 GLY B CA 1
ATOM 5641 C C . GLY B 1 366 ? -24.078 22.219 -1.111 1 97.88 366 GLY B C 1
ATOM 5642 O O . GLY B 1 366 ? -24.594 21.109 -1.099 1 97.88 366 GLY B O 1
ATOM 5643 N N . PHE B 1 367 ? -22.859 22.453 -0.703 1 97.5 367 PHE B N 1
ATOM 5644 C CA . PHE B 1 367 ? -22.016 21.375 -0.183 1 97.5 367 PHE B CA 1
ATOM 5645 C C . PHE B 1 367 ? -22.656 20.75 1.051 1 97.5 367 PHE B C 1
ATOM 5647 O O . PHE B 1 367 ? -22.766 19.516 1.142 1 97.5 367 PHE B O 1
ATOM 5654 N N . ARG B 1 368 ? -23.047 21.594 1.991 1 97.06 368 ARG B N 1
ATOM 5655 C CA . ARG B 1 368 ? -23.625 21.094 3.236 1 97.06 368 ARG B CA 1
ATOM 5656 C C . ARG B 1 368 ? -24.922 20.312 2.969 1 97.06 368 ARG B C 1
ATOM 5658 O O . ARG B 1 368 ? -25.156 19.281 3.59 1 97.06 368 ARG B O 1
ATOM 5665 N N . ALA B 1 369 ? -25.703 20.812 2.064 1 96.88 369 ALA B N 1
ATOM 5666 C CA . ALA B 1 369 ? -26.953 20.156 1.718 1 96.88 369 ALA B CA 1
ATOM 5667 C C . ALA B 1 369 ? -26.688 18.766 1.144 1 96.88 369 ALA B C 1
ATOM 5669 O O . ALA B 1 369 ? -27.359 17.797 1.51 1 96.88 369 ALA B O 1
ATOM 5670 N N . SER B 1 370 ? -25.75 18.688 0.316 1 95.5 370 SER B N 1
ATOM 5671 C CA . SER B 1 370 ? -25.422 17.422 -0.332 1 95.5 370 SER B CA 1
ATOM 5672 C C . SER B 1 370 ? -24.688 16.484 0.626 1 95.5 370 SER B C 1
ATOM 5674 O O . SER B 1 370 ? -25 15.289 0.696 1 95.5 370 SER B O 1
ATOM 5676 N N . TYR B 1 371 ? -23.734 17 1.369 1 95.06 371 TYR B N 1
ATOM 5677 C CA . TYR B 1 371 ? -22.875 16.219 2.234 1 95.06 371 TYR B CA 1
ATOM 5678 C C . TYR B 1 371 ? -23.656 15.594 3.385 1 95.06 371 TYR B C 1
ATOM 5680 O O . TYR B 1 371 ? -23.391 14.461 3.787 1 95.06 371 TYR B O 1
ATOM 5688 N N . HIS B 1 372 ? -24.641 16.297 3.904 1 90.44 372 HIS B N 1
ATOM 5689 C CA . HIS B 1 372 ? -25.438 15.805 5.023 1 90.44 372 HIS B CA 1
ATOM 5690 C C . HIS B 1 372 ? -26.75 15.18 4.539 1 90.44 372 HIS B C 1
ATOM 5692 O O . HIS B 1 372 ? -27.469 14.547 5.316 1 90.44 372 HIS B O 1
ATOM 5698 N N . GLY B 1 373 ? -27.188 15.453 3.344 1 78.06 373 GLY B N 1
ATOM 5699 C CA . GLY B 1 373 ? -28.422 14.922 2.783 1 78.06 373 GLY B CA 1
ATOM 5700 C C . GLY B 1 373 ? -28.344 13.445 2.441 1 78.06 373 GLY B C 1
ATOM 5701 O O . GLY B 1 373 ? -29.359 12.758 2.385 1 78.06 373 GLY B O 1
ATOM 5702 N N . GLY B 1 374 ? -27.234 12.891 2.033 1 63.59 374 GLY B N 1
ATOM 5703 C CA . GLY B 1 374 ? -27.109 11.5 1.623 1 63.59 374 GLY B CA 1
ATOM 5704 C C . GLY B 1 374 ? -27.25 10.523 2.775 1 63.59 374 GLY B C 1
ATOM 5705 O O . GLY B 1 374 ? -27.172 9.312 2.58 1 63.59 374 GLY B O 1
ATOM 5706 N N . ARG B 1 375 ? -27.281 11.07 4.031 1 54.44 375 ARG B N 1
ATOM 5707 C CA . ARG B 1 375 ? -27.391 10.227 5.215 1 54.44 375 ARG B CA 1
ATOM 5708 C C . ARG B 1 375 ? -28.797 9.656 5.359 1 54.44 375 ARG B C 1
ATOM 5710 O O . ARG B 1 375 ? -29.047 8.805 6.223 1 54.44 375 ARG B O 1
ATOM 5717 N N . ASP B 1 376 ? -29.703 9.969 4.711 1 41.31 376 ASP B N 1
ATOM 5718 C CA . ASP B 1 376 ? -30.984 9.273 4.816 1 41.31 376 ASP B CA 1
ATOM 5719 C C . ASP B 1 376 ? -30.969 7.969 4.023 1 41.31 376 ASP B C 1
ATOM 5721 O O . ASP B 1 376 ? -30.438 7.922 2.91 1 41.31 376 ASP B O 1
#

pLDDT: mean 96.37, std 5.55, range [41.28, 98.94]

Foldseek 3Di:
DALWAWAFPFFFAQFTFIWIDFPLGIATWPAEAQEDAALDRPLDQLVLLVVLPHQEHEYELLNVCVPPHLQVCLVCVASCNVRVPSGAYEYDLCQCVQVPPFPDWDQDLQAIWGADPVPRDIDGRAQLNSLVSCVSNLHQEYEGHFHEDALPDDQVVQLVRLVSLLVSRLVNLVSNVVVVVSSRGHFYEYEQGRRLDQVSSLVSQVSDVVSDGQAYEYDHLQRPPDLVSSLNSLQPNVVSHDLRHAYEYEADDDLLSSLSSSSSNHIYYYHNCLLVCQLQQWAAELQAIDRLLDPVQLPFFAFPYNPQPFPLRVPGGSNVLNVCNVVSHSVNSSSSSSRSSSVRSVSRVVCSVCRVVNNSVVVSVSSVCRHPVSPD/DALWAWAFPFFFAQFTFIWIDFPLGIATWPAEAQEDAALDRPLDQLVLLVVLPHQEHEYELLNVCVPPHLQVCLVCPASCNVRVPSGAYEYDLCQCVQVPPFPDWDQDLQAIWGADPPPRDIDGRAQLNSLVSCVSNLHQEYEGHFHEDALPDDQVVQLVRLVSLLVSRLVNLVSNVVVVVSSRGHFYEYEQGRRLDQVSSLVSQVSDVVSDGQAYEYDHLQRPPDLVSSLNSLQPNVVSHDLRHAYEYEADDDLLSSLSSSSSNHIYYYHNCLLVCQLQQWAAELQAIDRLLDPVQLPFFAFPYNPQPFPLRVDGGSNVLNVCNVVSHSVNSSSSSSRSSSVRSVSRVVCSVCRVVNNSVVVSVSSVCRHPVSPD

Sequence (752 aa):
MPRFEFTIHATDGKARLGTIAMPRGEIRTPAFMPVGTAATVKAMKPADVRAAGADIILGNTYHLMLRPGAERVARLGGLHGFMGWDRPILTDSGGYQVMSLADLTTRSEEGVAFKSHLDGSRHMLSPERSIEIQRLLGSSITMAFDELVPTTSTREVQAAAMERSMRWAKRSRDAFFAAEDHAAHNAIFGIQQGALDEGLRKASADALLDVGFDGYAVGGLAVGEGQEAMFGVLDFAPGQLDAAKPRYLMGVGKPDDIVGAVERGIDMFDCVLPTRSGRTGQAFTRTGPINIRNARFAEDQGPLDPECPCPVCATWSRAYLHHLVRAGEILGAMLMTEHNIWFYQVLMQDLRAAIGEGRLTEFANGFRASYHGGRDMPRFEFTIHATDGKARLGTIAMPRGEIRTPAFMPVGTAATVKAMKPADVRAAGADIILGNTYHLMLRPGAERVARLGGLHGFMGWDRPILTDSGGYQVMSLADLTTRSEEGVAFKSHLDGSRHMLSPERSIEIQRLLGSSITMAFDELVPTTSTREVQAAAMERSMRWAKRSRDAFFAAEDHAAHNAIFGIQQGALDEGLRKASADALLDVGFDGYAVGGLAVGEGQEAMFGVLDFAPGQLDAAKPRYLMGVGKPDDIVGAVERGIDMFDCVLPTRSGRTGQAFTRTGPINIRNARFAEDQGPLDPECPCPVCATWSRAYLHHLVRAGEILGAMLMTEHNIWFYQVLMQDLRAAIGEGRLTEFANGFRASYHGGRD

Secondary structure (DSSP, 8-state):
--SSEEEEEEEETTEEEEEEEETTEEEEESEEEEEETTSS-TT--HHHHHHHT-S-EEEEHHHHHHTT-HHHHHHTTHHHHHHT--S-EEEE-SHHHHHHHSEEEEE-SS-EEEE-TTT--EEEE-HHHHHHHHHHHT-SEEEPP-----TTS-HHHHHHHHHHHHHHHHHHHHHHHHSHHHHTT-EEEEEE--TT-HHHHHHHHHHHHHH--SEEEE-S-SSS--HHHHHHHHTTTGGGS-TTS-EEETT---HHHHHHHHHTT--EEEESHHHHHHHTTEE--TT--EETTSGGGTT--S-S-TT--SHHHHH--HHHHHHHHHTT-HHHHHHHHHHHHHHHHHHHHHHHHHHHHT-HHHHHHHHHHHHHHTT-/--SSEEEEEEEETTEEEEEEEETTEEEEESEEEEEETTSS-TT--HHHHHHHT-S-EEEEHHHHHHTT-HHHHHHTTHHHHHHT--S-EEEE-SHHHHHHHSEEEEE-SS-EEEE-TTT--EEEE-HHHHHHHHHHHT-SEEEPP-----TTS-HHHHHHHHHHHHHHHHHHHHHHHHSHHHHTT-EEEEEE--TT-HHHHHHHHHHHHHH--SEEEE-S-SSS--HHHHHHHHTTTGGGS-TTS-EEETT---HHHHHHHHHTT--EEEESHHHHHHHTTEE--TT--EETTSGGGTT--S-S-TT--SHHHHH--HHHHHHHHHTT-HHHHHHHHHHHHHHHHHHHHHHHHHHHHT-HHHHHHHHHHHHHHTT-

Solvent-accessible surface area (backbone atoms only — not comparable to full-atom values): 36833 Å² total; per-residue (Å²): 113,52,40,69,43,60,45,78,79,36,57,42,87,55,18,52,20,32,37,38,36,25,68,49,45,58,33,62,23,35,33,57,22,52,42,10,48,72,66,43,42,71,44,47,54,54,68,58,48,45,71,38,55,45,45,37,35,27,35,30,37,53,52,27,49,72,46,88,18,23,70,55,36,34,75,52,51,12,47,39,56,48,52,61,40,78,45,38,31,34,27,44,38,24,39,65,50,48,72,69,62,31,48,69,63,46,81,54,95,71,28,40,34,30,24,42,77,87,80,56,51,78,48,72,46,23,28,50,51,36,41,50,41,34,56,32,32,54,39,36,31,34,38,38,31,48,57,76,62,60,68,82,52,52,68,67,58,42,50,53,35,31,55,49,22,51,55,28,31,48,47,13,50,52,46,42,56,68,40,51,77,60,42,62,50,26,41,43,27,36,68,34,34,27,56,80,40,67,67,45,30,44,53,33,24,52,51,46,60,72,64,57,59,66,24,39,27,45,42,60,62,62,69,77,71,50,66,69,53,41,50,58,40,38,71,48,53,54,75,55,44,66,85,75,35,54,30,30,38,49,60,48,59,52,67,68,57,47,55,55,40,28,56,40,34,37,26,33,30,27,33,58,54,41,44,56,34,5,58,71,34,34,39,62,38,74,45,27,72,45,56,42,70,44,73,83,26,59,78,31,74,48,36,80,35,87,85,48,85,38,70,47,37,73,71,44,29,31,17,45,46,16,49,28,46,70,68,68,38,56,45,24,27,27,46,30,16,50,41,20,48,25,44,53,34,47,50,29,51,50,50,32,50,24,24,65,68,62,38,42,68,61,49,51,52,51,45,52,52,37,28,64,54,55,74,110,113,51,42,70,42,61,45,77,78,36,58,43,88,55,18,53,21,33,36,38,37,26,68,48,44,58,34,60,23,36,33,57,22,53,43,11,48,71,66,43,44,70,43,46,55,53,68,56,48,45,71,38,55,45,44,39,35,26,35,31,37,52,52,27,48,74,47,88,19,25,68,54,35,36,76,51,52,11,47,39,56,48,52,61,42,78,47,38,32,34,27,45,38,23,38,63,50,47,70,71,63,31,49,68,62,46,82,55,96,70,27,39,34,30,25,42,78,87,80,56,51,77,47,73,46,22,28,51,51,36,41,49,40,34,54,34,32,54,38,37,31,34,38,37,31,48,56,75,64,62,68,82,53,53,70,67,56,42,49,53,35,30,53,48,20,50,55,29,31,47,46,14,50,52,46,42,57,67,41,50,76,61,41,62,50,24,41,43,27,38,69,33,33,26,58,80,40,67,66,48,30,45,54,32,25,52,50,46,61,72,66,56,60,65,25,39,28,46,43,60,62,61,70,77,70,50,68,68,54,39,50,58,38,38,69,48,54,54,75,55,44,66,86,75,35,54,30,31,39,49,59,47,58,52,68,70,56,48,54,55,40,28,57,41,35,38,27,33,30,27,32,58,52,42,44,57,34,5,58,71,35,34,38,64,38,73,46,27,73,45,58,43,70,44,71,83,26,60,79,31,74,49,36,80,34,87,85,47,86,39,71,46,37,72,70,43,29,32,18,45,46,16,48,28,47,71,69,66,38,55,44,25,29,28,46,31,16,52,41,20,47,25,44,54,35,47,50,28,51,50,49,32,50,24,24,66,68,63,37,42,68,60,47,51,54,51,44,53,51,36,30,63,54,54,72,111

Organism: NCBI:txid68569

InterPro domains:
  IPR002616 tRNA-guanine(15) transglycosylase-like [PF01702] (14-371)
  IPR002616 tRNA-guanine(15) transglycosylase-like [TIGR00449] (6-371)
  IPR004803 tRNA-guanine transglycosylase [MF_00168] (4-370)
  IPR004803 tRNA-guanine transglycosylase [TIGR00430] (6-371)
  IPR036511 Queuine tRNA-ribosyltransferase-like [G3DSA:3.20.20.105] (1-373)
  IPR036511 Queuine tRNA-ribosyltransferase-like [SSF51713] (2-371)
  IPR050076 Archaeosine Synthase Type 1/Queuine TRNA-Ribosyltransferase [PTHR46499] (3-369)